Protein AF-A0A523V6J5-F1 (afdb_monomer)

Radius of gyration: 30.36 Å; Cα contacts (8 Å, |Δi|>4): 1422; chains: 1; bounding box: 73×50×89 Å

Structure (mmCIF, N/CA/C/O backbone):
data_AF-A0A523V6J5-F1
#
_entry.id   AF-A0A523V6J5-F1
#
loop_
_atom_site.group_PDB
_atom_site.id
_atom_site.type_symbol
_atom_site.label_atom_id
_atom_site.label_alt_id
_atom_site.label_comp_id
_atom_site.label_asym_id
_atom_site.label_entity_id
_atom_site.label_seq_id
_atom_site.pdbx_PDB_ins_code
_atom_site.Cartn_x
_atom_site.Cartn_y
_atom_site.Cartn_z
_atom_site.occupancy
_atom_site.B_iso_or_equiv
_atom_site.auth_seq_id
_atom_site.auth_comp_id
_atom_site.auth_asym_id
_atom_site.auth_atom_id
_atom_site.pdbx_PDB_model_num
ATOM 1 N N . MET A 1 1 ? 10.239 -24.850 -5.806 1.00 32.34 1 MET A N 1
ATOM 2 C CA . MET A 1 1 ? 9.936 -24.613 -7.231 1.00 32.34 1 MET A CA 1
ATOM 3 C C . MET A 1 1 ? 10.692 -23.354 -7.594 1.00 32.34 1 MET A C 1
ATOM 5 O O . MET A 1 1 ? 10.347 -22.309 -7.062 1.00 32.34 1 MET A O 1
ATOM 9 N N . GLU A 1 2 ? 11.803 -23.464 -8.323 1.00 25.44 2 GLU A N 1
ATOM 10 C CA . GLU A 1 2 ? 12.608 -22.293 -8.695 1.00 25.44 2 GLU A CA 1
ATOM 11 C C . GLU A 1 2 ? 11.714 -21.275 -9.407 1.00 25.44 2 GLU A C 1
ATOM 13 O O . GLU A 1 2 ? 11.040 -21.608 -10.386 1.00 25.44 2 GLU A O 1
ATOM 18 N N . MET A 1 3 ? 11.676 -20.045 -8.889 1.00 27.70 3 MET A N 1
ATOM 19 C CA . MET A 1 3 ? 11.101 -18.907 -9.593 1.00 27.70 3 MET A CA 1
ATOM 20 C C . MET A 1 3 ? 11.830 -18.777 -10.932 1.00 27.70 3 MET A C 1
ATOM 22 O O . MET A 1 3 ? 12.930 -18.228 -11.003 1.00 27.70 3 MET A O 1
ATOM 26 N N . ARG A 1 4 ? 11.216 -19.263 -12.015 1.00 31.00 4 ARG A N 1
ATOM 27 C CA . ARG A 1 4 ? 11.585 -18.839 -13.366 1.00 31.00 4 ARG A CA 1
ATOM 28 C C . ARG A 1 4 ? 11.198 -17.368 -13.482 1.00 31.00 4 ARG A C 1
ATOM 30 O O . ARG A 1 4 ? 10.086 -17.049 -13.892 1.00 31.00 4 ARG A O 1
ATOM 37 N N . VAL A 1 5 ? 12.080 -16.469 -13.047 1.00 37.12 5 VAL A N 1
ATOM 38 C CA . VAL A 1 5 ? 11.944 -15.047 -13.376 1.00 37.12 5 VAL A CA 1
ATOM 39 C C . VAL A 1 5 ? 11.940 -14.960 -14.898 1.00 37.12 5 VAL A C 1
ATOM 41 O O . VAL A 1 5 ? 12.755 -15.601 -15.558 1.00 37.12 5 VAL A O 1
ATOM 44 N N . MET A 1 6 ? 10.972 -14.227 -15.444 1.00 42.75 6 MET A N 1
ATOM 45 C CA . MET A 1 6 ? 10.872 -13.969 -16.877 1.00 42.75 6 MET A CA 1
ATOM 46 C C . MET A 1 6 ? 12.209 -13.462 -17.426 1.00 42.75 6 MET A C 1
ATOM 48 O O . MET A 1 6 ? 12.741 -12.468 -16.935 1.00 42.75 6 MET A O 1
ATOM 52 N N . ASP A 1 7 ? 12.706 -14.115 -18.472 1.00 49.31 7 ASP A N 1
ATOM 53 C CA . ASP A 1 7 ? 13.779 -13.585 -19.304 1.00 49.31 7 ASP A CA 1
ATOM 54 C C . ASP A 1 7 ? 13.228 -12.402 -20.118 1.00 49.31 7 ASP A C 1
ATOM 56 O O . ASP A 1 7 ? 12.460 -12.572 -21.069 1.00 49.31 7 ASP A O 1
ATOM 60 N N . TYR A 1 8 ? 13.570 -11.181 -19.702 1.00 54.78 8 TYR A N 1
ATOM 61 C CA . TYR A 1 8 ? 13.198 -9.955 -20.405 1.00 54.78 8 TYR A CA 1
ATOM 62 C C . TYR A 1 8 ? 14.291 -9.511 -21.395 1.00 54.78 8 TYR A C 1
ATOM 64 O O . TYR A 1 8 ? 14.285 -8.351 -21.820 1.00 54.78 8 TYR A O 1
ATOM 72 N N . THR A 1 9 ? 15.225 -10.389 -21.786 1.00 65.38 9 THR A N 1
ATOM 73 C CA . THR A 1 9 ? 16.325 -10.035 -22.688 1.00 65.38 9 THR A CA 1
ATOM 74 C C . THR A 1 9 ? 15.795 -9.458 -24.000 1.00 65.38 9 THR A C 1
ATOM 76 O O . THR A 1 9 ? 14.923 -9.993 -24.684 1.00 65.38 9 THR A O 1
ATOM 79 N N . LYS A 1 10 ? 16.304 -8.268 -24.309 1.00 70.75 10 LYS A N 1
ATOM 80 C CA . LYS A 1 10 ? 15.785 -7.344 -25.327 1.00 70.75 10 LYS A CA 1
ATOM 81 C C . LYS A 1 10 ? 16.483 -7.454 -26.671 1.00 70.75 10 LYS A C 1
ATOM 83 O O . LYS A 1 10 ? 16.162 -6.734 -27.617 1.00 70.75 10 LYS A O 1
ATOM 88 N N . PHE A 1 11 ? 17.462 -8.334 -26.753 1.00 80.25 11 PHE A N 1
ATOM 89 C CA . PHE A 1 11 ? 18.247 -8.563 -27.943 1.00 80.25 11 PHE A CA 1
ATOM 90 C C . PHE A 1 11 ? 18.556 -10.050 -28.079 1.00 80.25 11 PHE A C 1
ATOM 92 O O . PHE A 1 11 ? 18.440 -10.811 -27.125 1.00 80.25 11 PHE A O 1
ATOM 99 N N . ARG A 1 12 ? 18.937 -10.471 -29.276 1.00 84.88 12 ARG A N 1
ATOM 100 C CA . ARG A 1 12 ? 19.517 -11.791 -29.531 1.00 84.88 12 ARG A CA 1
ATOM 101 C C . ARG A 1 12 ? 20.712 -11.607 -30.435 1.00 84.88 12 ARG A C 1
ATOM 103 O O . ARG A 1 12 ? 20.697 -10.681 -31.236 1.00 84.88 12 ARG A O 1
ATOM 110 N N . LEU A 1 13 ? 21.726 -12.459 -30.312 1.00 89.19 13 LEU A N 1
ATOM 111 C CA . LEU A 1 13 ? 22.839 -12.440 -31.259 1.00 89.19 13 LEU A CA 1
ATOM 112 C C . LEU A 1 13 ? 22.312 -12.493 -32.696 1.00 89.19 13 LEU A C 1
ATOM 114 O O . LEU A 1 13 ? 21.322 -13.177 -32.977 1.00 89.19 13 LEU A O 1
ATOM 118 N N . LYS A 1 14 ? 22.979 -11.740 -33.568 1.00 91.56 14 LYS A N 1
ATOM 119 C CA . LYS A 1 14 ? 22.738 -11.763 -35.008 1.00 91.56 14 LYS A CA 1
ATOM 120 C C . LYS A 1 14 ? 22.936 -13.177 -35.565 1.00 91.56 14 LYS A C 1
ATOM 122 O O . LYS A 1 14 ? 23.616 -13.984 -34.926 1.00 91.56 14 LYS A O 1
ATOM 127 N N . PRO A 1 15 ? 22.383 -13.488 -36.750 1.00 90.50 15 PRO A N 1
ATOM 128 C CA . PRO A 1 15 ? 22.685 -14.739 -37.432 1.00 90.50 15 PRO A CA 1
ATOM 129 C C . PRO A 1 15 ? 24.197 -14.967 -37.539 1.00 90.50 15 PRO A C 1
ATOM 131 O O . PRO A 1 15 ? 24.947 -14.031 -37.819 1.00 90.50 15 PRO A O 1
ATOM 134 N N . ASP A 1 16 ? 24.633 -16.214 -37.361 1.00 91.94 16 ASP A N 1
ATOM 135 C CA . ASP A 1 16 ? 26.050 -16.596 -37.332 1.00 91.94 16 ASP A CA 1
ATOM 136 C C . ASP A 1 16 ? 26.838 -16.055 -38.535 1.00 91.94 16 ASP A C 1
ATOM 138 O O . ASP A 1 16 ? 27.977 -15.614 -38.392 1.00 91.94 16 ASP A O 1
ATOM 142 N N . GLN A 1 17 ? 26.214 -16.041 -39.718 1.00 89.50 17 GLN A N 1
ATOM 143 C CA . GLN A 1 17 ? 26.808 -15.497 -40.936 1.00 89.50 17 GLN A CA 1
ATOM 144 C C . GLN A 1 17 ? 27.082 -13.988 -40.831 1.00 89.50 17 GLN A C 1
ATOM 146 O O . GLN A 1 17 ? 28.191 -13.566 -41.136 1.00 89.50 17 GLN A O 1
ATOM 151 N N . GLU A 1 18 ? 26.126 -13.181 -40.355 1.00 89.75 18 GLU A N 1
ATOM 152 C CA . GLU A 1 18 ? 26.326 -11.729 -40.198 1.00 89.75 18 GLU A CA 1
ATOM 153 C C . GLU A 1 18 ? 27.437 -11.421 -39.189 1.00 89.75 18 GLU A C 1
ATOM 155 O O . GLU A 1 18 ? 28.202 -10.476 -39.370 1.00 89.75 18 GLU A O 1
ATOM 160 N N . ILE A 1 19 ? 27.542 -12.219 -38.122 1.00 93.19 19 ILE A N 1
ATOM 161 C CA . ILE A 1 19 ? 28.624 -12.080 -37.144 1.00 93.19 19 ILE A CA 1
ATOM 162 C C . ILE A 1 19 ? 29.966 -12.392 -37.811 1.00 93.19 19 ILE A C 1
ATOM 164 O O . ILE A 1 19 ? 30.901 -11.606 -37.683 1.00 93.19 19 ILE A O 1
ATOM 168 N N . ARG A 1 20 ? 30.068 -13.492 -38.565 1.00 91.69 20 ARG A N 1
ATOM 169 C CA . ARG A 1 20 ? 31.301 -13.849 -39.285 1.00 91.69 20 ARG A CA 1
ATOM 170 C C . ARG A 1 20 ? 31.709 -12.783 -40.300 1.00 91.69 20 ARG A C 1
ATOM 172 O O . ARG A 1 20 ? 32.871 -12.398 -40.317 1.00 91.69 20 ARG A O 1
ATOM 179 N N . GLU A 1 21 ? 30.760 -12.217 -41.043 1.00 90.50 21 GLU A N 1
ATOM 180 C CA . GLU A 1 21 ? 31.014 -11.111 -41.979 1.00 90.50 21 GLU A CA 1
ATOM 181 C C . GLU A 1 21 ? 31.577 -9.857 -41.284 1.00 90.50 21 GLU A C 1
ATOM 183 O O . GLU A 1 21 ? 32.376 -9.130 -41.875 1.00 90.50 21 GLU A O 1
ATOM 188 N N . VAL A 1 22 ? 31.204 -9.590 -40.024 1.00 91.31 22 VAL A N 1
ATOM 189 C CA . VAL A 1 22 ? 31.847 -8.533 -39.221 1.00 91.31 22 VAL A CA 1
ATOM 190 C C . VAL A 1 22 ? 33.292 -8.916 -38.896 1.00 91.31 22 VAL A C 1
ATOM 192 O O . VAL A 1 22 ? 34.193 -8.103 -39.088 1.00 91.31 22 VAL A O 1
ATOM 195 N N . PHE A 1 23 ? 33.529 -10.153 -38.452 1.00 92.94 23 PHE A N 1
ATOM 196 C CA . PHE A 1 23 ? 34.862 -10.649 -38.083 1.00 92.94 23 PHE A CA 1
ATOM 197 C C . PHE A 1 23 ? 35.829 -10.788 -39.274 1.00 92.94 23 PHE A C 1
ATOM 199 O O . PHE A 1 23 ? 37.047 -10.761 -39.085 1.00 92.94 23 PHE A O 1
ATOM 206 N N . GLU A 1 24 ? 35.320 -10.872 -40.502 1.00 90.62 24 GLU A N 1
ATOM 207 C CA . GLU A 1 24 ? 36.111 -10.798 -41.739 1.00 90.62 24 GLU A CA 1
ATOM 208 C C . GLU A 1 24 ? 36.624 -9.378 -42.038 1.00 90.62 24 GLU A C 1
ATOM 210 O O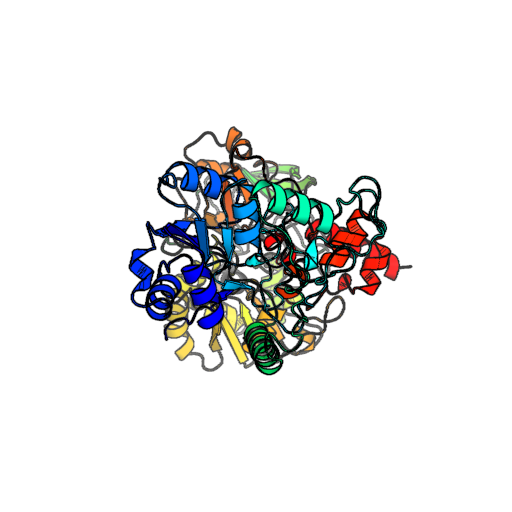 . GLU A 1 24 ? 37.662 -9.223 -42.681 1.00 90.62 24 GLU A O 1
ATOM 215 N N . ARG A 1 25 ? 35.920 -8.338 -41.569 1.00 86.44 25 ARG A N 1
ATOM 216 C CA . ARG A 1 25 ? 36.218 -6.922 -41.867 1.00 86.44 25 ARG A CA 1
ATOM 217 C C . ARG A 1 25 ? 37.117 -6.240 -40.838 1.00 86.44 25 ARG A C 1
ATOM 219 O O . ARG A 1 25 ? 37.572 -5.126 -41.086 1.00 86.44 25 ARG A O 1
ATOM 226 N N . VAL A 1 26 ? 37.339 -6.871 -39.689 1.00 91.12 26 VAL A N 1
ATOM 227 C CA . VAL A 1 26 ? 38.075 -6.301 -38.551 1.00 91.12 26 VAL A CA 1
ATOM 228 C C . VAL A 1 26 ? 39.363 -7.077 -38.294 1.00 91.12 26 VAL A C 1
ATOM 230 O O . VAL A 1 26 ? 39.409 -8.295 -38.475 1.00 91.12 26 VAL A O 1
ATOM 233 N N . ASN A 1 27 ? 40.412 -6.387 -37.844 1.00 91.12 27 ASN A N 1
ATOM 234 C CA . ASN A 1 27 ? 41.674 -7.024 -37.463 1.00 91.12 27 ASN A CA 1
ATOM 235 C C . ASN A 1 27 ? 41.749 -7.257 -35.950 1.00 91.12 27 ASN A C 1
ATOM 237 O O . ASN A 1 27 ? 42.206 -8.319 -35.522 1.00 91.12 27 ASN A O 1
ATOM 241 N N . GLN A 1 28 ? 41.315 -6.275 -35.150 1.00 94.06 28 GLN A N 1
ATOM 242 C CA . GLN A 1 28 ? 41.288 -6.340 -33.684 1.00 94.06 28 GLN A CA 1
ATOM 243 C C . GLN A 1 28 ? 40.053 -5.625 -33.126 1.00 94.06 28 GLN A C 1
ATOM 245 O O . GLN A 1 28 ? 39.943 -4.404 -33.215 1.00 94.06 28 GLN A O 1
ATOM 250 N N . ILE A 1 29 ? 39.150 -6.379 -32.502 1.00 95.12 29 ILE A N 1
ATOM 251 C CA . ILE A 1 29 ? 37.854 -5.891 -32.022 1.00 95.12 29 ILE A CA 1
ATOM 252 C C . ILE A 1 29 ? 37.740 -6.004 -30.498 1.00 95.12 29 ILE A C 1
ATOM 254 O O . ILE A 1 29 ? 38.087 -7.029 -29.912 1.00 95.12 29 ILE A O 1
ATOM 258 N N . PHE A 1 30 ? 37.208 -4.971 -29.841 1.00 95.81 30 PHE A N 1
ATOM 259 C CA . PHE A 1 30 ? 36.824 -5.041 -28.426 1.00 95.81 30 PHE A CA 1
ATOM 260 C C . PHE A 1 30 ? 35.330 -5.331 -28.291 1.00 95.81 30 PHE A C 1
ATOM 262 O O . PHE A 1 30 ? 34.521 -4.684 -28.954 1.00 95.81 30 PHE A O 1
ATOM 269 N N . ILE A 1 31 ? 34.928 -6.258 -27.420 1.00 94.94 31 ILE A N 1
ATOM 270 C CA . ILE A 1 31 ? 33.513 -6.608 -27.241 1.00 94.94 31 ILE A CA 1
ATOM 271 C C . ILE A 1 31 ? 32.927 -5.920 -26.006 1.00 94.94 31 ILE A C 1
ATOM 273 O O . ILE A 1 31 ? 33.322 -6.193 -24.875 1.00 94.94 31 ILE A O 1
ATOM 277 N N . LEU A 1 32 ? 31.924 -5.067 -26.212 1.00 93.00 32 LEU A N 1
ATOM 278 C CA . LEU A 1 32 ? 31.125 -4.460 -25.150 1.00 93.00 32 LEU A CA 1
ATOM 279 C C . LEU A 1 32 ? 29.749 -5.118 -25.071 1.00 93.00 32 LEU A C 1
ATOM 281 O O . LEU A 1 32 ? 28.991 -5.146 -26.041 1.00 93.00 32 LEU A O 1
ATOM 285 N N . SER A 1 33 ? 29.406 -5.638 -23.896 1.00 90.06 33 SER A N 1
ATOM 286 C CA . SER A 1 33 ? 28.105 -6.265 -23.633 1.00 90.06 33 SER A CA 1
ATOM 287 C C . SER A 1 33 ? 27.288 -5.434 -22.652 1.00 90.06 33 SER A C 1
ATOM 289 O O . SER A 1 33 ? 27.829 -4.874 -21.700 1.00 90.06 33 SER A O 1
ATOM 291 N N . CYS A 1 34 ? 25.975 -5.354 -22.862 1.00 84.75 34 CYS A N 1
ATOM 292 C CA . CYS A 1 34 ? 25.083 -4.722 -21.891 1.00 84.75 34 CYS A CA 1
ATOM 293 C C . CYS A 1 34 ? 24.732 -5.717 -20.778 1.00 84.75 34 CYS A C 1
ATOM 295 O O . CYS A 1 34 ? 24.020 -6.684 -21.035 1.00 84.75 34 CYS A O 1
ATOM 297 N N . GLY A 1 35 ? 25.211 -5.468 -19.558 1.00 75.88 35 GLY A N 1
ATOM 298 C CA . GLY A 1 35 ? 25.035 -6.382 -18.421 1.00 75.88 35 GLY A CA 1
ATOM 299 C C . GLY A 1 35 ? 23.680 -6.273 -17.734 1.00 75.88 35 GLY A C 1
ATOM 300 O O . GLY A 1 35 ? 23.120 -7.264 -17.270 1.00 75.88 35 GLY A O 1
ATOM 301 N N . LYS A 1 36 ? 23.104 -5.066 -17.697 1.00 67.38 36 LYS A N 1
ATOM 302 C CA . LYS A 1 36 ? 21.838 -4.801 -17.001 1.00 67.38 36 LYS A CA 1
ATOM 303 C C . LYS A 1 36 ? 20.955 -3.894 -17.832 1.00 67.38 36 LYS A C 1
ATOM 305 O O . LYS A 1 36 ? 21.356 -2.834 -18.298 1.00 67.38 36 LYS A O 1
ATOM 310 N N . CYS A 1 37 ? 19.725 -4.336 -18.025 1.00 60.03 37 CYS A N 1
ATOM 311 C CA . CYS A 1 37 ? 18.613 -3.529 -18.514 1.00 60.03 37 CYS A CA 1
ATOM 312 C C . CYS A 1 37 ? 17.322 -4.315 -18.266 1.00 60.03 37 CYS A C 1
ATOM 314 O O . CYS A 1 37 ? 16.312 -3.730 -17.885 1.00 60.03 37 CYS A O 1
ATOM 316 N N . TYR A 1 38 ? 17.401 -5.644 -18.449 1.00 58.91 38 TYR A N 1
ATOM 317 C CA . TYR A 1 38 ? 16.277 -6.578 -18.379 1.00 58.91 38 TYR A CA 1
ATOM 318 C C . TYR A 1 38 ? 16.688 -8.036 -18.039 1.00 58.91 38 TYR A C 1
ATOM 320 O O . TYR A 1 38 ? 15.925 -8.963 -18.286 1.00 58.91 38 TYR A O 1
ATOM 328 N N . ARG A 1 39 ? 17.883 -8.253 -17.477 1.00 51.97 39 ARG A N 1
ATOM 329 C CA . ARG A 1 39 ? 18.251 -9.525 -16.824 1.00 51.97 39 ARG A CA 1
ATOM 330 C C . ARG A 1 39 ? 17.900 -9.476 -15.343 1.00 51.97 39 ARG A C 1
ATOM 332 O O . ARG A 1 39 ? 17.708 -8.374 -14.814 1.00 51.97 39 ARG A O 1
ATOM 339 N N . LYS A 1 40 ? 17.849 -10.628 -14.659 1.00 48.47 40 LYS A N 1
ATOM 340 C CA . LYS A 1 40 ? 17.823 -10.628 -13.189 1.00 48.47 40 LYS A CA 1
ATOM 341 C C . LYS A 1 40 ? 19.010 -9.802 -12.689 1.00 48.47 40 LYS A C 1
ATOM 343 O O . LYS A 1 40 ? 20.124 -9.929 -13.192 1.00 48.47 40 LYS A O 1
ATOM 348 N N . PHE A 1 41 ? 18.783 -8.952 -11.690 1.00 42.38 41 PHE A N 1
ATOM 349 C CA . PHE A 1 41 ? 19.859 -8.148 -11.101 1.00 42.38 41 PHE A CA 1
ATOM 350 C C . PHE A 1 41 ? 20.993 -9.014 -10.528 1.00 42.38 41 PHE A C 1
ATOM 352 O O . PHE A 1 41 ? 22.114 -8.528 -10.438 1.00 42.38 41 PHE A O 1
ATOM 359 N N . GLU A 1 42 ? 20.729 -10.286 -10.238 1.00 39.94 42 GLU A N 1
ATOM 360 C CA . GLU A 1 42 ? 21.667 -11.246 -9.645 1.00 39.94 42 GLU A CA 1
ATOM 361 C C . GLU A 1 42 ? 22.383 -12.146 -10.670 1.00 39.94 42 GLU A C 1
ATOM 363 O O . GLU A 1 42 ? 23.326 -12.837 -10.305 1.00 39.94 42 GLU A O 1
ATOM 368 N N . GLU A 1 43 ? 21.979 -12.130 -11.947 1.00 50.84 43 GLU A N 1
ATOM 369 C CA . GLU A 1 43 ? 22.632 -12.907 -13.012 1.00 50.84 43 GLU A CA 1
ATOM 370 C C . GLU A 1 43 ? 23.668 -12.032 -13.746 1.00 50.84 43 GLU A C 1
ATOM 372 O O . GLU A 1 43 ? 23.370 -10.920 -14.200 1.00 50.84 43 GLU A O 1
ATOM 377 N N . GLU A 1 44 ? 24.910 -12.520 -13.804 1.00 53.75 44 GLU A N 1
ATOM 378 C CA . GLU A 1 44 ? 26.062 -11.956 -14.535 1.00 53.75 44 GLU A CA 1
ATOM 379 C C . GLU A 1 44 ? 26.634 -12.985 -15.526 1.00 53.75 44 GLU A C 1
ATOM 381 O O . GLU A 1 44 ? 27.830 -13.040 -15.810 1.00 53.75 44 GLU A O 1
ATOM 386 N N . ASP A 1 45 ? 25.785 -13.866 -16.029 1.00 56.97 45 ASP A N 1
ATOM 387 C CA . ASP A 1 45 ? 26.164 -14.933 -16.935 1.00 56.97 45 ASP A CA 1
ATOM 388 C C . ASP A 1 45 ? 26.437 -14.385 -18.344 1.00 56.97 45 ASP A C 1
ATOM 390 O O . ASP A 1 45 ? 25.568 -13.906 -19.068 1.00 56.97 45 ASP A O 1
ATOM 394 N N . GLY A 1 46 ? 27.701 -14.430 -18.761 1.00 63.88 46 GLY A N 1
ATOM 395 C CA . GLY A 1 46 ? 28.148 -14.018 -20.094 1.00 63.88 46 GLY A CA 1
ATOM 396 C C . GLY A 1 46 ? 27.741 -14.980 -21.218 1.00 63.88 46 GLY A C 1
ATOM 397 O O . GLY A 1 46 ? 28.526 -15.150 -22.148 1.00 63.88 46 GLY A O 1
ATOM 398 N N . GLU A 1 47 ? 26.569 -15.623 -21.148 1.00 76.75 47 GLU A N 1
ATOM 399 C CA . GLU A 1 47 ? 26.150 -16.693 -22.071 1.00 76.75 47 GLU A CA 1
ATOM 400 C C . GLU A 1 47 ? 26.242 -16.277 -23.546 1.00 76.75 47 GLU A C 1
ATOM 402 O O . GLU A 1 47 ? 26.710 -17.039 -24.390 1.00 76.75 47 GLU A O 1
ATOM 407 N N . GLU A 1 48 ? 25.851 -15.049 -23.882 1.00 82.81 48 GLU A N 1
ATOM 408 C CA . GLU A 1 48 ? 25.919 -14.523 -25.244 1.00 82.81 48 GLU A CA 1
ATOM 409 C C . GLU A 1 48 ? 27.352 -14.243 -25.679 1.00 82.81 48 GLU A C 1
ATOM 411 O O . GLU A 1 48 ? 27.649 -14.367 -26.863 1.00 82.81 48 GLU A O 1
ATOM 416 N N . TYR A 1 49 ? 28.251 -13.899 -24.756 1.00 85.94 49 TYR A N 1
ATOM 417 C CA . TYR A 1 49 ? 29.669 -13.794 -25.083 1.00 85.94 49 TYR A CA 1
ATOM 418 C C . TYR A 1 49 ? 30.260 -15.182 -25.343 1.00 85.94 49 TYR A C 1
ATOM 420 O O . TYR A 1 49 ? 30.929 -15.372 -26.351 1.00 85.94 49 TYR A O 1
ATOM 428 N N . THR A 1 50 ? 29.940 -16.179 -24.515 1.00 86.75 50 THR A N 1
ATOM 429 C CA . THR A 1 50 ? 30.347 -17.572 -24.758 1.00 86.75 50 THR A CA 1
ATOM 430 C C . THR A 1 50 ? 29.831 -18.074 -26.106 1.00 86.75 50 THR A C 1
ATOM 432 O O . THR A 1 50 ? 30.606 -18.565 -26.920 1.00 86.75 50 THR A O 1
ATOM 435 N N . ARG A 1 51 ? 28.547 -17.855 -26.402 1.00 88.00 51 ARG A N 1
ATOM 436 C CA . ARG A 1 51 ? 27.959 -18.223 -27.693 1.00 88.00 51 ARG A CA 1
ATOM 437 C C . ARG A 1 51 ? 28.580 -17.455 -28.862 1.00 88.00 51 ARG A C 1
ATOM 439 O O . ARG A 1 51 ? 28.727 -18.015 -29.943 1.00 88.00 51 ARG A O 1
ATOM 446 N N . LEU A 1 52 ? 28.947 -16.187 -28.671 1.00 90.75 52 LEU A N 1
ATOM 447 C CA . LEU A 1 52 ? 29.675 -15.416 -29.678 1.00 90.75 52 LEU A CA 1
ATOM 448 C C . LEU A 1 52 ? 31.021 -16.077 -30.002 1.00 90.75 52 LEU A C 1
ATOM 450 O O . LEU A 1 52 ? 31.342 -16.200 -31.182 1.00 90.75 52 LEU A O 1
ATOM 454 N N . LEU A 1 53 ? 31.768 -16.534 -28.988 1.00 90.62 53 LEU A N 1
ATOM 455 C CA . LEU A 1 53 ? 33.032 -17.257 -29.182 1.00 90.62 53 LEU A CA 1
ATOM 456 C C . LEU A 1 53 ? 32.834 -18.534 -30.011 1.00 90.62 53 LEU A C 1
ATOM 458 O O . LEU A 1 53 ? 33.611 -18.783 -30.933 1.00 90.62 53 LEU A O 1
ATOM 462 N N . ASP A 1 54 ? 31.765 -19.290 -29.748 1.00 90.25 54 ASP A N 1
ATOM 463 C CA . ASP A 1 54 ? 31.432 -20.496 -30.518 1.00 90.25 54 ASP A CA 1
ATOM 464 C C . ASP A 1 54 ? 31.136 -20.181 -31.996 1.00 90.25 54 ASP A C 1
ATOM 466 O O . ASP A 1 54 ? 31.560 -20.910 -32.895 1.00 90.25 54 ASP A O 1
ATOM 470 N N . ILE A 1 55 ? 30.434 -19.075 -32.267 1.00 90.62 55 ILE A N 1
ATOM 471 C CA . ILE A 1 55 ? 30.061 -18.655 -33.627 1.00 90.62 55 ILE A CA 1
ATOM 472 C C . ILE A 1 55 ? 31.293 -18.285 -34.462 1.00 90.62 55 ILE A C 1
ATOM 474 O O . ILE A 1 55 ? 31.369 -18.662 -35.641 1.00 90.62 55 ILE A O 1
ATOM 478 N N . VAL A 1 56 ? 32.233 -17.541 -33.867 1.00 91.00 56 VAL A N 1
ATOM 479 C CA . VAL A 1 56 ? 33.424 -17.019 -34.563 1.00 91.00 56 VAL A CA 1
ATOM 480 C C . VAL A 1 56 ? 34.564 -18.034 -34.649 1.00 91.00 56 VAL A C 1
ATOM 482 O O . VAL A 1 56 ? 35.471 -17.859 -35.458 1.00 91.00 56 VAL A O 1
ATOM 485 N N . GLY A 1 57 ? 34.530 -19.120 -33.870 1.00 90.56 57 GLY A N 1
ATOM 486 C CA . GLY A 1 57 ? 35.531 -20.183 -33.961 1.00 90.56 57 GLY A CA 1
ATOM 487 C C . GLY A 1 57 ? 36.946 -19.635 -33.769 1.00 90.56 57 GLY A C 1
ATOM 488 O O . GLY A 1 57 ? 37.204 -18.938 -32.796 1.00 90.56 57 GLY A O 1
ATOM 489 N N . GLU A 1 58 ? 37.879 -19.914 -34.683 1.00 85.88 58 GLU A N 1
ATOM 490 C CA . GLU A 1 58 ? 39.280 -19.462 -34.573 1.00 85.88 58 GLU A CA 1
ATOM 491 C C . GLU A 1 58 ? 39.466 -17.934 -34.629 1.00 85.88 58 GLU A C 1
ATOM 493 O O . GLU A 1 58 ? 40.455 -17.422 -34.095 1.00 85.88 58 GLU A O 1
ATOM 498 N N . ASP A 1 59 ? 38.507 -17.196 -35.200 1.00 87.69 59 ASP A N 1
ATOM 499 C CA . ASP A 1 59 ? 38.552 -15.733 -35.284 1.00 87.69 59 ASP A CA 1
ATOM 500 C C . ASP A 1 59 ? 38.393 -15.045 -33.918 1.00 87.69 59 ASP A C 1
ATOM 502 O O . ASP A 1 59 ? 38.645 -13.844 -33.814 1.00 87.69 59 ASP A O 1
ATOM 506 N N . HIS A 1 60 ? 38.082 -15.777 -32.837 1.00 87.25 60 HIS A N 1
ATOM 507 C CA . HIS A 1 60 ? 38.093 -15.213 -31.479 1.00 87.25 60 HIS A CA 1
ATOM 508 C C . HIS A 1 60 ? 39.452 -14.604 -31.097 1.00 87.25 60 HIS A C 1
ATOM 510 O O . HIS A 1 60 ? 39.509 -13.738 -30.232 1.00 87.25 60 HIS A O 1
ATOM 516 N N . ARG A 1 61 ? 40.551 -15.009 -31.753 1.00 88.25 61 ARG A N 1
ATOM 517 C CA . ARG A 1 61 ? 41.889 -14.413 -31.568 1.00 88.25 61 ARG A CA 1
ATOM 518 C C . ARG A 1 61 ? 41.960 -12.939 -31.981 1.00 88.25 61 ARG A C 1
ATOM 520 O O . ARG A 1 61 ? 42.905 -12.250 -31.608 1.00 88.25 61 ARG A O 1
ATOM 527 N N . LYS A 1 62 ? 40.983 -12.458 -32.756 1.00 92.56 62 LYS A N 1
ATOM 528 C CA . LYS A 1 62 ? 40.815 -11.040 -33.097 1.00 92.56 62 LYS A CA 1
ATOM 529 C C . LYS A 1 62 ? 40.174 -10.237 -31.960 1.00 92.56 62 LYS A C 1
ATOM 531 O O . LYS A 1 62 ? 40.153 -9.015 -32.037 1.00 92.56 62 LYS A O 1
ATOM 536 N N . ILE A 1 63 ? 39.629 -10.891 -30.930 1.00 93.50 63 ILE A N 1
ATOM 537 C CA . ILE A 1 63 ? 39.015 -10.215 -29.785 1.00 93.50 63 ILE A CA 1
ATOM 538 C C . ILE A 1 63 ? 40.119 -9.773 -28.824 1.00 93.50 63 ILE A C 1
ATOM 540 O O . ILE A 1 63 ? 40.705 -10.593 -28.120 1.00 93.50 63 ILE A O 1
ATOM 544 N N . ALA A 1 64 ? 40.379 -8.469 -28.782 1.00 90.81 64 ALA A N 1
ATOM 545 C CA . ALA A 1 64 ? 41.405 -7.878 -27.923 1.00 90.81 64 ALA A CA 1
ATOM 546 C C . ALA A 1 64 ? 40.983 -7.833 -26.444 1.00 90.81 64 ALA A C 1
ATOM 548 O O . ALA A 1 64 ? 41.822 -7.830 -25.544 1.00 90.81 64 ALA A O 1
ATOM 549 N N . GLY A 1 65 ? 39.675 -7.808 -26.183 1.00 91.31 65 GLY A N 1
ATOM 550 C CA . GLY A 1 65 ? 39.121 -7.805 -24.839 1.00 91.31 65 GLY A CA 1
ATOM 551 C C . GLY A 1 65 ? 37.598 -7.798 -24.831 1.00 91.31 65 GLY A C 1
ATOM 552 O O . GLY A 1 65 ? 36.941 -7.594 -25.855 1.00 91.31 65 GLY A O 1
ATOM 553 N N . HIS A 1 66 ? 37.039 -8.033 -23.647 1.00 91.69 66 HIS A N 1
ATOM 554 C CA . HIS A 1 66 ? 35.606 -7.998 -23.392 1.00 91.69 66 HIS A CA 1
ATOM 555 C C . HIS A 1 66 ? 35.332 -7.253 -22.092 1.00 91.69 66 HIS A C 1
ATOM 557 O O . HIS A 1 66 ? 36.034 -7.442 -21.099 1.00 91.69 66 HIS A O 1
ATOM 563 N N . ALA A 1 67 ? 34.304 -6.411 -22.101 1.00 90.12 67 ALA A N 1
ATOM 564 C CA . ALA A 1 67 ? 33.769 -5.816 -20.890 1.00 90.12 67 ALA A CA 1
ATOM 565 C C . ALA A 1 67 ? 32.243 -5.805 -20.921 1.00 90.12 67 ALA A C 1
ATOM 567 O O . ALA A 1 67 ? 31.600 -5.551 -21.945 1.00 90.12 67 ALA A O 1
ATOM 568 N N . MET A 1 68 ? 31.665 -6.047 -19.752 1.00 87.19 68 MET A N 1
ATOM 569 C CA . MET A 1 68 ? 30.237 -5.932 -19.519 1.00 87.19 68 MET A CA 1
ATOM 570 C C . MET A 1 68 ? 29.954 -4.625 -18.777 1.00 87.19 68 MET A C 1
ATOM 572 O O . MET A 1 68 ? 30.584 -4.329 -17.761 1.00 87.19 68 MET A O 1
ATOM 576 N N . ILE A 1 69 ? 29.026 -3.829 -19.306 1.00 85.88 69 ILE A N 1
ATOM 577 C CA . ILE A 1 69 ? 28.635 -2.537 -18.740 1.00 85.88 69 ILE A CA 1
ATOM 578 C C . ILE A 1 69 ? 27.131 -2.537 -18.496 1.00 85.88 69 ILE A C 1
ATOM 580 O O . ILE A 1 69 ? 26.323 -2.813 -19.388 1.00 85.88 69 ILE A O 1
ATOM 584 N N . ASP A 1 70 ? 26.755 -2.192 -17.274 1.00 82.06 70 ASP A N 1
ATOM 585 C CA . ASP A 1 70 ? 25.364 -2.090 -16.861 1.00 82.06 70 ASP A CA 1
ATOM 586 C C . ASP A 1 70 ? 24.712 -0.862 -17.478 1.00 82.06 70 ASP A C 1
ATOM 588 O O . ASP A 1 70 ? 25.243 0.245 -17.399 1.00 82.06 70 ASP A O 1
ATOM 592 N N . PHE A 1 71 ? 23.536 -1.060 -18.076 1.00 77.81 71 PHE A N 1
ATOM 593 C CA . PHE A 1 71 ? 22.799 -0.026 -18.790 1.00 77.81 71 PHE A CA 1
ATOM 594 C C . PHE A 1 71 ? 23.689 0.699 -19.802 1.00 77.81 71 PHE A C 1
ATOM 596 O O . PHE A 1 71 ? 23.861 1.905 -19.717 1.00 77.81 71 PHE A O 1
ATOM 603 N N . LEU A 1 72 ? 24.208 -0.021 -20.799 1.00 85.50 72 LEU A N 1
ATOM 604 C CA . LEU A 1 72 ? 25.124 0.517 -21.820 1.00 85.50 72 LEU A CA 1
ATOM 605 C C . LEU A 1 72 ? 24.620 1.783 -22.548 1.00 85.50 72 LEU A C 1
ATOM 607 O O . LEU A 1 72 ? 25.390 2.502 -23.165 1.00 85.50 72 LEU A O 1
ATOM 611 N N . CYS A 1 73 ? 23.313 2.054 -22.516 1.00 81.19 73 CYS A N 1
ATOM 612 C CA . CYS A 1 73 ? 22.707 3.278 -23.045 1.00 81.19 73 CYS A CA 1
ATOM 613 C C . CYS A 1 73 ? 22.581 4.418 -22.008 1.00 81.19 73 CYS A C 1
ATOM 615 O O . CYS A 1 73 ? 21.800 5.346 -22.224 1.00 81.19 73 CYS A O 1
ATOM 617 N N . ASN A 1 74 ? 23.244 4.303 -20.855 1.00 81.94 74 ASN A N 1
ATOM 618 C CA . ASN A 1 74 ? 23.338 5.310 -19.802 1.00 81.94 74 ASN A CA 1
ATOM 619 C C . ASN A 1 74 ? 24.663 6.057 -19.950 1.00 81.94 74 ASN A C 1
ATOM 621 O O . ASN A 1 74 ? 25.725 5.438 -19.839 1.00 81.94 74 ASN A O 1
ATOM 625 N N . ASP A 1 75 ? 24.580 7.369 -20.160 1.00 79.88 75 ASP A N 1
ATOM 626 C CA . ASP A 1 75 ? 25.743 8.209 -20.428 1.00 79.88 75 ASP A CA 1
ATOM 627 C C . ASP A 1 75 ? 26.776 8.180 -19.300 1.00 79.88 75 ASP A C 1
ATOM 629 O O . ASP A 1 75 ? 27.918 7.770 -19.500 1.00 79.88 75 ASP A O 1
ATOM 633 N N . PHE A 1 76 ? 26.352 8.505 -18.080 1.00 78.00 76 PHE A N 1
ATOM 634 C CA . PHE A 1 76 ? 27.249 8.600 -16.932 1.00 78.00 76 PHE A CA 1
ATOM 635 C C . PHE A 1 76 ? 27.993 7.287 -16.636 1.00 78.00 76 PHE A C 1
ATOM 637 O O . PHE A 1 76 ? 29.208 7.290 -16.421 1.00 78.00 76 PHE A O 1
ATOM 644 N N . LEU A 1 77 ? 27.274 6.159 -16.613 1.00 78.69 77 LEU A N 1
ATOM 645 C CA . LEU A 1 77 ? 27.864 4.853 -16.301 1.00 78.69 77 LEU A CA 1
ATOM 646 C C . LEU A 1 77 ? 28.805 4.379 -17.408 1.00 78.69 77 LEU A C 1
ATOM 648 O O . LEU A 1 77 ? 29.911 3.917 -17.118 1.00 78.69 77 LEU A O 1
ATOM 652 N N . SER A 1 78 ? 28.371 4.500 -18.662 1.00 85.06 78 SER A N 1
ATOM 653 C CA . SER A 1 78 ? 29.107 3.965 -19.805 1.00 85.06 78 SER A CA 1
ATOM 654 C C . SER A 1 78 ? 30.351 4.790 -20.088 1.00 85.06 78 SER A C 1
ATOM 656 O O . SER A 1 78 ? 31.425 4.213 -20.207 1.00 85.06 78 SER A O 1
ATOM 658 N N . THR A 1 79 ? 30.248 6.122 -20.097 1.00 85.88 79 THR A N 1
ATOM 659 C CA . THR A 1 79 ? 31.390 7.020 -20.326 1.00 85.88 79 THR A CA 1
ATOM 660 C C . THR A 1 79 ? 32.503 6.771 -19.310 1.00 85.88 79 THR A C 1
ATOM 662 O O . THR A 1 79 ? 33.656 6.604 -19.699 1.00 85.88 79 THR A O 1
ATOM 665 N N . ARG A 1 80 ? 32.160 6.645 -18.019 1.00 85.75 80 ARG A N 1
ATOM 666 C CA . ARG A 1 80 ? 33.137 6.352 -16.961 1.00 85.75 80 ARG A CA 1
ATOM 667 C C . ARG A 1 80 ? 33.761 4.964 -17.095 1.00 85.75 80 ARG A C 1
ATOM 669 O O . ARG A 1 80 ? 34.965 4.818 -16.942 1.00 85.75 80 ARG A O 1
ATOM 676 N N . ARG A 1 81 ? 32.958 3.928 -17.353 1.00 86.19 81 ARG A N 1
ATOM 677 C CA . ARG A 1 81 ? 33.486 2.563 -17.505 1.00 86.19 81 ARG A CA 1
ATOM 678 C C . ARG A 1 81 ? 34.376 2.436 -18.734 1.00 86.19 81 ARG A C 1
ATOM 680 O O . ARG A 1 81 ? 35.387 1.757 -18.660 1.00 86.19 81 ARG A O 1
ATOM 687 N N . ILE A 1 82 ? 34.007 3.075 -19.840 1.00 88.06 82 ILE A N 1
ATOM 688 C CA . ILE A 1 82 ? 34.739 3.000 -21.107 1.00 88.06 82 ILE A CA 1
ATOM 689 C C . ILE A 1 82 ? 36.045 3.784 -21.037 1.00 88.06 82 ILE A C 1
ATOM 691 O O . ILE A 1 82 ? 37.031 3.323 -21.599 1.00 88.06 82 ILE A O 1
ATOM 695 N N . SER A 1 83 ? 36.093 4.910 -20.316 1.00 85.81 83 SER A N 1
ATOM 696 C CA . SER A 1 83 ? 37.349 5.645 -20.116 1.00 85.81 83 SER A CA 1
ATOM 697 C C . SER A 1 83 ? 38.411 4.843 -19.361 1.00 85.81 83 SER A C 1
ATOM 699 O O . SER A 1 83 ? 39.594 5.128 -19.510 1.00 85.81 83 SER A O 1
ATOM 701 N N . ASP A 1 84 ? 37.995 3.846 -18.573 1.00 87.25 84 ASP A N 1
ATOM 702 C CA . ASP A 1 84 ? 38.897 2.947 -17.846 1.00 87.25 84 ASP A CA 1
ATOM 703 C C . ASP A 1 84 ? 39.380 1.761 -18.711 1.00 87.25 84 ASP A C 1
ATOM 705 O O . ASP A 1 84 ? 40.235 0.989 -18.274 1.00 87.25 84 ASP A O 1
ATOM 709 N N . LEU A 1 85 ? 38.834 1.585 -19.923 1.00 87.81 85 LEU A N 1
ATOM 710 C CA . LEU A 1 85 ? 39.210 0.511 -20.845 1.00 87.81 85 LEU A CA 1
ATOM 711 C C . LEU A 1 85 ? 40.295 0.978 -21.817 1.00 87.81 85 LEU A C 1
ATOM 713 O O . LEU A 1 85 ? 40.212 2.058 -22.401 1.00 87.81 85 LEU A O 1
ATOM 717 N N . ASP A 1 86 ? 41.280 0.117 -22.060 1.00 84.06 86 ASP A N 1
ATOM 718 C CA . ASP A 1 86 ? 42.266 0.342 -23.112 1.00 84.06 86 ASP A CA 1
ATOM 719 C C . ASP A 1 86 ? 41.725 -0.128 -24.468 1.00 84.06 86 ASP A C 1
ATOM 721 O O . ASP A 1 86 ? 41.762 -1.310 -24.810 1.00 84.06 86 ASP A O 1
ATOM 725 N N . LEU A 1 87 ? 41.203 0.823 -25.243 1.00 86.12 87 LEU A N 1
ATOM 726 C CA . LEU A 1 87 ? 40.736 0.599 -26.613 1.00 86.12 87 LEU A CA 1
ATOM 727 C C . LEU A 1 87 ? 41.790 0.971 -27.668 1.00 86.12 87 LEU A C 1
ATOM 729 O O . LEU A 1 87 ? 41.513 0.869 -28.861 1.00 86.12 87 LEU A O 1
ATOM 733 N N . SER A 1 88 ? 42.993 1.399 -27.264 1.00 81.19 88 SER A N 1
ATOM 734 C CA . SER A 1 88 ? 44.006 1.946 -28.182 1.00 81.19 88 SER A CA 1
ATOM 735 C C . SER A 1 88 ? 44.545 0.922 -29.187 1.00 81.19 88 SER A C 1
ATOM 737 O O . SER A 1 88 ? 45.000 1.286 -30.272 1.00 81.19 88 SER A O 1
ATOM 739 N N . HIS A 1 89 ? 44.455 -0.363 -28.841 1.00 81.75 89 HIS A N 1
ATOM 740 C CA . HIS A 1 89 ? 44.903 -1.490 -29.657 1.00 81.75 89 HIS A CA 1
ATOM 741 C C . HIS A 1 89 ? 43.805 -2.099 -30.546 1.00 81.75 89 HIS A C 1
ATOM 743 O O . HIS A 1 89 ? 44.065 -3.075 -31.248 1.00 81.75 89 HIS A O 1
ATOM 749 N N . CYS A 1 90 ? 42.591 -1.541 -30.525 1.00 89.69 90 CYS A N 1
ATOM 750 C CA . CYS A 1 90 ? 41.447 -2.049 -31.279 1.00 89.69 90 CYS A CA 1
ATOM 751 C C . CYS A 1 90 ? 41.137 -1.139 -32.471 1.00 89.69 90 CYS A C 1
ATOM 753 O O . CYS A 1 90 ? 41.096 0.083 -32.333 1.00 89.69 90 CYS A O 1
ATOM 755 N N . ASP A 1 91 ? 40.860 -1.730 -33.633 1.00 91.50 91 ASP A N 1
ATOM 756 C CA . ASP A 1 91 ? 40.381 -0.987 -34.803 1.00 91.50 91 ASP A CA 1
ATOM 757 C C . ASP A 1 91 ? 38.858 -0.800 -34.799 1.00 91.50 91 ASP A C 1
ATOM 759 O O . ASP A 1 91 ? 38.326 0.009 -35.557 1.00 91.50 91 ASP A O 1
ATOM 763 N N . SER A 1 92 ? 38.151 -1.532 -33.936 1.00 93.62 92 SER A N 1
ATOM 764 C CA . SER A 1 92 ? 36.694 -1.569 -33.904 1.00 93.62 92 SER A CA 1
ATOM 765 C C . SER A 1 92 ? 36.144 -2.031 -32.553 1.00 93.62 92 SER A C 1
ATOM 767 O O . SER A 1 92 ? 36.841 -2.624 -31.726 1.00 93.62 92 SER A O 1
ATOM 769 N N . VAL A 1 93 ? 34.853 -1.771 -32.332 1.00 95.19 93 VAL A N 1
ATOM 770 C CA . VAL A 1 93 ? 34.113 -2.230 -31.151 1.00 95.19 93 VAL A CA 1
ATOM 771 C C . VAL A 1 93 ? 32.879 -3.021 -31.576 1.00 95.19 93 VAL A C 1
ATOM 773 O O . VAL A 1 93 ? 32.032 -2.529 -32.320 1.00 95.19 93 VAL A O 1
ATOM 776 N N . GLY A 1 94 ? 32.758 -4.247 -31.079 1.00 95.50 94 GLY A N 1
ATOM 777 C CA . GLY A 1 94 ? 31.587 -5.102 -31.232 1.00 95.50 94 GLY A CA 1
ATOM 778 C C . GLY A 1 94 ? 30.650 -4.950 -30.041 1.00 95.50 94 GLY A C 1
ATOM 779 O O . GLY A 1 94 ? 31.090 -4.922 -28.896 1.00 95.50 94 GLY A O 1
ATOM 780 N N . VAL A 1 95 ? 29.348 -4.849 -30.292 1.00 94.56 95 VAL A N 1
ATOM 781 C CA . VAL A 1 95 ? 28.356 -4.540 -29.260 1.00 94.56 95 VAL A CA 1
ATOM 782 C C . VAL A 1 95 ? 27.292 -5.625 -29.189 1.00 94.56 95 VAL A C 1
ATOM 784 O O . VAL A 1 95 ? 26.487 -5.790 -30.109 1.00 94.56 95 VAL A O 1
ATOM 787 N N . VAL A 1 96 ? 27.246 -6.321 -28.054 1.00 92.44 96 VAL A N 1
ATOM 788 C CA . VAL A 1 96 ? 26.205 -7.297 -27.704 1.00 92.44 96 VAL A CA 1
ATOM 789 C C . VAL A 1 96 ? 25.163 -6.586 -26.835 1.00 92.44 96 VAL A C 1
ATOM 791 O O . VAL A 1 96 ? 25.239 -6.553 -25.606 1.00 92.44 96 VAL A O 1
ATOM 794 N N . SER A 1 97 ? 24.229 -5.897 -27.494 1.00 89.06 97 SER A N 1
ATOM 795 C CA . SER A 1 97 ? 23.166 -5.118 -26.850 1.00 89.06 97 SER A CA 1
ATOM 796 C C . SER A 1 97 ? 22.014 -4.844 -27.820 1.00 89.06 97 SER A C 1
ATOM 798 O O . SER A 1 97 ? 22.101 -5.106 -29.018 1.00 89.06 97 SER A O 1
ATOM 800 N N . CYS A 1 98 ? 20.933 -4.252 -27.311 1.00 86.88 98 CYS A N 1
ATOM 801 C CA . CYS A 1 98 ? 19.887 -3.669 -28.144 1.00 86.88 98 CYS A CA 1
ATOM 802 C C . CYS A 1 98 ? 20.405 -2.459 -28.949 1.00 86.88 98 CYS A C 1
ATOM 804 O O . CYS A 1 98 ? 21.405 -1.828 -28.595 1.00 86.88 98 CYS A O 1
ATOM 806 N N . GLY A 1 99 ? 19.666 -2.060 -29.987 1.00 88.50 99 GLY A N 1
ATOM 807 C CA . GLY A 1 99 ? 20.032 -0.950 -30.867 1.00 88.50 99 GLY A CA 1
ATOM 808 C C . GLY A 1 99 ? 20.174 0.412 -30.176 1.00 88.50 99 GLY A C 1
ATOM 809 O O . GLY A 1 99 ? 20.762 1.314 -30.763 1.00 88.50 99 GLY A O 1
ATOM 810 N N . LEU A 1 100 ? 19.683 0.594 -28.943 1.00 86.88 100 LEU A N 1
ATOM 811 C CA . LEU A 1 100 ? 20.000 1.796 -28.159 1.00 86.88 100 LEU A CA 1
ATOM 812 C C . LEU A 1 100 ? 21.458 1.823 -27.706 1.00 86.88 100 LEU A C 1
ATOM 814 O O . LEU A 1 100 ? 22.124 2.834 -27.888 1.00 86.88 100 LEU A O 1
ATOM 818 N N . GLY A 1 101 ? 21.953 0.720 -27.134 1.00 88.88 101 GLY A N 1
ATOM 819 C CA . GLY A 1 101 ? 23.334 0.639 -26.655 1.00 88.88 101 GLY A CA 1
ATOM 820 C C . GLY A 1 101 ? 24.329 0.810 -27.799 1.00 88.88 101 GLY A C 1
ATOM 821 O O . GLY A 1 101 ? 25.309 1.530 -27.660 1.00 88.88 101 GLY A O 1
ATOM 822 N N . VAL A 1 102 ? 24.024 0.229 -28.963 1.00 91.81 102 VAL A N 1
ATOM 823 C CA . VAL A 1 102 ? 24.842 0.391 -30.174 1.00 91.81 102 VAL A CA 1
ATOM 824 C C . VAL A 1 102 ? 24.882 1.853 -30.634 1.00 91.81 102 VAL A C 1
ATOM 826 O O . VAL A 1 102 ? 25.962 2.374 -30.888 1.00 91.81 102 VAL A O 1
ATOM 829 N N . GLN A 1 103 ? 23.729 2.530 -30.735 1.00 92.06 103 GLN A N 1
ATOM 830 C CA . GLN A 1 103 ? 23.678 3.938 -31.159 1.00 92.06 103 GLN A CA 1
ATOM 831 C C . GLN A 1 103 ? 24.392 4.861 -30.169 1.00 92.06 103 GLN A C 1
ATOM 833 O O . GLN A 1 103 ? 25.128 5.751 -30.591 1.00 92.06 103 GLN A O 1
ATOM 838 N N . PHE A 1 104 ? 24.207 4.623 -28.867 1.00 89.88 104 PHE A N 1
ATOM 839 C CA . PHE A 1 104 ? 24.882 5.375 -27.817 1.00 89.88 104 PHE A CA 1
ATOM 840 C C . PHE A 1 104 ? 26.407 5.213 -27.913 1.00 89.88 104 PHE A C 1
ATOM 842 O O . PHE A 1 104 ? 27.125 6.206 -27.987 1.00 89.88 104 PHE A O 1
ATOM 849 N N . LEU A 1 105 ? 26.913 3.980 -28.022 1.00 90.56 105 LEU A N 1
ATOM 850 C CA . LEU A 1 105 ? 28.350 3.740 -28.188 1.00 90.56 105 LEU A CA 1
ATOM 851 C C . LEU A 1 105 ? 28.904 4.313 -29.490 1.00 90.56 105 LEU A C 1
ATOM 853 O O . LEU A 1 105 ? 29.988 4.882 -29.487 1.00 90.56 105 LEU A O 1
ATOM 857 N N . ALA A 1 106 ? 28.165 4.210 -30.594 1.00 91.50 106 ALA A N 1
ATOM 858 C CA . ALA A 1 106 ? 28.576 4.795 -31.868 1.00 91.50 106 ALA A CA 1
ATOM 859 C C . ALA A 1 106 ? 28.648 6.331 -31.826 1.00 91.50 106 ALA A C 1
ATOM 861 O O . ALA A 1 106 ? 29.373 6.930 -32.620 1.00 91.50 106 ALA A O 1
ATOM 862 N N . LYS A 1 107 ? 27.883 6.971 -30.932 1.00 89.69 107 LYS A N 1
ATOM 863 C CA . LYS A 1 107 ? 27.969 8.407 -30.643 1.00 89.69 107 LYS A CA 1
ATOM 864 C C . LYS A 1 107 ? 29.142 8.723 -29.715 1.00 89.69 107 LYS A C 1
ATOM 866 O O . LYS A 1 107 ? 29.860 9.673 -29.993 1.00 89.69 107 LYS A O 1
ATOM 871 N N . LEU A 1 108 ? 29.330 7.941 -28.651 1.00 88.31 108 LEU A N 1
ATOM 872 C CA . LEU A 1 108 ? 30.396 8.145 -27.667 1.00 88.31 108 LEU A CA 1
ATOM 873 C C . LEU A 1 108 ? 31.794 7.928 -28.272 1.00 88.31 108 LEU A C 1
ATOM 875 O O . LEU A 1 108 ? 32.700 8.720 -28.038 1.00 88.31 108 LEU A O 1
ATOM 879 N N . LEU A 1 109 ? 31.957 6.877 -29.077 1.00 87.75 109 LEU A N 1
ATOM 880 C CA . LEU A 1 109 ? 33.203 6.501 -29.748 1.00 87.75 109 LEU A CA 1
ATOM 881 C C . LEU A 1 109 ? 33.245 7.066 -31.175 1.00 87.75 109 LEU A C 1
ATOM 883 O O . LEU A 1 109 ? 33.434 6.334 -32.152 1.00 87.75 109 LEU A O 1
ATOM 887 N N . GLU A 1 110 ? 32.999 8.371 -31.319 1.00 79.69 110 GLU A N 1
ATOM 888 C CA . GLU A 1 110 ? 32.991 9.012 -32.633 1.00 79.69 110 GLU A CA 1
ATOM 889 C C . GLU A 1 110 ? 34.374 8.882 -33.300 1.00 79.69 110 GLU A C 1
ATOM 891 O O . GLU A 1 110 ? 35.366 9.424 -32.825 1.00 79.69 110 GLU A O 1
ATOM 896 N N . GLY A 1 111 ? 34.432 8.144 -34.412 1.00 79.00 111 GLY A N 1
ATOM 897 C CA . GLY A 1 111 ? 35.668 7.853 -35.153 1.00 79.00 111 GLY A CA 1
ATOM 898 C C . GLY A 1 111 ? 36.038 6.369 -35.172 1.00 79.00 111 GLY A C 1
ATOM 899 O O . GLY A 1 111 ? 36.560 5.902 -36.179 1.00 79.00 111 GLY A O 1
ATOM 900 N N . THR A 1 112 ? 35.668 5.603 -34.144 1.00 88.06 112 THR A N 1
ATOM 901 C CA . THR A 1 112 ? 35.860 4.146 -34.123 1.00 88.06 112 THR A CA 1
ATOM 902 C C . THR A 1 112 ? 34.638 3.442 -34.735 1.00 88.06 112 THR A C 1
ATOM 904 O O . THR A 1 112 ? 33.493 3.777 -34.399 1.00 88.06 112 THR A O 1
ATOM 907 N N . PRO A 1 113 ? 34.822 2.483 -35.659 1.00 90.50 113 PRO A N 1
ATOM 908 C CA . PRO A 1 113 ? 33.755 1.607 -36.127 1.00 90.50 113 PRO A CA 1
ATOM 909 C C . PRO A 1 113 ? 33.106 0.831 -34.977 1.00 90.50 113 PRO A C 1
ATOM 911 O O . PRO A 1 113 ? 33.779 0.165 -34.192 1.00 90.50 113 PRO A O 1
ATOM 914 N N . VAL A 1 114 ? 31.777 0.914 -34.892 1.00 93.12 114 VAL A N 1
ATOM 915 C CA . VAL A 1 114 ? 30.968 0.208 -33.892 1.00 93.12 114 VAL A CA 1
ATOM 916 C C . VAL A 1 114 ? 30.005 -0.723 -34.616 1.00 93.12 114 VAL A C 1
ATOM 918 O O . VAL A 1 114 ? 29.170 -0.254 -35.393 1.00 93.12 114 VAL A O 1
ATOM 921 N N . TYR A 1 115 ? 30.112 -2.021 -34.340 1.00 94.69 115 TYR A N 1
ATOM 922 C CA . TYR A 1 115 ? 29.312 -3.074 -34.954 1.00 94.69 115 TYR A CA 1
ATOM 923 C C . TYR A 1 115 ? 28.313 -3.653 -33.950 1.00 94.69 115 TYR A C 1
ATOM 925 O O . TYR A 1 115 ? 28.680 -4.142 -32.886 1.00 94.69 115 TYR A O 1
ATOM 933 N N . ALA A 1 116 ? 27.031 -3.638 -34.294 1.00 94.62 116 ALA A N 1
ATOM 934 C CA . ALA A 1 116 ? 26.014 -4.443 -33.640 1.00 94.62 116 ALA A CA 1
ATOM 935 C C . ALA A 1 116 ? 26.274 -5.931 -33.910 1.00 94.62 116 ALA A C 1
ATOM 937 O O . ALA A 1 116 ? 26.308 -6.353 -35.066 1.00 94.62 116 ALA A O 1
ATOM 938 N N . LEU A 1 117 ? 26.380 -6.718 -32.841 1.00 94.94 117 LEU A N 1
ATOM 939 C CA . LEU A 1 117 ? 26.463 -8.185 -32.873 1.00 94.94 117 LEU A CA 1
ATOM 940 C C . LEU A 1 117 ? 25.143 -8.848 -32.455 1.00 94.94 117 LEU A C 1
ATOM 942 O O . LEU A 1 117 ? 25.039 -10.071 -32.412 1.00 94.94 117 LEU A O 1
ATOM 946 N N . ALA A 1 118 ? 24.129 -8.039 -32.144 1.00 91.69 118 ALA A N 1
ATOM 947 C CA . ALA A 1 118 ? 22.814 -8.486 -31.722 1.00 91.69 118 ALA A CA 1
ATOM 948 C C . ALA A 1 118 ? 21.691 -7.656 -32.367 1.00 91.69 118 ALA A C 1
ATOM 950 O O . ALA A 1 118 ? 21.846 -6.464 -32.649 1.00 91.69 118 ALA A O 1
ATOM 951 N N . ASP A 1 119 ? 20.545 -8.298 -32.573 1.00 89.62 119 ASP A N 1
ATOM 952 C CA . ASP A 1 119 ? 19.306 -7.699 -33.048 1.00 89.62 119 ASP A CA 1
ATOM 953 C C . ASP A 1 119 ? 18.348 -7.439 -31.888 1.00 89.62 119 ASP A C 1
ATOM 955 O O . ASP A 1 119 ? 18.148 -8.287 -31.019 1.00 89.62 119 ASP A O 1
ATOM 959 N N . SER A 1 120 ? 17.708 -6.269 -31.884 1.00 85.62 120 SER A N 1
ATOM 960 C CA . SER A 1 120 ? 16.678 -5.940 -30.896 1.00 85.62 120 SER A CA 1
ATOM 961 C C . SER A 1 120 ? 15.378 -6.685 -31.167 1.00 85.62 120 SER A C 1
ATOM 963 O O . SER A 1 120 ? 14.767 -6.489 -32.219 1.00 85.62 120 SER A O 1
ATOM 965 N N . VAL A 1 121 ? 14.908 -7.451 -30.182 1.00 76.31 121 VAL A N 1
ATOM 966 C CA . VAL A 1 121 ? 13.651 -8.204 -30.258 1.00 76.31 121 VAL A CA 1
ATOM 967 C C . VAL A 1 121 ? 12.495 -7.436 -29.594 1.00 76.31 121 VAL A C 1
ATOM 969 O O . VAL A 1 121 ? 12.664 -6.860 -28.519 1.00 76.31 121 VAL A O 1
ATOM 972 N N . PRO A 1 122 ? 11.303 -7.381 -30.207 1.00 68.06 122 PRO A N 1
ATOM 973 C CA . PRO A 1 122 ? 10.118 -6.785 -29.606 1.00 68.06 122 PRO A CA 1
ATOM 974 C C . PRO A 1 122 ? 9.527 -7.716 -28.541 1.00 68.06 122 PRO A C 1
ATOM 976 O O . PRO A 1 122 ? 9.619 -8.937 -28.635 1.00 68.06 122 PRO A O 1
ATOM 979 N N . HIS A 1 123 ? 8.870 -7.130 -27.540 1.00 58.91 123 HIS A N 1
ATOM 980 C CA . HIS A 1 123 ? 8.345 -7.874 -26.387 1.00 58.91 123 HIS A CA 1
ATOM 981 C C . HIS A 1 123 ? 6.880 -8.283 -26.516 1.00 58.91 123 HIS A C 1
ATOM 983 O O . HIS A 1 123 ? 6.400 -9.051 -25.694 1.00 58.91 123 HIS A O 1
ATOM 989 N N . SER A 1 124 ? 6.145 -7.780 -27.507 1.00 53.84 124 SER A N 1
ATOM 990 C CA . SER A 1 124 ? 4.753 -8.167 -27.747 1.00 53.84 124 SER A CA 1
ATOM 991 C C . SER A 1 124 ? 4.334 -7.857 -29.185 1.00 53.84 124 SER A C 1
ATOM 993 O O . SER A 1 124 ? 4.948 -7.021 -29.848 1.00 53.84 124 SER A O 1
ATOM 995 N N . VAL A 1 125 ? 3.258 -8.503 -29.656 1.00 48.94 125 VAL A N 1
ATOM 996 C CA . VAL A 1 125 ? 2.620 -8.216 -30.963 1.00 48.94 125 VAL A CA 1
ATOM 997 C C . VAL A 1 125 ? 2.142 -6.761 -31.042 1.00 48.94 125 VAL A C 1
ATOM 999 O O . VAL A 1 125 ? 2.157 -6.166 -32.115 1.00 48.94 125 VAL A O 1
ATOM 1002 N N . ASN A 1 126 ? 1.772 -6.179 -29.897 1.00 41.38 126 ASN A N 1
ATOM 1003 C CA . ASN A 1 126 ? 1.238 -4.821 -29.786 1.00 41.38 126 ASN A CA 1
ATOM 1004 C C . ASN A 1 126 ? 2.318 -3.744 -29.654 1.00 41.38 126 ASN A C 1
ATOM 1006 O O . ASN A 1 126 ? 1.970 -2.586 -29.458 1.00 41.38 126 ASN A O 1
ATOM 1010 N N . CYS A 1 127 ? 3.604 -4.099 -29.716 1.00 46.59 127 CYS A N 1
ATOM 1011 C CA . CYS A 1 127 ? 4.690 -3.139 -29.858 1.00 46.59 127 CYS A CA 1
ATOM 1012 C C . CYS A 1 127 ? 4.882 -2.925 -31.367 1.00 46.59 127 CYS A C 1
ATOM 1014 O O . CYS A 1 127 ? 5.583 -3.723 -31.997 1.00 46.59 127 CYS A O 1
ATOM 1016 N N . PRO A 1 128 ? 4.216 -1.937 -31.999 1.00 42.09 128 PRO A N 1
ATOM 1017 C CA . PRO A 1 128 ? 4.312 -1.783 -33.436 1.00 42.09 128 PRO A CA 1
ATOM 1018 C C . PRO A 1 128 ? 5.764 -1.406 -33.726 1.00 42.09 128 PRO A C 1
ATOM 1020 O O . PRO A 1 128 ? 6.286 -0.496 -33.075 1.00 42.09 128 PRO A O 1
ATOM 1023 N N . PRO A 1 129 ? 6.430 -2.024 -34.708 1.00 43.94 129 PRO A N 1
ATOM 1024 C CA . PRO A 1 129 ? 7.800 -1.660 -35.052 1.00 43.94 129 PRO A CA 1
ATOM 1025 C C . PRO A 1 129 ? 7.905 -0.246 -35.668 1.00 43.94 129 PRO A C 1
ATOM 1027 O O . PRO A 1 129 ? 8.984 0.169 -36.075 1.00 43.94 129 PRO A O 1
ATOM 1030 N N . GLU A 1 130 ? 6.790 0.483 -35.752 1.00 37.72 130 GLU A N 1
ATOM 1031 C CA . GLU A 1 130 ? 6.681 1.888 -36.155 1.00 37.72 130 GLU A CA 1
ATOM 1032 C C . GLU A 1 130 ? 6.557 2.850 -34.955 1.00 37.72 130 GLU A C 1
ATOM 1034 O O . GLU A 1 130 ? 6.822 4.039 -35.102 1.00 37.72 130 GLU A O 1
ATOM 1039 N N . VAL A 1 131 ? 6.167 2.369 -33.762 1.00 37.62 131 VAL A N 1
ATOM 1040 C CA . VAL A 1 131 ? 5.805 3.233 -32.609 1.00 37.62 131 VAL A CA 1
ATOM 1041 C C . VAL A 1 131 ? 6.343 2.717 -31.258 1.00 37.62 131 VAL A C 1
ATOM 1043 O O . VAL A 1 131 ? 6.208 3.377 -30.230 1.00 37.62 131 VAL A O 1
ATOM 1046 N N . GLY A 1 132 ? 6.976 1.543 -31.222 1.00 41.66 132 GLY A N 1
ATOM 1047 C CA . GLY A 1 132 ? 7.529 0.956 -30.003 1.00 41.66 132 GLY A CA 1
ATOM 1048 C C . GLY A 1 132 ? 8.845 1.605 -29.575 1.00 41.66 132 GLY A C 1
ATOM 1049 O O . GLY A 1 132 ? 9.865 1.421 -30.232 1.00 41.66 132 GLY A O 1
ATOM 1050 N N . TYR A 1 133 ? 8.853 2.314 -28.444 1.00 47.53 133 TYR A N 1
ATOM 1051 C CA . TYR A 1 133 ? 10.093 2.736 -27.788 1.00 47.53 133 TYR A CA 1
ATOM 1052 C C . TYR A 1 133 ? 10.712 1.551 -27.043 1.00 47.53 133 TYR A C 1
ATOM 1054 O O . TYR A 1 133 ? 10.193 1.089 -26.025 1.00 47.53 133 TYR A O 1
ATOM 1062 N N . HIS A 1 134 ? 11.835 1.045 -27.544 1.00 51.66 134 HIS A N 1
ATOM 1063 C CA . HIS A 1 134 ? 12.553 -0.059 -26.925 1.00 51.66 134 HIS A CA 1
ATOM 1064 C C . HIS A 1 134 ? 13.724 0.440 -26.070 1.00 51.66 134 HIS A C 1
ATOM 1066 O O . HIS A 1 134 ? 14.751 0.805 -26.623 1.00 51.66 134 HIS A O 1
ATOM 1072 N N . GLY A 1 135 ? 13.587 0.406 -24.735 1.00 52.38 135 GLY A N 1
ATOM 1073 C CA . GLY A 1 135 ? 14.677 0.609 -23.763 1.00 52.38 135 GLY A CA 1
ATOM 1074 C C . GLY A 1 135 ? 14.409 1.685 -22.699 1.00 52.38 135 GLY A C 1
ATOM 1075 O O . GLY A 1 135 ? 13.263 2.077 -22.505 1.00 52.38 135 GLY A O 1
ATOM 1076 N N . ILE A 1 136 ? 15.444 2.082 -21.946 1.00 53.09 136 ILE A N 1
ATOM 1077 C CA . ILE A 1 136 ? 15.397 3.099 -20.864 1.00 53.09 136 ILE A CA 1
ATOM 1078 C C . ILE A 1 136 ? 16.468 4.180 -21.100 1.00 53.09 136 ILE A C 1
ATOM 1080 O O . ILE A 1 136 ? 16.954 4.782 -20.147 1.00 53.09 136 ILE A O 1
ATOM 1084 N N . SER A 1 137 ? 16.910 4.386 -22.348 1.00 59.91 137 SER A N 1
ATOM 1085 C CA . SER A 1 137 ? 17.859 5.474 -22.596 1.00 59.91 137 SER A CA 1
ATOM 1086 C C . SER A 1 137 ? 17.205 6.792 -22.187 1.00 59.91 137 SER A C 1
ATOM 1088 O O . SER A 1 137 ? 16.040 7.042 -22.501 1.00 59.91 137 SER A O 1
ATOM 1090 N N . LEU A 1 138 ? 17.941 7.570 -21.397 1.00 60.81 138 LEU A N 1
ATOM 1091 C CA . LEU A 1 1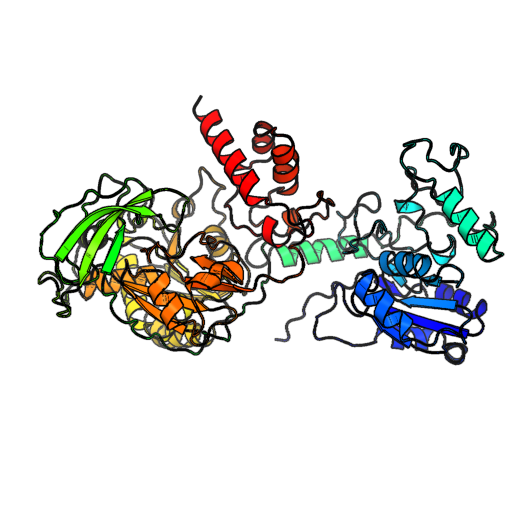38 ? 17.548 8.915 -20.985 1.00 60.81 138 LEU A CA 1
ATOM 1092 C C . LEU A 1 138 ? 17.932 9.957 -22.046 1.00 60.81 138 LEU A C 1
ATOM 1094 O O . LEU A 1 138 ? 17.625 11.131 -21.865 1.00 60.81 138 LEU A O 1
ATOM 1098 N N . GLU A 1 139 ? 18.580 9.502 -23.119 1.00 68.38 139 GLU A N 1
ATOM 1099 C CA . GLU A 1 139 ? 19.071 10.286 -24.242 1.00 68.38 139 GLU A CA 1
ATOM 1100 C C . GLU A 1 139 ? 18.078 10.253 -25.422 1.00 68.38 139 GLU A C 1
ATOM 1102 O O . GLU A 1 139 ? 16.994 9.666 -25.354 1.00 68.38 139 GLU A O 1
ATOM 1107 N N . GLU A 1 140 ? 18.442 10.904 -26.527 1.00 71.56 140 GLU A N 1
ATOM 1108 C CA . GLU A 1 140 ? 17.591 11.048 -27.714 1.00 71.56 140 GLU A CA 1
ATOM 1109 C C . GLU A 1 140 ? 17.508 9.781 -28.581 1.00 71.56 140 GLU A C 1
ATOM 1111 O O . GLU A 1 140 ? 16.635 9.681 -29.452 1.00 71.56 140 GLU A O 1
ATOM 1116 N N . GLU A 1 141 ? 18.407 8.812 -28.384 1.00 79.06 141 GLU A N 1
ATOM 1117 C CA . GLU A 1 141 ? 18.467 7.601 -29.192 1.00 79.06 141 GLU A CA 1
ATOM 1118 C C . GLU A 1 141 ? 17.214 6.733 -28.998 1.00 79.06 141 GLU A C 1
ATOM 1120 O O . GLU A 1 141 ? 16.728 6.481 -27.895 1.00 79.06 141 GLU A O 1
ATOM 1125 N N . LYS A 1 142 ? 16.687 6.225 -30.115 1.00 77.31 142 LYS A N 1
ATOM 1126 C CA . LYS A 1 142 ? 15.457 5.423 -30.165 1.00 77.31 142 LYS A CA 1
ATOM 1127 C C . LYS A 1 142 ? 15.724 4.098 -30.859 1.00 77.31 142 LYS A C 1
ATOM 1129 O O . LYS A 1 142 ? 16.529 4.023 -31.783 1.00 77.31 142 LYS A O 1
ATOM 1134 N N . CYS A 1 143 ? 15.027 3.046 -30.447 1.00 81.56 143 CYS A N 1
ATOM 1135 C CA . CYS A 1 143 ? 15.081 1.745 -31.103 1.00 81.56 143 CYS A CA 1
ATOM 1136 C C . CYS A 1 143 ? 13.662 1.214 -31.304 1.00 81.56 143 CYS A C 1
ATOM 1138 O O . CYS A 1 143 ? 12.879 1.189 -30.360 1.00 81.56 143 CYS A O 1
ATOM 1140 N N . ALA A 1 144 ? 13.362 0.780 -32.529 1.00 76.62 144 ALA A N 1
ATOM 1141 C CA . ALA A 1 144 ? 12.063 0.233 -32.920 1.00 76.62 144 ALA A CA 1
ATOM 1142 C C . ALA A 1 144 ? 11.895 -1.265 -32.605 1.00 76.62 144 ALA A C 1
ATOM 1144 O O . ALA A 1 144 ? 10.818 -1.815 -32.814 1.00 76.62 144 ALA A O 1
ATOM 1145 N N . ALA A 1 145 ? 12.965 -1.945 -32.170 1.00 78.94 145 ALA A N 1
ATOM 1146 C CA . ALA A 1 145 ? 12.989 -3.394 -31.943 1.00 78.94 145 ALA A CA 1
ATOM 1147 C C . ALA A 1 145 ? 12.424 -4.219 -33.106 1.00 78.94 145 ALA A C 1
ATOM 1149 O O . ALA A 1 145 ? 11.606 -5.117 -32.927 1.00 78.94 145 ALA A O 1
ATOM 1150 N N . CYS A 1 146 ? 12.851 -3.884 -34.321 1.00 78.00 146 CYS A N 1
ATOM 1151 C CA . CYS A 1 146 ? 12.322 -4.491 -35.535 1.00 78.00 146 CYS A CA 1
ATOM 1152 C C . CYS A 1 146 ? 12.807 -5.927 -35.797 1.00 78.00 146 CYS A C 1
ATOM 1154 O O . CYS A 1 146 ? 12.421 -6.489 -36.809 1.00 78.00 146 CYS A O 1
ATOM 1156 N N . GLY A 1 147 ? 13.626 -6.521 -34.922 1.00 81.06 147 GLY A N 1
ATOM 1157 C CA . GLY A 1 147 ? 14.162 -7.874 -35.098 1.00 81.06 147 GLY A CA 1
ATOM 1158 C C . GLY A 1 147 ? 15.333 -7.988 -36.075 1.00 81.06 147 GLY A C 1
ATOM 1159 O O . GLY A 1 147 ? 15.905 -9.065 -36.157 1.00 81.06 147 GLY A O 1
ATOM 1160 N N . GLN A 1 148 ? 15.705 -6.903 -36.762 1.00 85.94 148 GLN A N 1
ATOM 1161 C CA . GLN A 1 148 ? 16.823 -6.858 -37.705 1.00 85.94 148 GLN A CA 1
ATOM 1162 C C . GLN A 1 148 ? 17.568 -5.521 -37.570 1.00 85.94 148 GLN A C 1
ATOM 1164 O O . GLN A 1 148 ? 17.060 -4.455 -37.911 1.00 85.94 148 GLN A O 1
ATOM 1169 N N . CYS A 1 149 ? 18.769 -5.540 -37.003 1.00 88.31 149 CYS A N 1
ATOM 1170 C CA . CYS A 1 149 ? 19.539 -4.335 -36.720 1.00 88.31 149 CYS A CA 1
ATOM 1171 C C . CYS A 1 149 ? 20.386 -3.917 -37.930 1.00 88.31 149 CYS A C 1
ATOM 1173 O O . CYS A 1 149 ? 21.355 -4.591 -38.275 1.00 88.31 149 CYS A O 1
ATOM 1175 N N . TYR A 1 150 ? 20.066 -2.762 -38.520 1.00 88.56 150 TYR A N 1
ATOM 1176 C CA . TYR A 1 150 ? 20.767 -2.198 -39.688 1.00 88.56 150 TYR A CA 1
ATOM 1177 C C . TYR A 1 150 ? 21.943 -1.275 -39.333 1.00 88.56 150 TYR A C 1
ATOM 1179 O O . TYR A 1 150 ? 22.530 -0.649 -40.212 1.00 88.56 150 TYR A O 1
ATOM 1187 N N . LEU A 1 151 ? 22.295 -1.158 -38.049 1.00 91.25 151 LEU A N 1
ATOM 1188 C CA . LEU A 1 151 ? 23.271 -0.170 -37.573 1.00 91.25 151 LEU A CA 1
ATOM 1189 C C . LEU A 1 151 ? 24.689 -0.384 -38.121 1.00 91.25 151 LEU A C 1
ATOM 1191 O O . LEU A 1 151 ? 25.432 0.590 -38.234 1.00 91.25 151 LEU A O 1
ATOM 1195 N N . ASN A 1 152 ? 25.022 -1.615 -38.524 1.00 89.75 152 ASN A N 1
ATOM 1196 C CA . ASN A 1 152 ? 26.288 -1.944 -39.188 1.00 89.75 152 ASN A CA 1
ATOM 1197 C C . ASN A 1 152 ? 26.409 -1.276 -40.566 1.00 89.75 152 ASN A C 1
ATOM 1199 O O . ASN A 1 152 ? 27.516 -1.011 -41.012 1.00 89.75 152 ASN A O 1
ATOM 1203 N N . LEU A 1 153 ? 25.283 -0.975 -41.223 1.00 86.94 153 LEU A N 1
ATOM 1204 C CA . LEU A 1 153 ? 25.241 -0.343 -42.547 1.00 86.94 153 LEU A CA 1
ATOM 1205 C C . LEU A 1 153 ? 25.160 1.186 -42.469 1.00 86.94 153 LEU A C 1
ATOM 1207 O O . LEU A 1 153 ? 25.491 1.886 -43.422 1.00 86.94 153 LEU A O 1
ATOM 1211 N N . THR A 1 154 ? 24.683 1.722 -41.345 1.00 89.00 154 THR A N 1
ATOM 1212 C CA . THR A 1 154 ? 24.335 3.143 -41.202 1.00 89.00 154 THR A CA 1
ATOM 1213 C C . THR A 1 154 ? 25.229 3.888 -40.215 1.00 89.00 154 THR A C 1
ATOM 1215 O O . THR A 1 154 ? 24.841 4.922 -39.665 1.00 89.00 154 THR A O 1
ATOM 1218 N N . GLY A 1 155 ? 26.424 3.358 -39.947 1.00 87.69 155 GLY A N 1
ATOM 1219 C CA . GLY A 1 155 ? 27.393 3.982 -39.047 1.00 87.69 155 GLY A CA 1
ATOM 1220 C C . GLY A 1 155 ? 26.862 4.171 -37.621 1.00 87.69 155 GLY A C 1
ATOM 1221 O O . GLY A 1 155 ? 27.233 5.129 -36.944 1.00 87.69 155 GLY A O 1
ATOM 1222 N N . GLY A 1 156 ? 25.954 3.304 -37.166 1.00 89.75 156 GLY A N 1
ATOM 1223 C CA . GLY A 1 156 ? 25.373 3.400 -35.829 1.00 89.75 156 GLY A CA 1
ATOM 1224 C C . GLY A 1 156 ? 24.302 4.482 -35.658 1.00 89.75 156 GLY A C 1
ATOM 1225 O O . GLY A 1 156 ? 24.072 4.911 -34.534 1.00 89.75 156 GLY A O 1
ATOM 1226 N N . ILE A 1 157 ? 23.633 4.934 -36.726 1.00 90.50 157 ILE A N 1
ATOM 1227 C CA . ILE A 1 157 ? 22.424 5.780 -36.640 1.00 90.50 157 ILE A CA 1
ATOM 1228 C C . ILE A 1 157 ? 21.234 4.991 -37.175 1.00 90.50 157 ILE A C 1
ATOM 1230 O O . ILE A 1 157 ? 21.252 4.573 -38.329 1.00 90.50 157 ILE A O 1
ATOM 1234 N N . CYS A 1 158 ? 20.184 4.783 -36.375 1.00 89.69 158 CYS A N 1
ATOM 1235 C CA . CYS A 1 158 ? 19.037 3.981 -36.805 1.00 89.69 158 CYS A CA 1
ATOM 1236 C C . CYS A 1 158 ? 18.167 4.751 -37.817 1.00 89.69 158 CYS A C 1
ATOM 1238 O O . CYS A 1 158 ? 17.505 5.716 -37.419 1.00 89.69 158 CYS A O 1
ATOM 1240 N N . PRO A 1 159 ? 18.084 4.327 -39.090 1.00 87.25 159 PRO A N 1
ATOM 1241 C CA . PRO A 1 159 ? 17.261 5.013 -40.085 1.00 87.25 159 PRO A CA 1
ATOM 1242 C C . PRO A 1 159 ? 15.757 4.834 -39.830 1.00 87.25 159 PRO A C 1
ATOM 1244 O O . PRO A 1 159 ? 14.982 5.732 -40.133 1.00 87.25 159 PRO A O 1
ATOM 1247 N N . ILE A 1 160 ? 15.335 3.725 -39.210 1.00 85.44 160 ILE A N 1
ATOM 1248 C CA . ILE A 1 160 ? 13.915 3.432 -38.940 1.00 85.44 160 ILE A CA 1
ATOM 1249 C C . ILE A 1 160 ? 13.309 4.450 -37.973 1.00 85.44 160 ILE A C 1
ATOM 1251 O O . ILE A 1 160 ? 12.180 4.883 -38.163 1.00 85.44 160 ILE A O 1
ATOM 1255 N N . THR A 1 161 ? 14.052 4.828 -36.931 1.00 83.19 161 THR A N 1
ATOM 1256 C CA . THR A 1 161 ? 13.543 5.703 -35.865 1.00 83.19 161 THR A CA 1
ATOM 1257 C C . THR A 1 161 ? 13.949 7.162 -36.021 1.00 83.19 161 THR A C 1
ATOM 1259 O O . THR A 1 161 ? 13.285 8.023 -35.454 1.00 83.19 161 THR A O 1
ATOM 1262 N N . ASN A 1 162 ? 15.040 7.450 -36.740 1.00 86.25 162 ASN A N 1
ATOM 1263 C CA . ASN A 1 162 ? 15.526 8.821 -36.933 1.00 86.25 162 ASN A CA 1
ATOM 1264 C C . ASN A 1 162 ? 15.078 9.429 -38.275 1.00 86.25 162 ASN A C 1
ATOM 1266 O O . ASN A 1 162 ? 15.159 10.641 -38.447 1.00 86.25 162 ASN A O 1
ATOM 1270 N N . CYS A 1 163 ? 14.610 8.628 -39.240 1.00 85.69 163 CYS A N 1
ATOM 1271 C CA . CYS A 1 163 ? 13.980 9.148 -40.452 1.00 85.69 163 CYS A CA 1
ATOM 1272 C C . CYS A 1 163 ? 12.465 9.228 -40.243 1.00 85.69 163 CYS A C 1
ATOM 1274 O O . CYS A 1 163 ? 11.834 8.205 -39.998 1.00 85.69 163 CYS A O 1
ATOM 1276 N N . ALA A 1 164 ? 11.861 10.403 -40.444 1.00 81.94 164 ALA A N 1
ATOM 1277 C CA . ALA A 1 164 ? 10.403 10.572 -40.368 1.00 81.94 164 ALA A CA 1
ATOM 1278 C C . ALA A 1 164 ? 9.624 9.647 -41.329 1.00 81.94 164 ALA A C 1
ATOM 1280 O O . ALA A 1 164 ? 8.466 9.327 -41.084 1.00 81.94 164 ALA A O 1
ATOM 1281 N N . LYS A 1 165 ? 10.270 9.208 -42.418 1.00 81.75 165 LYS A N 1
ATOM 1282 C CA . LYS A 1 165 ? 9.725 8.274 -43.414 1.00 81.75 165 LYS A CA 1
ATOM 1283 C C . LYS A 1 165 ? 10.203 6.823 -43.219 1.00 81.75 165 LYS A C 1
ATOM 1285 O O . LYS A 1 165 ? 9.820 5.959 -43.998 1.00 81.75 165 LYS A O 1
ATOM 1290 N N . GLY A 1 166 ? 11.073 6.554 -42.239 1.00 81.19 166 GLY A N 1
ATOM 1291 C CA . GLY A 1 166 ? 11.592 5.211 -41.939 1.00 81.19 166 GLY A CA 1
ATOM 1292 C C . GLY A 1 166 ? 12.362 4.528 -43.081 1.00 81.19 166 GLY A C 1
ATOM 1293 O O . GLY A 1 166 ? 12.364 3.301 -43.165 1.00 81.19 166 GLY A O 1
ATOM 1294 N N . LEU A 1 167 ? 12.978 5.296 -43.986 1.00 82.62 167 LEU A N 1
ATOM 1295 C CA . LEU A 1 167 ? 13.601 4.777 -45.213 1.00 82.62 167 LEU A CA 1
ATOM 1296 C C . LEU A 1 167 ? 14.891 4.006 -44.924 1.00 82.62 167 LEU A C 1
ATOM 1298 O O . LEU A 1 167 ? 15.748 4.529 -44.220 1.00 82.62 167 LEU A O 1
ATOM 1302 N N . LEU A 1 168 ? 15.056 2.823 -45.528 1.00 79.19 168 LEU A N 1
ATOM 1303 C CA . LEU A 1 168 ? 16.279 1.999 -45.453 1.00 79.19 168 LEU A CA 1
ATOM 1304 C C . LEU A 1 168 ? 17.161 2.091 -46.706 1.00 79.19 168 LEU A C 1
ATOM 1306 O O . LEU A 1 168 ? 18.351 1.807 -46.650 1.00 79.19 168 LEU A O 1
ATOM 1310 N N . ASN A 1 169 ? 16.588 2.506 -47.831 1.00 78.75 169 ASN A N 1
ATOM 1311 C CA . ASN A 1 169 ? 17.219 2.511 -49.149 1.00 78.75 169 ASN A CA 1
ATOM 1312 C C . ASN A 1 169 ? 17.859 3.863 -49.517 1.00 78.75 169 ASN A C 1
ATOM 1314 O O . ASN A 1 169 ? 17.955 4.196 -50.696 1.00 78.75 169 ASN A O 1
ATOM 1318 N N . GLY A 1 170 ? 18.281 4.644 -48.522 1.00 81.62 170 GLY A N 1
ATOM 1319 C CA . GLY A 1 170 ? 18.918 5.942 -48.729 1.00 81.62 170 GLY A CA 1
ATOM 1320 C C . GLY A 1 170 ? 17.988 7.156 -48.577 1.00 81.62 170 GLY A C 1
ATOM 1321 O O . GLY A 1 170 ? 16.823 7.029 -48.182 1.00 81.62 170 GLY A O 1
ATOM 1322 N N . PRO A 1 171 ? 18.516 8.366 -48.847 1.00 86.62 171 PRO A N 1
ATOM 1323 C CA . PRO A 1 171 ? 17.775 9.614 -48.707 1.00 86.62 171 PRO A CA 1
ATOM 1324 C C . PRO A 1 171 ? 16.632 9.723 -49.726 1.00 86.62 171 PRO A C 1
ATOM 1326 O O . PRO A 1 171 ? 16.763 9.339 -50.882 1.00 86.62 171 PRO A O 1
ATOM 1329 N N . CYS A 1 172 ? 15.529 10.351 -49.320 1.00 87.06 172 CYS A N 1
ATOM 1330 C CA . CYS A 1 172 ? 14.380 10.667 -50.182 1.00 87.06 172 CYS A CA 1
ATOM 1331 C C . CYS A 1 172 ? 14.602 11.842 -51.148 1.00 87.06 172 CYS A C 1
ATOM 1333 O O . CYS A 1 172 ? 13.729 12.122 -51.962 1.00 87.06 172 CYS A O 1
ATOM 1335 N N . GLY A 1 173 ? 15.713 12.571 -51.012 1.00 85.50 173 GLY A N 1
ATOM 1336 C CA . GLY A 1 173 ? 15.997 13.789 -51.778 1.00 85.50 173 GLY A CA 1
ATOM 1337 C C . GLY A 1 173 ? 15.285 15.057 -51.286 1.00 85.50 173 GLY A C 1
ATOM 1338 O O . GLY A 1 173 ? 15.586 16.130 -51.790 1.00 85.50 173 GLY A O 1
ATOM 1339 N N . GLY A 1 174 ? 14.394 14.971 -50.292 1.00 87.94 174 GLY A N 1
ATOM 1340 C CA . GLY A 1 174 ? 13.653 16.130 -49.774 1.00 87.94 174 GLY A CA 1
ATOM 1341 C C . GLY A 1 174 ? 14.381 16.959 -48.707 1.00 87.94 174 GLY A C 1
ATOM 1342 O O . GLY A 1 174 ? 13.851 17.967 -48.255 1.00 87.94 174 GLY A O 1
ATOM 1343 N N . ALA A 1 175 ? 15.568 16.543 -48.259 1.00 89.31 175 ALA A N 1
ATOM 1344 C CA . ALA A 1 175 ? 16.285 17.245 -47.195 1.00 89.31 175 ALA A CA 1
ATOM 1345 C C . ALA A 1 175 ? 16.848 18.594 -47.677 1.00 89.31 175 ALA A C 1
ATOM 1347 O O . ALA A 1 175 ? 17.561 18.639 -48.679 1.00 89.31 175 ALA A O 1
ATOM 1348 N N . THR A 1 176 ? 16.604 19.657 -46.909 1.00 89.56 176 THR A N 1
ATOM 1349 C CA . THR A 1 176 ? 17.098 21.019 -47.177 1.00 89.56 176 THR A CA 1
ATOM 1350 C C . THR A 1 176 ? 17.965 21.467 -46.007 1.00 89.56 176 THR A C 1
ATOM 1352 O O . THR A 1 176 ? 17.559 21.312 -44.858 1.00 89.56 176 THR A O 1
ATOM 1355 N N . ASP A 1 177 ? 19.174 21.966 -46.278 1.00 89.12 177 ASP A N 1
ATOM 1356 C CA . ASP A 1 177 ? 20.140 22.434 -45.265 1.00 89.12 177 ASP A CA 1
ATOM 1357 C C . ASP A 1 177 ? 20.387 21.438 -44.113 1.00 89.12 177 ASP A C 1
ATOM 1359 O O . ASP A 1 177 ? 20.558 21.800 -42.950 1.00 89.12 177 ASP A O 1
ATOM 1363 N N . GLY A 1 178 ? 20.378 20.139 -44.431 1.00 89.31 178 GLY A N 1
ATOM 1364 C CA . GLY A 1 178 ? 20.567 19.062 -43.454 1.00 89.31 178 GLY A CA 1
ATOM 1365 C C . GLY A 1 178 ? 19.338 18.736 -42.595 1.00 89.31 178 GLY A C 1
ATOM 1366 O O . GLY A 1 178 ? 19.406 17.813 -41.783 1.00 89.31 178 GLY A O 1
ATOM 1367 N N . LYS A 1 179 ? 18.206 19.421 -42.789 1.00 92.50 179 LYS A N 1
ATOM 1368 C CA . LYS A 1 179 ? 16.946 19.212 -42.058 1.00 92.50 179 LYS A CA 1
ATOM 1369 C C . LYS A 1 179 ? 15.959 18.325 -42.819 1.00 92.50 179 LYS A C 1
ATOM 1371 O O . LYS A 1 179 ? 16.054 18.153 -44.035 1.00 92.50 179 LYS A O 1
ATOM 1376 N N . CYS A 1 180 ? 15.030 17.710 -42.087 1.00 90.50 180 CYS A N 1
ATOM 1377 C CA . CYS A 1 180 ? 13.979 16.866 -42.652 1.00 90.50 180 CYS A CA 1
ATOM 1378 C C . CYS A 1 180 ? 12.887 17.707 -43.339 1.00 90.50 180 CYS A C 1
ATOM 1380 O O . CYS A 1 180 ? 12.486 18.747 -42.831 1.00 90.50 180 CYS A O 1
ATOM 1382 N N . GLU A 1 181 ? 12.353 17.230 -44.469 1.00 90.56 181 GLU A N 1
ATOM 1383 C CA . GLU A 1 181 ? 11.261 17.909 -45.194 1.00 90.56 181 GLU A CA 1
ATOM 1384 C C . GLU A 1 181 ? 9.911 17.848 -44.462 1.00 90.56 181 GLU A C 1
ATOM 1386 O O . GLU A 1 181 ? 9.040 18.681 -44.687 1.00 90.56 181 GLU A O 1
ATOM 1391 N N . VAL A 1 182 ? 9.723 16.824 -43.622 1.00 87.81 182 VAL A N 1
ATOM 1392 C CA . VAL A 1 182 ? 8.478 16.597 -42.874 1.00 87.81 182 VAL A CA 1
ATOM 1393 C C . VAL A 1 182 ? 8.419 17.509 -41.649 1.00 87.81 182 VAL A C 1
ATOM 1395 O O . VAL A 1 182 ? 7.341 17.943 -41.258 1.00 87.81 182 VAL A O 1
ATOM 1398 N N . ASP A 1 183 ? 9.579 17.800 -41.058 1.00 84.00 183 ASP A N 1
ATOM 1399 C CA . ASP A 1 183 ? 9.728 18.661 -39.890 1.00 84.00 183 ASP A CA 1
ATOM 1400 C C . ASP A 1 183 ? 11.118 19.311 -39.907 1.00 84.00 183 ASP A C 1
ATOM 1402 O O . ASP A 1 183 ? 12.137 18.649 -39.697 1.00 84.00 183 ASP A O 1
ATOM 1406 N N . SER A 1 184 ? 11.159 20.623 -40.141 1.00 87.62 184 SER A N 1
ATOM 1407 C CA . SER A 1 184 ? 12.402 21.395 -40.224 1.00 87.62 184 SER A CA 1
ATOM 1408 C C . SER A 1 184 ? 13.145 21.511 -38.889 1.00 87.62 184 SER A C 1
ATOM 1410 O O . SER A 1 184 ? 14.307 21.917 -38.875 1.00 87.62 184 SER A O 1
ATOM 1412 N N . SER A 1 185 ? 12.503 21.176 -37.763 1.00 84.94 185 SER A N 1
ATOM 1413 C CA . SER A 1 185 ? 13.173 21.105 -36.460 1.00 84.94 185 SER A CA 1
ATOM 1414 C C . SER A 1 185 ? 14.036 19.846 -36.309 1.00 84.94 185 SER A C 1
ATOM 1416 O O . SER A 1 185 ? 14.962 19.834 -35.498 1.00 84.94 185 SER A O 1
ATOM 1418 N N . VAL A 1 186 ? 13.799 18.817 -37.131 1.00 83.44 186 VAL A N 1
ATOM 1419 C CA . VAL A 1 186 ? 14.462 17.510 -37.052 1.00 83.44 186 VAL A CA 1
ATOM 1420 C C . VAL A 1 186 ? 15.613 17.416 -38.054 1.00 83.44 186 VAL A C 1
ATOM 1422 O O . VAL A 1 186 ? 15.465 17.721 -39.240 1.00 83.44 186 VAL A O 1
ATOM 1425 N N . ASP A 1 187 ? 16.769 16.934 -37.598 1.00 90.62 187 ASP A N 1
ATOM 1426 C CA . ASP A 1 187 ? 17.907 16.655 -38.478 1.00 90.62 187 ASP A CA 1
ATOM 1427 C C . ASP A 1 187 ? 17.638 15.457 -39.395 1.00 90.62 187 ASP A C 1
ATOM 1429 O O . ASP A 1 187 ? 17.139 14.411 -38.973 1.00 90.62 187 ASP A O 1
ATOM 1433 N N . CYS A 1 188 ? 18.035 15.566 -40.663 1.00 91.88 188 CYS A N 1
ATOM 1434 C CA . CYS A 1 188 ? 17.905 14.467 -41.607 1.00 91.88 188 CYS A CA 1
ATOM 1435 C C . CYS A 1 188 ? 18.844 13.311 -41.229 1.00 91.88 188 CYS A C 1
ATOM 1437 O O . CYS A 1 188 ? 20.070 13.421 -41.323 1.00 91.88 188 CYS A O 1
ATOM 1439 N N . ALA A 1 189 ? 18.266 12.160 -40.874 1.00 91.12 189 ALA A N 1
ATOM 1440 C CA . ALA A 1 189 ? 19.024 10.959 -40.525 1.00 91.12 189 ALA A CA 1
ATOM 1441 C C . ALA A 1 189 ? 20.032 10.547 -41.606 1.00 91.12 189 ALA A C 1
ATOM 1443 O O . ALA A 1 189 ? 21.168 10.223 -41.280 1.00 91.12 189 ALA A O 1
ATOM 1444 N N . TRP A 1 190 ? 19.654 10.601 -42.886 1.00 91.12 190 TRP A N 1
ATOM 1445 C CA . TRP A 1 190 ? 20.527 10.184 -43.988 1.00 91.12 190 TRP A CA 1
ATOM 1446 C C . TRP A 1 190 ? 21.706 11.129 -44.225 1.00 91.12 190 TRP A C 1
ATOM 1448 O O . TRP A 1 190 ? 22.788 10.664 -44.577 1.00 91.12 190 TRP A O 1
ATOM 1458 N N . VAL A 1 191 ? 21.541 12.429 -43.957 1.00 91.50 191 VAL A N 1
ATOM 1459 C CA . VAL A 1 191 ? 22.662 13.383 -43.969 1.00 91.50 191 VAL A CA 1
ATOM 1460 C C . VAL A 1 191 ? 23.630 13.062 -42.831 1.00 91.50 191 VAL A C 1
ATOM 1462 O O . VAL A 1 191 ? 24.834 12.968 -43.064 1.00 91.50 191 VAL A O 1
ATOM 1465 N N . ARG A 1 192 ? 23.115 12.800 -41.621 1.00 91.19 192 ARG A N 1
ATOM 1466 C CA . ARG A 1 192 ? 23.940 12.410 -40.464 1.00 91.19 192 ARG A CA 1
ATOM 1467 C C . ARG A 1 192 ? 24.677 11.086 -40.692 1.00 91.19 192 ARG A C 1
ATOM 1469 O O . ARG A 1 192 ? 25.858 10.986 -40.368 1.00 91.19 192 ARG A O 1
ATOM 1476 N N . ILE A 1 193 ? 24.001 10.087 -41.268 1.00 91.00 193 ILE A N 1
ATOM 1477 C CA . ILE A 1 193 ? 24.594 8.793 -41.645 1.00 91.00 193 ILE A CA 1
ATOM 1478 C C . ILE A 1 193 ? 25.745 9.024 -42.623 1.00 91.00 193 ILE A C 1
ATOM 1480 O O . ILE A 1 193 ? 26.856 8.562 -42.379 1.00 91.00 193 ILE A O 1
ATOM 1484 N N . HIS A 1 194 ? 25.503 9.784 -43.692 1.00 89.56 194 HIS A N 1
ATOM 1485 C CA . HIS A 1 194 ? 26.515 10.066 -44.704 1.00 89.56 194 HIS A CA 1
ATOM 1486 C C . HIS A 1 194 ? 27.745 10.768 -44.118 1.00 89.56 194 HIS A C 1
ATOM 1488 O O . HIS A 1 194 ? 28.867 10.323 -44.344 1.00 89.56 194 HIS A O 1
ATOM 1494 N N . GLN A 1 195 ? 27.542 11.813 -43.311 1.00 89.44 195 GLN A N 1
ATOM 1495 C CA . GLN A 1 195 ? 28.632 12.533 -42.646 1.00 89.44 195 GLN A CA 1
ATOM 1496 C C . GLN A 1 195 ? 29.456 11.614 -41.738 1.00 89.44 195 GLN A C 1
ATOM 1498 O O . GLN A 1 195 ? 30.682 11.702 -41.715 1.00 89.44 195 GLN A O 1
ATOM 1503 N N . ARG A 1 196 ? 28.801 10.711 -40.999 1.00 89.25 196 ARG A N 1
ATOM 1504 C CA . ARG A 1 196 ? 29.491 9.776 -40.106 1.00 89.25 196 ARG A CA 1
ATOM 1505 C C . ARG A 1 196 ? 30.291 8.722 -40.866 1.00 89.25 196 ARG A C 1
ATOM 1507 O O . ARG A 1 196 ? 31.427 8.459 -40.487 1.00 89.25 196 ARG A O 1
ATOM 1514 N N . LEU A 1 197 ? 29.728 8.157 -41.933 1.00 87.62 197 LEU A N 1
ATOM 1515 C CA . LEU A 1 197 ? 30.442 7.213 -42.797 1.00 87.62 197 LEU A CA 1
ATOM 1516 C C . LEU A 1 197 ? 31.642 7.891 -43.476 1.00 87.62 197 LEU A C 1
ATOM 1518 O O . LEU A 1 197 ? 32.744 7.352 -43.434 1.00 87.62 197 LEU A O 1
ATOM 1522 N N . GLN A 1 198 ? 31.481 9.124 -43.973 1.00 86.94 198 GLN A N 1
ATOM 1523 C CA . GLN A 1 198 ? 32.589 9.894 -44.549 1.00 86.94 198 GLN A CA 1
ATOM 1524 C C . GLN A 1 198 ? 33.738 10.116 -43.560 1.00 86.94 198 GLN A C 1
ATOM 1526 O O . GLN A 1 198 ? 34.895 9.947 -43.937 1.00 86.94 198 GLN A O 1
ATOM 1531 N N . LYS A 1 199 ? 33.445 10.446 -42.293 1.00 85.31 199 LYS A N 1
ATOM 1532 C CA . LYS A 1 199 ? 34.479 10.583 -41.249 1.00 85.31 199 LYS A CA 1
ATOM 1533 C C . LYS A 1 199 ? 35.271 9.287 -41.019 1.00 85.31 199 LYS A C 1
ATOM 1535 O O . LYS A 1 199 ? 36.410 9.361 -40.575 1.00 85.31 199 LYS A O 1
ATOM 1540 N N . ARG A 1 200 ? 34.687 8.124 -41.327 1.00 81.62 200 ARG A N 1
ATOM 1541 C CA . ARG A 1 200 ? 35.330 6.800 -41.248 1.00 81.62 200 ARG A CA 1
ATOM 1542 C C . ARG A 1 200 ? 36.027 6.379 -42.547 1.00 81.62 200 ARG A C 1
ATOM 1544 O O . ARG A 1 200 ? 36.618 5.309 -42.597 1.00 81.62 200 ARG A O 1
ATOM 1551 N N . GLY A 1 201 ? 35.958 7.194 -43.602 1.00 81.06 201 GLY A N 1
ATOM 1552 C CA . GLY A 1 201 ? 36.432 6.815 -44.937 1.00 81.06 201 GLY A CA 1
ATOM 1553 C C . GLY A 1 201 ? 35.536 5.787 -45.641 1.00 81.06 201 GLY A C 1
ATOM 1554 O O . GLY A 1 201 ? 35.941 5.207 -46.645 1.00 81.06 201 GLY A O 1
ATOM 1555 N N . GLU A 1 202 ? 34.320 5.571 -45.140 1.00 80.06 202 GLU A N 1
ATOM 1556 C CA . GLU A 1 202 ? 33.340 4.637 -45.688 1.00 80.06 202 GLU A CA 1
ATOM 1557 C C . GLU A 1 202 ? 32.343 5.367 -46.603 1.00 80.06 202 GLU A C 1
ATOM 1559 O O . GLU A 1 202 ? 32.005 6.538 -46.401 1.00 80.06 202 GLU A O 1
ATOM 1564 N N . GLN A 1 203 ? 31.821 4.663 -47.609 1.00 73.06 203 GLN A N 1
ATOM 1565 C CA . GLN A 1 203 ? 30.721 5.145 -48.442 1.00 73.06 203 GLN A CA 1
ATOM 1566 C C . GLN A 1 203 ? 29.509 4.233 -48.292 1.00 73.06 203 GLN A C 1
ATOM 1568 O O . GLN A 1 203 ? 29.630 3.008 -48.271 1.00 73.06 203 GLN A O 1
ATOM 1573 N N . PHE A 1 204 ? 28.322 4.835 -48.237 1.00 72.06 204 PHE A N 1
ATOM 1574 C CA . PHE A 1 204 ? 27.080 4.080 -48.332 1.00 72.06 204 PHE A CA 1
ATOM 1575 C C . PHE A 1 204 ? 26.941 3.542 -49.763 1.00 72.06 204 PHE A C 1
ATOM 1577 O O . PHE A 1 204 ? 26.608 4.296 -50.677 1.00 72.06 204 PHE A O 1
ATOM 1584 N N . ALA A 1 205 ? 27.244 2.260 -49.980 1.00 64.25 205 ALA A N 1
ATOM 1585 C CA . ALA A 1 205 ? 27.089 1.634 -51.290 1.00 64.25 205 ALA A CA 1
ATOM 1586 C C . ALA A 1 205 ? 25.608 1.347 -51.588 1.00 64.25 205 ALA A C 1
ATOM 1588 O O . ALA A 1 205 ? 24.876 0.820 -50.751 1.00 64.25 205 ALA A O 1
ATOM 1589 N N . SER A 1 206 ? 25.172 1.635 -52.815 1.00 53.97 206 SER A N 1
ATOM 1590 C CA . SER A 1 206 ? 23.830 1.301 -53.317 1.00 53.97 206 SER A CA 1
ATOM 1591 C C . SER A 1 206 ? 23.527 -0.203 -53.303 1.00 53.97 206 SER A C 1
ATOM 1593 O O . SER A 1 206 ? 22.368 -0.592 -53.392 1.00 53.97 206 SER A O 1
ATOM 1595 N N . GLU A 1 207 ? 24.547 -1.052 -53.173 1.00 54.78 207 GLU A N 1
ATOM 1596 C CA . GLU A 1 207 ? 24.422 -2.510 -53.051 1.00 54.78 207 GLU A CA 1
ATOM 1597 C C . GLU A 1 207 ? 23.918 -2.950 -51.660 1.00 54.78 207 GLU A C 1
ATOM 1599 O O . GLU A 1 207 ? 23.453 -4.075 -51.500 1.00 54.78 207 GLU A O 1
ATOM 1604 N N . TYR A 1 208 ? 23.915 -2.053 -50.663 1.00 59.03 208 TYR A N 1
ATOM 1605 C CA . TYR A 1 208 ? 23.440 -2.321 -49.298 1.00 59.03 208 TYR A CA 1
ATOM 1606 C C . TYR A 1 208 ? 21.922 -2.172 -49.109 1.00 59.03 208 TYR A C 1
ATOM 1608 O O . TYR A 1 208 ? 21.455 -2.090 -47.969 1.00 59.03 208 TYR A O 1
ATOM 1616 N N . VAL A 1 209 ? 21.122 -2.127 -50.184 1.00 59.41 209 VAL A N 1
ATOM 1617 C CA . VAL A 1 209 ? 19.654 -2.066 -50.070 1.00 59.41 209 VAL A CA 1
ATOM 1618 C C . VAL A 1 209 ? 19.127 -3.426 -49.611 1.00 59.41 209 VAL A C 1
ATOM 1620 O O . VAL A 1 209 ? 18.658 -4.247 -50.396 1.00 59.41 209 VAL A O 1
ATOM 1623 N N . GLN A 1 210 ? 19.197 -3.667 -48.304 1.00 65.38 210 GLN A N 1
ATOM 1624 C CA . GLN A 1 210 ? 18.479 -4.762 -47.678 1.00 65.38 210 GLN A CA 1
ATOM 1625 C C . GLN A 1 210 ? 16.996 -4.397 -47.638 1.00 65.38 210 GLN A C 1
ATOM 1627 O O . GLN A 1 210 ? 16.587 -3.427 -46.992 1.00 65.38 210 GLN A O 1
ATOM 1632 N N . LEU A 1 211 ? 16.178 -5.172 -48.352 1.00 70.00 211 LEU A N 1
ATOM 1633 C CA . LEU A 1 211 ? 14.733 -5.114 -48.176 1.00 70.00 211 LEU A CA 1
ATOM 1634 C C . LEU A 1 211 ? 14.420 -5.475 -46.727 1.00 70.00 211 LEU A C 1
ATOM 1636 O O . LEU A 1 211 ? 14.909 -6.478 -46.206 1.00 70.00 211 LEU A O 1
ATOM 1640 N N . ARG A 1 212 ? 13.599 -4.647 -46.081 1.00 73.12 212 ARG A N 1
ATOM 1641 C CA . ARG A 1 212 ? 13.149 -4.927 -44.723 1.00 73.12 212 ARG A CA 1
ATOM 1642 C C . ARG A 1 212 ? 12.378 -6.237 -44.707 1.00 73.12 212 ARG A C 1
ATOM 1644 O O . ARG A 1 212 ? 11.337 -6.339 -45.359 1.00 73.12 212 ARG A O 1
ATOM 1651 N N . ASP A 1 213 ? 12.845 -7.196 -43.920 1.00 74.88 213 ASP A N 1
ATOM 1652 C CA . ASP A 1 213 ? 12.102 -8.425 -43.708 1.00 74.88 213 ASP A CA 1
ATOM 1653 C C . ASP A 1 213 ? 11.030 -8.208 -42.635 1.00 74.88 213 ASP A C 1
ATOM 1655 O O . ASP A 1 213 ? 11.264 -8.321 -41.435 1.00 74.88 213 ASP A O 1
ATOM 1659 N N . TYR A 1 214 ? 9.809 -7.900 -43.066 1.00 73.88 214 TYR A N 1
ATOM 1660 C CA . TYR A 1 214 ? 8.676 -7.739 -42.151 1.00 73.88 214 TYR A CA 1
ATOM 1661 C C . TYR A 1 214 ? 8.262 -9.046 -41.454 1.00 73.88 214 TYR A C 1
ATOM 1663 O O . TYR A 1 214 ? 7.499 -8.994 -40.481 1.00 73.88 214 TYR A O 1
ATOM 1671 N N . SER A 1 215 ? 8.767 -10.200 -41.913 1.00 69.00 215 SER A N 1
ATOM 1672 C CA . SER A 1 215 ? 8.558 -11.494 -41.267 1.00 69.00 215 SER A CA 1
ATOM 1673 C C . SER A 1 215 ? 9.435 -11.691 -40.029 1.00 69.00 215 SER A C 1
ATOM 1675 O O . SER A 1 215 ? 9.146 -12.594 -39.248 1.00 69.00 215 SER A O 1
ATOM 1677 N N . THR A 1 216 ? 10.437 -10.837 -39.781 1.00 68.56 216 THR A N 1
ATOM 1678 C CA . THR A 1 216 ? 11.266 -10.886 -38.570 1.00 68.56 216 THR A CA 1
ATOM 1679 C C . THR A 1 216 ? 10.875 -9.786 -37.564 1.00 68.56 216 THR A C 1
ATOM 1681 O O . THR A 1 216 ? 10.556 -8.661 -37.943 1.00 68.56 216 THR A O 1
ATOM 1684 N N . PRO A 1 217 ? 10.755 -10.108 -36.259 1.00 66.75 217 PRO A N 1
ATOM 1685 C CA . PRO A 1 217 ? 10.699 -11.476 -35.738 1.00 66.75 217 PRO A CA 1
ATOM 1686 C C . PRO A 1 217 ? 9.440 -12.208 -36.222 1.00 66.75 217 PRO A C 1
ATOM 1688 O O . PRO A 1 217 ? 8.422 -11.563 -36.488 1.00 66.75 217 PRO A O 1
ATOM 1691 N N . SER A 1 218 ? 9.511 -13.542 -36.276 1.00 72.06 218 SER A N 1
ATOM 1692 C CA . SER A 1 218 ? 8.432 -14.388 -36.799 1.00 72.06 218 SER A CA 1
ATOM 1693 C C . SER A 1 218 ? 7.094 -14.106 -36.121 1.00 72.06 218 SER A C 1
ATOM 1695 O O . SER A 1 218 ? 7.028 -13.861 -34.914 1.00 72.06 218 SER A O 1
ATOM 1697 N N . TRP A 1 219 ? 6.005 -14.177 -36.893 1.00 71.06 219 TRP A N 1
ATOM 1698 C CA . TRP A 1 219 ? 4.651 -14.045 -36.349 1.00 71.06 219 TRP A CA 1
ATOM 1699 C C . TRP A 1 219 ? 4.420 -15.014 -35.184 1.00 71.06 219 TRP A C 1
ATOM 1701 O O . TRP A 1 219 ? 3.874 -14.612 -34.162 1.00 71.06 219 TRP A O 1
ATOM 1711 N N . LYS A 1 220 ? 4.930 -16.250 -35.296 1.00 74.44 220 LYS A N 1
ATOM 1712 C CA . LYS A 1 220 ? 4.898 -17.249 -34.223 1.00 74.44 220 LYS A CA 1
ATOM 1713 C C . LYS A 1 220 ? 5.590 -16.746 -32.954 1.00 74.44 220 LYS A C 1
ATOM 1715 O O . LYS A 1 220 ? 4.969 -16.762 -31.904 1.00 74.44 220 LYS A O 1
ATOM 1720 N N . LEU A 1 221 ? 6.820 -16.231 -33.047 1.00 68.88 221 LEU A N 1
ATOM 1721 C CA . LEU A 1 221 ? 7.533 -15.695 -31.882 1.00 68.88 221 LEU A CA 1
ATOM 1722 C C . LEU A 1 221 ? 6.767 -14.529 -31.243 1.00 68.88 221 LEU A C 1
ATOM 1724 O O . LEU A 1 221 ? 6.615 -14.495 -30.026 1.00 68.88 221 LEU A O 1
ATOM 1728 N N . ARG A 1 222 ? 6.248 -13.593 -32.050 1.00 65.44 222 ARG A N 1
ATOM 1729 C CA . ARG A 1 222 ? 5.434 -12.483 -31.530 1.00 65.44 222 ARG A CA 1
ATOM 1730 C C . ARG A 1 222 ? 4.179 -13.019 -30.831 1.00 65.44 222 ARG A C 1
ATOM 1732 O O . ARG A 1 222 ? 3.885 -12.590 -29.718 1.00 65.44 222 ARG A O 1
ATOM 1739 N N . SER A 1 223 ? 3.467 -13.954 -31.462 1.00 67.00 223 SER A N 1
ATOM 1740 C CA . SER A 1 223 ? 2.241 -14.573 -30.945 1.00 67.00 223 SER A CA 1
ATOM 1741 C C . SER A 1 223 ? 2.486 -15.320 -29.636 1.00 67.00 223 SER A C 1
ATOM 1743 O O . SER A 1 223 ? 1.776 -15.076 -28.664 1.00 67.00 223 SER A O 1
ATOM 1745 N N . ASP A 1 224 ? 3.519 -16.162 -29.581 1.00 70.75 224 ASP A N 1
ATOM 1746 C CA . ASP A 1 224 ? 3.891 -16.936 -28.395 1.00 70.75 224 ASP A CA 1
ATOM 1747 C C . ASP A 1 224 ? 4.264 -15.997 -27.235 1.00 70.75 224 ASP A C 1
ATOM 1749 O O . ASP A 1 224 ? 3.745 -16.150 -26.130 1.00 70.75 224 ASP A O 1
ATOM 1753 N N . LEU A 1 225 ? 5.070 -14.955 -27.494 1.00 63.78 225 LEU A N 1
ATOM 1754 C CA . LEU A 1 225 ? 5.403 -13.927 -26.498 1.00 63.78 225 LEU A CA 1
ATOM 1755 C C . LEU A 1 225 ? 4.166 -13.150 -26.034 1.00 63.78 225 LEU A C 1
ATOM 1757 O O . LEU A 1 225 ? 4.031 -12.836 -24.854 1.00 63.78 225 LEU A O 1
ATOM 1761 N N . SER A 1 226 ? 3.246 -12.826 -26.944 1.00 66.06 226 SER A N 1
ATOM 1762 C CA . SER A 1 226 ? 1.998 -12.147 -26.594 1.00 66.06 226 SER A CA 1
ATOM 1763 C C . SER A 1 226 ? 1.113 -13.019 -25.714 1.00 66.06 226 SER A C 1
ATOM 1765 O O . SER A 1 226 ? 0.604 -12.524 -24.713 1.00 66.06 226 SER A O 1
ATOM 1767 N N . LEU A 1 227 ? 0.953 -14.300 -26.054 1.00 69.88 227 LEU A N 1
ATOM 1768 C CA . LEU A 1 227 ? 0.176 -15.252 -25.267 1.00 69.88 227 LEU A CA 1
ATOM 1769 C C . LEU A 1 227 ? 0.803 -15.453 -23.886 1.00 69.88 227 LEU A C 1
ATOM 1771 O O . LEU A 1 227 ? 0.110 -15.341 -22.883 1.00 69.88 227 LEU A O 1
ATOM 1775 N N . GLN A 1 228 ? 2.118 -15.664 -23.820 1.00 68.75 228 GLN A N 1
ATOM 1776 C CA . GLN A 1 228 ? 2.845 -15.771 -22.558 1.00 68.75 228 GLN A CA 1
ATOM 1777 C C . GLN A 1 228 ? 2.640 -14.523 -21.689 1.00 68.75 228 GLN A C 1
ATOM 1779 O O . GLN A 1 228 ? 2.289 -14.640 -20.517 1.00 68.75 228 GLN A O 1
ATOM 1784 N N . ASN A 1 229 ? 2.799 -13.326 -22.262 1.00 64.69 229 ASN A N 1
ATOM 1785 C CA . ASN A 1 229 ? 2.582 -12.075 -21.541 1.00 64.69 229 ASN A CA 1
ATOM 1786 C C . ASN A 1 229 ? 1.131 -11.910 -21.078 1.00 64.69 229 ASN A C 1
ATOM 1788 O O . ASN A 1 229 ? 0.908 -11.429 -19.974 1.00 64.69 229 ASN A O 1
ATOM 1792 N N . GLN A 1 230 ? 0.145 -12.284 -21.896 1.00 68.12 230 GLN A N 1
ATOM 1793 C CA . GLN A 1 230 ? -1.271 -12.229 -21.520 1.00 68.12 230 GLN A CA 1
ATOM 1794 C C . GLN A 1 230 ? -1.579 -13.185 -20.367 1.00 68.12 230 GLN A C 1
ATOM 1796 O O . GLN A 1 230 ? -2.203 -12.771 -19.391 1.00 68.12 230 GLN A O 1
ATOM 1801 N N . THR A 1 231 ? -1.088 -14.423 -20.444 1.00 71.19 231 THR A N 1
ATOM 1802 C CA . THR A 1 231 ? -1.259 -15.430 -19.394 1.00 71.19 231 THR A CA 1
ATOM 1803 C C . THR A 1 231 ? -0.638 -14.959 -18.084 1.00 71.19 231 THR A C 1
ATOM 1805 O O . THR A 1 231 ? -1.334 -14.887 -17.077 1.00 71.19 231 THR A O 1
ATOM 1808 N N . LEU A 1 232 ? 0.632 -14.539 -18.102 1.00 66.81 232 LEU A N 1
ATOM 1809 C CA . LEU A 1 232 ? 1.339 -14.070 -16.904 1.00 66.81 232 LEU A CA 1
ATOM 1810 C C . LEU A 1 232 ? 0.708 -12.806 -16.311 1.00 66.81 232 LEU A C 1
ATOM 1812 O O . LEU A 1 232 ? 0.654 -12.654 -15.093 1.00 66.81 232 LEU A O 1
ATOM 1816 N N . ARG A 1 233 ? 0.181 -11.908 -17.157 1.00 67.06 233 ARG A N 1
ATOM 1817 C CA . ARG A 1 233 ? -0.581 -10.744 -16.686 1.00 67.06 233 ARG A CA 1
ATOM 1818 C C . ARG A 1 233 ? -1.829 -11.166 -15.924 1.00 67.06 233 ARG A C 1
ATOM 1820 O O . ARG A 1 233 ? -2.152 -10.499 -14.952 1.00 67.06 233 ARG A O 1
ATOM 1827 N N . GLY A 1 234 ? -2.519 -12.215 -16.368 1.00 69.25 234 GLY A N 1
ATOM 1828 C CA . GLY A 1 234 ? -3.786 -12.675 -15.799 1.00 69.25 234 GLY A CA 1
ATOM 1829 C C . GLY A 1 234 ? -3.671 -13.554 -14.552 1.00 69.25 234 GLY A C 1
ATOM 1830 O O . GLY A 1 234 ? -4.684 -13.757 -13.887 1.00 69.25 234 GLY A O 1
ATOM 1831 N N . GLU A 1 235 ? -2.484 -14.065 -14.211 1.00 72.88 235 GLU A N 1
ATOM 1832 C CA . GLU A 1 235 ? -2.300 -14.905 -13.021 1.00 72.88 235 GLU A CA 1
ATOM 1833 C C . GLU A 1 235 ? -2.676 -14.147 -11.733 1.00 72.88 235 GLU A C 1
ATOM 1835 O O . GLU A 1 235 ? -2.090 -13.114 -11.392 1.00 72.88 235 GLU A O 1
ATOM 1840 N N . GLY A 1 236 ? -3.677 -14.668 -11.016 1.00 82.56 236 GLY A N 1
ATOM 1841 C CA . GLY A 1 236 ? -4.331 -13.989 -9.897 1.00 82.56 236 GLY A CA 1
ATOM 1842 C C . GLY A 1 236 ? -5.250 -12.867 -10.386 1.00 82.56 236 GLY A C 1
ATOM 1843 O O . GLY A 1 236 ? -6.466 -13.025 -10.432 1.00 82.56 236 GLY A O 1
ATOM 1844 N N . PHE A 1 237 ? -4.669 -11.729 -10.765 1.00 86.56 237 PHE A N 1
ATOM 1845 C CA . PHE A 1 237 ? -5.393 -10.585 -11.324 1.00 86.56 237 PHE A CA 1
ATOM 1846 C C . PHE A 1 237 ? -4.521 -9.807 -12.321 1.00 86.56 237 PHE A C 1
ATOM 1848 O O . PHE A 1 237 ? -3.293 -9.788 -12.196 1.00 86.56 237 PHE A O 1
ATOM 1855 N N . TYR A 1 238 ? -5.163 -9.131 -13.283 1.00 85.94 238 TYR A N 1
ATOM 1856 C CA . TYR A 1 238 ? -4.479 -8.345 -14.316 1.00 85.94 238 TYR A CA 1
ATOM 1857 C C . TYR A 1 238 ? -3.642 -7.195 -13.733 1.00 85.94 238 TYR A C 1
ATOM 1859 O O . TYR A 1 238 ? -4.053 -6.538 -12.782 1.00 85.94 238 TYR A O 1
ATOM 1867 N N . GLY A 1 239 ? -2.502 -6.883 -14.351 1.00 87.12 239 GLY A N 1
ATOM 1868 C CA . GLY A 1 239 ? -1.718 -5.683 -14.043 1.00 87.12 239 GLY A CA 1
ATOM 1869 C C . GLY A 1 239 ? -0.935 -5.792 -12.739 1.00 87.12 239 GLY A C 1
ATOM 1870 O O . GLY A 1 239 ? -0.465 -6.874 -12.412 1.00 87.12 239 GLY A O 1
ATOM 1871 N N . GLY A 1 240 ? -0.758 -4.685 -12.014 1.00 88.38 240 GLY A N 1
ATOM 1872 C CA . GLY A 1 240 ? 0.077 -4.628 -10.812 1.00 88.38 240 GLY A CA 1
ATOM 1873 C C . GLY A 1 240 ? 1.585 -4.651 -11.094 1.00 88.38 240 GLY A C 1
ATOM 1874 O O . GLY A 1 240 ? 2.019 -4.620 -12.245 1.00 88.38 240 GLY A O 1
ATOM 1875 N N . PHE A 1 241 ? 2.394 -4.669 -10.038 1.00 84.50 241 PHE A N 1
ATOM 1876 C CA . PHE A 1 241 ? 3.852 -4.810 -10.124 1.00 84.50 241 PHE A CA 1
ATOM 1877 C C . PHE A 1 241 ? 4.412 -5.525 -8.887 1.00 84.50 241 PHE A C 1
ATOM 1879 O O . PHE A 1 241 ? 3.735 -5.625 -7.865 1.00 84.50 241 PHE A O 1
ATOM 1886 N N . HIS A 1 242 ? 5.648 -6.014 -8.980 1.00 82.50 242 HIS A N 1
ATOM 1887 C CA . HIS A 1 242 ? 6.366 -6.642 -7.869 1.00 82.50 242 HIS A CA 1
ATOM 1888 C C . HIS A 1 242 ? 7.345 -5.620 -7.270 1.00 82.50 242 HIS A C 1
ATOM 1890 O O . HIS A 1 242 ? 8.382 -5.358 -7.888 1.00 82.50 242 HIS A O 1
ATOM 1896 N N . PRO A 1 243 ? 7.004 -4.955 -6.149 1.00 73.06 243 PRO A N 1
ATOM 1897 C CA . PRO A 1 243 ? 7.944 -4.064 -5.480 1.00 73.06 243 PRO A CA 1
ATOM 1898 C C . PRO A 1 243 ? 9.104 -4.847 -4.853 1.00 73.06 243 PRO A C 1
ATOM 1900 O O . PRO A 1 243 ? 9.003 -6.042 -4.600 1.00 73.06 243 PRO A O 1
ATOM 1903 N N . LEU A 1 244 ? 10.196 -4.144 -4.543 1.00 80.88 244 LEU A N 1
ATOM 1904 C CA . LEU A 1 244 ? 11.120 -4.621 -3.516 1.00 80.88 244 LEU A CA 1
ATOM 1905 C C . LEU A 1 244 ? 10.412 -4.494 -2.164 1.00 80.88 244 LEU A C 1
ATOM 1907 O O . LEU A 1 244 ? 10.059 -3.379 -1.778 1.00 80.88 244 LEU A O 1
ATOM 1911 N N . ASP A 1 245 ? 10.220 -5.608 -1.462 1.00 83.19 245 ASP A N 1
ATOM 1912 C CA . ASP A 1 245 ? 9.396 -5.655 -0.250 1.00 83.19 245 ASP A CA 1
ATOM 1913 C C . ASP A 1 245 ? 9.935 -4.772 0.881 1.00 83.19 245 ASP A C 1
ATOM 1915 O O . ASP A 1 245 ? 9.156 -4.097 1.557 1.00 83.19 245 ASP A O 1
ATOM 1919 N N . LYS A 1 246 ? 11.262 -4.731 1.079 1.00 89.69 246 LYS A N 1
ATOM 1920 C CA . LYS A 1 246 ? 11.923 -3.906 2.111 1.00 89.69 246 LYS A CA 1
ATOM 1921 C C . LYS A 1 246 ? 11.369 -4.144 3.526 1.00 89.69 246 LYS A C 1
ATOM 1923 O O . LYS A 1 246 ? 11.316 -3.231 4.352 1.00 89.69 246 LYS A O 1
ATOM 1928 N N . LYS A 1 247 ? 10.911 -5.368 3.799 1.00 91.50 247 LYS A N 1
ATOM 1929 C CA . LYS A 1 247 ? 10.248 -5.771 5.051 1.00 91.50 247 LYS A CA 1
ATOM 1930 C C . LYS A 1 247 ? 11.229 -6.321 6.092 1.00 91.50 247 LYS A C 1
ATOM 1932 O O . LYS A 1 247 ? 10.858 -6.479 7.251 1.00 91.50 247 LYS A O 1
ATOM 1937 N N . GLU A 1 248 ? 12.482 -6.568 5.722 1.00 92.38 248 GLU A N 1
ATOM 1938 C CA . GLU A 1 248 ? 13.472 -7.300 6.524 1.00 92.38 248 GLU A CA 1
ATOM 1939 C C . GLU A 1 248 ? 13.810 -6.575 7.837 1.00 92.38 248 GLU A C 1
ATOM 1941 O O . GLU A 1 248 ? 14.076 -7.202 8.856 1.00 92.38 248 GLU A O 1
ATOM 1946 N N . ALA A 1 249 ? 13.745 -5.239 7.847 1.00 93.00 249 ALA A N 1
ATOM 1947 C CA . ALA A 1 249 ? 14.067 -4.429 9.023 1.00 93.00 249 ALA A CA 1
ATOM 1948 C C . ALA A 1 249 ? 13.058 -4.567 10.182 1.00 93.00 249 ALA A C 1
ATOM 1950 O O . ALA A 1 249 ? 13.375 -4.177 11.316 1.00 93.00 249 ALA A O 1
ATOM 1951 N N . THR A 1 250 ? 11.846 -5.060 9.899 1.00 96.12 250 THR A N 1
ATOM 1952 C CA . THR A 1 250 ? 10.729 -5.122 10.855 1.00 96.12 250 THR A CA 1
ATOM 1953 C C . THR A 1 250 ? 9.975 -6.453 10.865 1.00 96.12 250 THR A C 1
ATOM 1955 O O . THR A 1 250 ? 9.186 -6.657 11.780 1.00 96.12 250 THR A O 1
ATOM 1958 N N . ALA A 1 251 ? 10.206 -7.370 9.920 1.00 94.00 251 ALA A N 1
ATOM 1959 C CA . ALA A 1 251 ? 9.471 -8.638 9.834 1.00 94.00 251 ALA A CA 1
ATOM 1960 C C . ALA A 1 251 ? 9.631 -9.517 11.088 1.00 94.00 251 ALA A C 1
ATOM 1962 O O . ALA A 1 251 ? 8.637 -10.022 11.604 1.00 94.00 251 ALA A O 1
ATOM 1963 N N . ASP A 1 252 ? 10.848 -9.618 11.628 1.00 94.31 252 ASP A N 1
ATOM 1964 C CA . ASP A 1 252 ? 11.158 -10.469 12.790 1.00 94.31 252 ASP A CA 1
ATOM 1965 C C . ASP A 1 252 ? 11.014 -9.745 14.141 1.00 94.31 252 ASP A C 1
ATOM 1967 O O . ASP A 1 252 ? 11.242 -10.332 15.200 1.00 94.31 252 ASP A O 1
ATOM 1971 N N . LYS A 1 253 ? 10.642 -8.458 14.132 1.00 96.88 253 LYS A N 1
ATOM 1972 C CA . LYS A 1 253 ? 10.495 -7.655 15.352 1.00 96.88 253 LYS A CA 1
ATOM 1973 C C . LYS A 1 253 ? 9.085 -7.776 15.907 1.00 96.88 253 LYS A C 1
ATOM 1975 O O . LYS A 1 253 ? 8.126 -7.417 15.220 1.00 96.88 253 LYS A O 1
ATOM 1980 N N . GLN A 1 254 ? 8.996 -8.251 17.147 1.00 97.75 254 GLN A N 1
ATOM 1981 C CA . GLN A 1 254 ? 7.745 -8.367 17.894 1.00 97.75 254 GLN A CA 1
ATOM 1982 C C . GLN A 1 254 ? 7.035 -7.022 18.041 1.00 97.75 254 GLN A C 1
ATOM 1984 O O . GLN A 1 254 ? 7.649 -5.962 17.892 1.00 97.75 254 GLN A O 1
ATOM 1989 N N . ILE A 1 255 ? 5.730 -7.079 18.300 1.00 98.50 255 ILE A N 1
ATOM 1990 C CA . ILE A 1 255 ? 4.947 -5.888 18.613 1.00 98.50 255 ILE A CA 1
ATOM 1991 C C . ILE A 1 255 ? 5.361 -5.397 20.003 1.00 98.50 255 ILE A C 1
ATOM 1993 O O . ILE A 1 255 ? 5.235 -6.115 20.991 1.00 98.50 255 ILE A O 1
ATOM 1997 N N . GLU A 1 256 ? 5.840 -4.158 20.081 1.00 98.06 256 GLU A N 1
ATOM 1998 C CA . GLU A 1 256 ? 6.219 -3.506 21.338 1.00 98.06 256 GLU A CA 1
ATOM 1999 C C . GLU A 1 256 ? 5.212 -2.412 21.712 1.00 98.06 256 GLU A C 1
ATOM 2001 O O . GLU A 1 256 ? 4.731 -1.670 20.851 1.00 98.06 256 GLU A O 1
ATOM 2006 N N . ASP A 1 257 ? 4.906 -2.264 23.000 1.00 97.56 257 ASP A N 1
ATOM 2007 C CA . ASP A 1 257 ? 4.104 -1.136 23.471 1.00 97.56 257 ASP A CA 1
ATOM 2008 C C . ASP A 1 257 ? 4.894 0.171 23.347 1.00 97.56 257 ASP A C 1
ATOM 2010 O O . ASP A 1 257 ? 5.990 0.323 23.895 1.00 97.56 257 ASP A O 1
ATOM 2014 N N . PHE A 1 258 ? 4.326 1.144 22.635 1.00 96.88 258 PHE A N 1
ATOM 2015 C CA . PHE A 1 258 ? 4.898 2.481 22.564 1.00 96.88 258 PHE A CA 1
ATOM 2016 C C . PHE A 1 258 ? 4.531 3.281 23.816 1.00 96.88 258 PHE A C 1
ATOM 2018 O O . PHE A 1 258 ? 3.405 3.197 24.311 1.00 96.88 258 PHE A O 1
ATOM 2025 N N . ALA A 1 259 ? 5.468 4.094 24.307 1.00 94.62 259 ALA A N 1
ATOM 2026 C CA . ALA A 1 259 ? 5.249 4.922 25.489 1.00 94.62 259 ALA A CA 1
ATOM 2027 C C . ALA A 1 259 ? 4.020 5.832 25.323 1.00 94.62 259 ALA A C 1
ATOM 2029 O O . ALA A 1 259 ? 3.795 6.414 24.258 1.00 94.62 259 ALA A O 1
ATOM 2030 N N . GLU A 1 260 ? 3.225 5.976 26.385 1.00 94.75 260 GLU A N 1
ATOM 2031 C CA . GLU A 1 260 ? 2.070 6.867 26.337 1.00 94.75 260 GLU A CA 1
ATOM 2032 C C . GLU A 1 260 ? 2.507 8.326 26.118 1.00 94.75 260 GLU A C 1
ATOM 2034 O O . GLU A 1 260 ? 3.456 8.793 26.760 1.00 94.75 260 GLU A O 1
ATOM 2039 N N . PRO A 1 261 ? 1.816 9.072 25.237 1.00 96.44 261 PRO A N 1
ATOM 2040 C CA . PRO A 1 261 ? 2.145 10.466 25.005 1.00 96.44 261 PRO A CA 1
ATOM 2041 C C . PRO A 1 261 ? 1.773 11.313 26.226 1.00 96.44 261 PRO A C 1
ATOM 2043 O O . PRO A 1 261 ? 0.772 11.055 26.899 1.00 96.44 261 PRO A O 1
ATOM 2046 N N . GLN A 1 262 ? 2.548 12.370 26.475 1.00 97.31 262 GLN A N 1
ATOM 2047 C CA . GLN A 1 262 ? 2.200 13.379 27.485 1.00 97.31 262 GLN A CA 1
ATOM 2048 C C . GLN A 1 262 ? 0.977 14.197 27.057 1.00 97.31 262 GLN A C 1
ATOM 2050 O O . GLN A 1 262 ? 0.148 14.557 27.886 1.00 97.31 262 GLN A O 1
ATOM 2055 N N . ILE A 1 263 ? 0.848 14.458 25.753 1.00 98.00 263 ILE A N 1
ATOM 2056 C CA . ILE A 1 263 ? -0.307 15.117 25.144 1.00 98.00 263 ILE A CA 1
ATOM 2057 C C . ILE A 1 263 ? -0.816 14.243 23.998 1.00 98.00 263 ILE A C 1
ATOM 2059 O O . ILE A 1 263 ? -0.088 14.012 23.034 1.00 98.00 263 ILE A O 1
ATOM 2063 N N . ALA A 1 264 ? -2.073 13.808 24.061 1.00 98.19 264 ALA A N 1
ATOM 2064 C CA . ALA A 1 264 ? -2.740 13.152 22.940 1.00 98.19 264 ALA A CA 1
ATOM 2065 C C . ALA A 1 264 ? -3.606 14.155 22.166 1.00 98.19 264 ALA A C 1
ATOM 2067 O O . ALA A 1 264 ? -4.415 14.872 22.755 1.00 98.19 264 ALA A O 1
ATOM 2068 N N . VAL A 1 265 ? -3.474 14.187 20.837 1.00 98.25 265 VAL A N 1
ATOM 2069 C CA . VAL A 1 265 ? -4.305 15.004 19.937 1.00 98.25 265 VAL A CA 1
ATOM 2070 C C . VAL A 1 265 ? -5.229 14.087 19.141 1.00 98.25 265 VAL A C 1
ATOM 2072 O O . VAL A 1 265 ? -4.850 13.497 18.130 1.00 98.25 265 VAL A O 1
ATOM 2075 N N . ILE A 1 266 ? -6.470 13.955 19.599 1.00 98.44 266 ILE A N 1
ATOM 2076 C CA . ILE A 1 266 ? -7.423 12.975 19.078 1.00 98.44 266 ILE A CA 1
ATOM 2077 C C . ILE A 1 266 ? -8.400 13.669 18.128 1.00 98.44 266 ILE A C 1
ATOM 2079 O O . ILE A 1 266 ? -9.299 14.399 18.544 1.00 98.44 266 ILE A O 1
ATOM 2083 N N . PHE A 1 267 ? -8.234 13.444 16.824 1.00 97.75 267 PHE A N 1
ATOM 2084 C CA . PHE A 1 267 ? -9.122 14.014 15.807 1.00 97.75 267 PHE A CA 1
ATOM 2085 C C . PHE A 1 267 ? -10.538 13.432 15.885 1.00 97.75 267 PHE A C 1
ATOM 2087 O O . PHE A 1 267 ? -10.714 12.232 16.086 1.00 97.75 267 PHE A O 1
ATOM 2094 N N . LEU A 1 268 ? -11.554 14.256 15.627 1.00 97.12 268 LEU A N 1
ATOM 2095 C CA . LEU A 1 268 ? -12.946 13.792 15.538 1.00 97.12 268 LEU A CA 1
ATOM 2096 C C . LEU A 1 268 ? -13.302 13.207 14.162 1.00 97.12 268 LEU A C 1
ATOM 2098 O O . LEU A 1 268 ? -14.326 12.548 13.999 1.00 97.12 268 LEU A O 1
ATOM 2102 N N . SER A 1 269 ? -12.460 13.452 13.155 1.00 94.81 269 SER A N 1
ATOM 2103 C CA . SER A 1 269 ? -12.578 12.871 11.816 1.00 94.81 269 SER A CA 1
ATOM 2104 C C . SER A 1 269 ? -11.561 11.742 11.664 1.00 94.81 269 SER A C 1
ATOM 2106 O O . SER A 1 269 ? -10.436 11.976 11.233 1.00 94.81 269 SER A O 1
ATOM 2108 N N . GLN A 1 270 ? -11.932 10.514 12.018 1.00 92.50 270 GLN A N 1
ATOM 2109 C CA . GLN A 1 270 ? -11.068 9.328 11.867 1.00 92.50 270 GLN A CA 1
ATOM 2110 C C . GLN A 1 270 ? -11.803 8.180 11.165 1.00 92.50 270 GLN A C 1
ATOM 2112 O O . GLN A 1 270 ? -11.568 7.001 11.430 1.00 92.50 270 GLN A O 1
ATOM 2117 N N . HIS A 1 271 ? -12.728 8.553 10.285 1.00 92.62 271 HIS A N 1
ATOM 2118 C CA . HIS A 1 271 ? -13.609 7.671 9.538 1.00 92.62 271 HIS A CA 1
ATOM 2119 C C . HIS A 1 271 ? -14.088 8.350 8.261 1.00 92.62 271 HIS A C 1
ATOM 2121 O O . HIS A 1 271 ? -14.089 9.578 8.153 1.00 92.62 271 HIS A O 1
ATOM 2127 N N . ALA A 1 272 ? -14.511 7.543 7.291 1.00 88.00 272 ALA A N 1
ATOM 2128 C CA . ALA A 1 272 ? -15.253 8.043 6.144 1.00 88.00 272 ALA A CA 1
ATOM 2129 C C . ALA A 1 272 ? -16.622 8.583 6.593 1.00 88.00 272 ALA A C 1
ATOM 2131 O O . ALA A 1 272 ? -17.242 8.024 7.496 1.00 88.00 272 ALA A O 1
ATOM 2132 N N . GLY A 1 273 ? -17.114 9.631 5.928 1.00 90.56 273 GLY A N 1
ATOM 2133 C CA . GLY A 1 273 ? -18.430 10.218 6.189 1.00 90.56 273 GLY A CA 1
ATOM 2134 C C . GLY A 1 273 ? -18.378 11.502 7.018 1.00 90.56 273 GLY A C 1
ATOM 2135 O O . GLY A 1 273 ? -17.479 12.322 6.833 1.00 90.56 273 GLY A O 1
ATOM 2136 N N . ARG A 1 274 ? -19.389 11.729 7.864 1.00 92.56 274 ARG A N 1
ATOM 2137 C CA . ARG A 1 274 ? -19.502 12.966 8.657 1.00 92.56 274 ARG A CA 1
ATOM 2138 C C . ARG A 1 274 ? -18.661 12.870 9.926 1.00 92.56 274 ARG A C 1
ATOM 2140 O O . ARG A 1 274 ? -18.703 11.859 10.627 1.00 92.56 274 ARG A O 1
ATOM 2147 N N . ARG A 1 275 ? -17.924 13.942 10.227 1.00 95.62 275 ARG A N 1
ATOM 2148 C CA . ARG A 1 275 ? -17.117 14.089 11.448 1.00 95.62 275 ARG A CA 1
ATOM 2149 C C . ARG A 1 275 ? -17.981 13.905 12.699 1.00 95.62 275 ARG A C 1
ATOM 2151 O O . ARG A 1 275 ? -19.092 14.419 12.739 1.00 95.62 275 ARG A O 1
ATOM 2158 N N . SER A 1 276 ? -17.441 13.233 13.711 1.00 96.25 276 SER A N 1
ATOM 2159 C CA . SER A 1 276 ? -18.110 13.053 15.004 1.00 96.25 276 SER A CA 1
ATOM 2160 C C . SER A 1 276 ? -18.222 14.366 15.777 1.00 96.25 276 SER A C 1
ATOM 2162 O O . SER A 1 276 ? -17.395 15.269 15.613 1.00 96.25 276 SER A O 1
ATOM 2164 N N . GLN A 1 277 ? -19.242 14.475 16.622 1.00 96.81 277 GLN A N 1
ATOM 2165 C CA . GLN A 1 277 ? -19.439 15.636 17.489 1.00 96.81 277 GLN A CA 1
ATOM 2166 C C . GLN A 1 277 ? -18.737 15.402 18.829 1.00 96.81 277 GLN A C 1
ATOM 2168 O O . GLN A 1 277 ? -18.825 14.293 19.352 1.00 96.81 277 GLN A O 1
ATOM 2173 N N . PRO A 1 278 ? -18.029 16.393 19.396 1.00 97.56 278 PRO A N 1
ATOM 2174 C CA . PRO A 1 278 ? -17.412 16.236 20.710 1.00 97.56 278 PRO A CA 1
ATOM 2175 C C . PRO A 1 278 ? -18.482 15.949 21.773 1.00 97.56 278 PRO A C 1
ATOM 2177 O O . PRO A 1 278 ? -19.541 16.573 21.766 1.00 97.56 278 PRO A O 1
ATOM 2180 N N . SER A 1 279 ? -18.196 15.020 22.685 1.00 97.12 279 SER A N 1
ATOM 2181 C CA . SER A 1 279 ? -19.069 14.667 23.818 1.00 97.12 279 SER A CA 1
ATOM 2182 C C . SER A 1 279 ? -18.472 15.055 25.177 1.00 97.12 279 SER A C 1
ATOM 2184 O O . SER A 1 279 ? -18.931 14.576 26.210 1.00 97.12 279 SER A O 1
ATOM 2186 N N . VAL A 1 280 ? -17.427 15.885 25.162 1.00 98.06 280 VAL A N 1
ATOM 2187 C CA . VAL A 1 280 ? -16.700 16.412 26.325 1.00 98.06 280 VAL A CA 1
ATOM 2188 C C . VAL A 1 280 ? -16.375 17.887 26.103 1.00 98.06 280 VAL A C 1
ATOM 2190 O O . VAL A 1 280 ? -16.340 18.353 24.960 1.00 98.06 280 VAL A O 1
ATOM 2193 N N . GLU A 1 281 ? -16.095 18.605 27.185 1.00 98.19 281 GLU A N 1
ATOM 2194 C CA . GLU A 1 281 ? -15.730 20.020 27.195 1.00 98.19 281 GLU A CA 1
ATOM 2195 C C . GLU A 1 281 ? -14.301 20.243 27.721 1.00 98.19 281 GLU A C 1
ATOM 2197 O O . GLU A 1 281 ? -13.680 19.383 28.350 1.00 98.19 281 GLU A O 1
ATOM 2202 N N . VAL A 1 282 ? -13.740 21.426 27.451 1.00 98.50 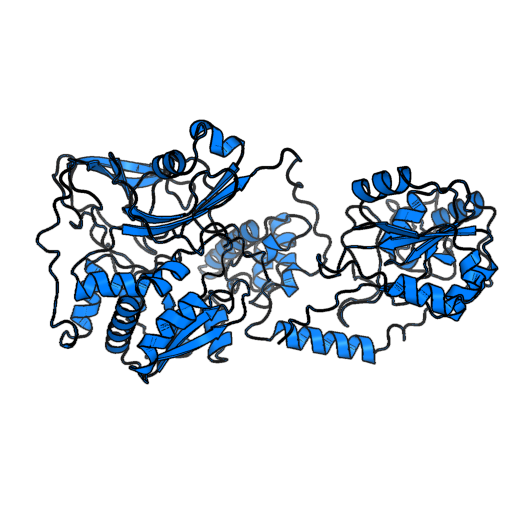282 VAL A N 1
ATOM 2203 C CA . VAL A 1 282 ? -12.429 21.807 27.996 1.00 98.50 282 VAL A CA 1
ATOM 2204 C C . VAL A 1 282 ? -12.516 21.884 29.519 1.00 98.50 282 VAL A C 1
ATOM 2206 O O . VAL A 1 282 ? -13.327 22.623 30.067 1.00 98.50 282 VAL A O 1
ATOM 2209 N N . GLY A 1 283 ? -11.631 21.165 30.204 1.00 97.88 283 GLY A N 1
ATOM 2210 C CA . GLY A 1 283 ? -11.619 21.047 31.659 1.00 97.88 283 GLY A CA 1
ATOM 2211 C C . GLY A 1 283 ? -12.040 19.672 32.171 1.00 97.88 283 GLY A C 1
ATOM 2212 O O . GLY A 1 283 ? -11.648 19.327 33.290 1.00 97.88 283 GLY A O 1
ATOM 2213 N N . ASP A 1 284 ? -12.752 18.888 31.358 1.00 98.50 284 ASP A N 1
ATOM 2214 C CA . ASP A 1 284 ? -13.229 17.560 31.735 1.00 98.50 284 ASP A CA 1
ATOM 2215 C C . ASP A 1 284 ? -12.079 16.590 31.999 1.00 98.50 284 ASP A C 1
ATOM 2217 O O . ASP A 1 284 ? -11.025 16.631 31.354 1.00 98.50 284 ASP A O 1
ATOM 2221 N N . LYS A 1 285 ? -12.301 15.684 32.954 1.00 98.19 285 LYS A N 1
ATOM 2222 C CA . LYS A 1 285 ? -11.433 14.526 33.165 1.00 98.19 285 LYS A CA 1
ATOM 2223 C C . LYS A 1 285 ? -11.931 13.366 32.320 1.00 98.19 285 LYS A C 1
ATOM 2225 O O . LYS A 1 285 ? -13.125 13.076 32.324 1.00 98.19 285 LYS A O 1
ATOM 2230 N N . VAL A 1 286 ? -11.006 12.694 31.652 1.00 98.06 286 VAL A N 1
ATOM 2231 C CA . VAL A 1 286 ? -11.291 11.544 30.796 1.00 98.06 286 VAL A CA 1
ATOM 2232 C C . VAL A 1 286 ? -10.477 10.329 31.219 1.00 98.06 286 VAL A C 1
ATOM 2234 O O . VAL A 1 286 ? -9.369 10.460 31.741 1.00 98.06 286 VAL A O 1
ATOM 2237 N N . ARG A 1 287 ? -11.037 9.143 30.992 1.00 98.12 287 ARG A N 1
ATOM 2238 C CA . ARG A 1 287 ? -10.397 7.839 31.216 1.00 98.12 287 ARG A CA 1
ATOM 2239 C C . ARG A 1 287 ? -9.998 7.185 29.896 1.00 98.12 287 ARG A C 1
ATOM 2241 O O . ARG A 1 287 ? -10.554 7.503 28.845 1.00 98.12 287 ARG A O 1
ATOM 2248 N N . VAL A 1 288 ? -9.061 6.243 29.946 1.00 98.25 288 VAL A N 1
ATOM 2249 C CA . VAL A 1 288 ? -8.668 5.441 28.781 1.00 98.25 288 VAL A CA 1
ATOM 2250 C C . VAL A 1 288 ? -9.879 4.651 28.278 1.00 98.25 288 VAL A C 1
ATOM 2252 O O . VAL A 1 288 ? -10.511 3.914 29.031 1.00 98.25 288 VAL A O 1
ATOM 2255 N N . GLY A 1 289 ? -10.195 4.810 26.996 1.00 97.75 289 GLY A N 1
ATOM 2256 C CA . GLY A 1 289 ? -11.332 4.193 26.318 1.00 97.75 289 GLY A CA 1
ATOM 2257 C C . GLY A 1 289 ? -12.682 4.871 26.557 1.00 97.75 289 GLY A C 1
ATOM 2258 O O . GLY A 1 289 ? -13.673 4.420 25.993 1.00 97.75 289 GLY A O 1
ATOM 2259 N N . GLN A 1 290 ? -12.743 5.975 27.307 1.00 98.31 290 GLN A N 1
ATOM 2260 C CA . GLN A 1 290 ? -13.972 6.757 27.443 1.00 98.31 290 GLN A CA 1
ATOM 2261 C C . GLN A 1 290 ? -14.369 7.373 26.098 1.00 98.31 290 GLN A C 1
ATOM 2263 O O . GLN A 1 290 ? -13.527 7.938 25.395 1.00 98.31 290 GLN A O 1
ATOM 2268 N N . LYS A 1 291 ? -15.656 7.313 25.739 1.00 98.19 291 LYS A N 1
ATOM 2269 C CA . LYS A 1 291 ? -16.182 7.977 24.537 1.00 98.19 291 LYS A CA 1
ATOM 2270 C C . LYS A 1 291 ? -16.116 9.502 24.700 1.00 98.19 291 LYS A C 1
ATOM 2272 O O . LYS A 1 291 ? -16.663 10.058 25.648 1.00 98.19 291 LYS A O 1
ATOM 2277 N N . ILE A 1 292 ? -15.434 10.160 23.764 1.00 98.31 292 ILE A N 1
ATOM 2278 C CA . ILE A 1 292 ? -15.223 11.620 23.715 1.00 98.31 292 ILE A CA 1
ATOM 2279 C C . ILE A 1 292 ? -15.762 12.259 22.427 1.00 98.31 292 ILE A C 1
ATOM 2281 O O . ILE A 1 292 ? -15.752 13.483 22.288 1.00 98.31 292 ILE A O 1
ATOM 2285 N N . GLY A 1 293 ? -16.223 11.446 21.474 1.00 97.44 293 GLY A N 1
ATOM 2286 C CA . GLY A 1 293 ? -16.902 11.917 20.276 1.00 97.44 293 GLY A CA 1
ATOM 2287 C C . GLY A 1 293 ? -18.026 10.981 19.844 1.00 97.44 293 GLY A C 1
ATOM 2288 O O . GLY A 1 293 ? -17.807 9.781 19.672 1.00 97.44 293 GLY A O 1
ATOM 2289 N N . GLU A 1 294 ? -19.207 11.548 19.626 1.00 96.94 294 GLU A N 1
ATOM 2290 C CA . GLU A 1 294 ? -20.423 10.855 19.208 1.00 96.94 294 GLU A CA 1
ATOM 2291 C C . GLU A 1 294 ? -20.532 10.805 17.679 1.00 96.94 294 GLU A C 1
ATOM 2293 O O . GLU A 1 294 ? -20.272 11.798 16.991 1.00 96.94 294 GLU A O 1
ATOM 2298 N N . ALA A 1 295 ? -20.926 9.653 17.136 1.00 93.44 295 ALA A N 1
ATOM 2299 C CA . ALA A 1 295 ? -21.126 9.480 15.701 1.00 93.44 295 ALA A CA 1
ATOM 2300 C C . ALA A 1 295 ? -22.278 10.371 15.185 1.00 93.44 295 ALA A C 1
ATOM 2302 O O . ALA A 1 295 ? -23.374 10.372 15.740 1.00 93.44 295 ALA A O 1
ATOM 2303 N N . ASP A 1 296 ? -22.052 11.096 14.086 1.00 90.62 296 ASP A N 1
ATOM 2304 C CA . ASP A 1 296 ? -23.038 11.998 13.471 1.00 90.62 296 ASP A CA 1
ATOM 2305 C C . ASP A 1 296 ? -23.575 11.429 12.146 1.00 90.62 296 ASP A C 1
ATOM 2307 O O . ASP A 1 296 ? -22.973 11.570 11.078 1.00 90.62 296 ASP A O 1
ATOM 2311 N N . GLY A 1 297 ? -24.735 10.775 12.209 1.00 88.50 297 GLY A N 1
ATOM 2312 C CA . GLY A 1 297 ? -25.418 10.194 11.051 1.00 88.50 297 GLY A CA 1
ATOM 2313 C C . GLY A 1 297 ? -24.974 8.769 10.699 1.00 88.50 297 GLY A C 1
ATOM 2314 O O . GLY A 1 297 ? -24.212 8.131 11.417 1.00 88.50 297 GLY A O 1
ATOM 2315 N N . PHE A 1 298 ? -25.489 8.250 9.576 1.00 87.75 298 PHE A N 1
ATOM 2316 C CA . PHE A 1 298 ? -25.356 6.830 9.214 1.00 87.75 298 PHE A CA 1
ATOM 2317 C C . PHE A 1 298 ? -23.912 6.397 8.924 1.00 87.75 298 PHE A C 1
ATOM 2319 O O . PHE A 1 298 ? -23.488 5.333 9.359 1.00 87.75 298 PHE A O 1
ATOM 2326 N N . VAL A 1 299 ? -23.149 7.223 8.201 1.00 92.38 299 VAL A N 1
ATOM 2327 C CA . VAL A 1 299 ? -21.729 6.971 7.909 1.00 92.38 299 VAL A CA 1
ATOM 2328 C C . VAL A 1 299 ? -20.896 7.857 8.833 1.00 92.38 299 VAL A C 1
ATOM 2330 O O . VAL A 1 299 ? -20.507 8.968 8.468 1.00 92.38 299 VAL A O 1
ATOM 2333 N N . SER A 1 300 ? -20.716 7.384 10.065 1.00 93.75 300 SER A N 1
ATOM 2334 C CA . SER A 1 300 ? -19.923 8.021 11.118 1.00 93.75 300 SER A CA 1
ATOM 2335 C C . SER A 1 300 ? -19.480 6.979 12.163 1.00 93.75 300 SER A C 1
ATOM 2337 O O . SER A 1 300 ? -19.953 5.843 12.123 1.00 93.75 300 SER A O 1
ATOM 2339 N N . SER A 1 301 ? -18.549 7.311 13.063 1.00 94.69 301 SER A N 1
ATOM 2340 C CA . SER A 1 301 ? -18.018 6.372 14.067 1.00 94.69 301 SER A CA 1
ATOM 2341 C C . SER A 1 301 ? -17.636 7.077 15.373 1.00 94.69 301 SER A C 1
ATOM 2343 O O . SER A 1 301 ? -17.098 8.183 15.345 1.00 94.69 301 SER A O 1
ATOM 2345 N N . ALA A 1 302 ? -17.879 6.439 16.521 1.00 97.25 302 ALA A N 1
ATOM 2346 C CA . ALA A 1 302 ? -17.518 6.987 17.828 1.00 97.25 302 ALA A CA 1
ATOM 2347 C C . ALA A 1 302 ? -15.995 7.169 17.991 1.00 97.25 302 ALA A C 1
ATOM 2349 O O . ALA A 1 302 ? -15.184 6.433 17.414 1.00 97.25 302 ALA A O 1
ATOM 2350 N N . VAL A 1 303 ? -15.588 8.154 18.789 1.00 98.06 303 VAL A N 1
ATOM 2351 C CA . VAL A 1 303 ? -14.181 8.469 19.083 1.00 98.06 303 VAL A CA 1
ATOM 2352 C C . VAL A 1 303 ? -13.945 8.365 20.586 1.00 98.06 303 VAL A C 1
ATOM 2354 O O . VAL A 1 303 ? -14.762 8.834 21.373 1.00 98.06 303 VAL A O 1
ATOM 2357 N N . HIS A 1 304 ? -12.822 7.761 20.976 1.00 98.50 304 HIS A N 1
ATOM 2358 C CA . HIS A 1 304 ? -12.499 7.440 22.367 1.00 98.50 304 HIS A CA 1
ATOM 2359 C C . HIS A 1 304 ? -11.191 8.098 22.792 1.00 98.50 304 HIS A C 1
ATOM 2361 O O . HIS A 1 304 ? -10.293 8.278 21.965 1.00 98.50 304 HIS A O 1
ATOM 2367 N N . SER A 1 305 ? -11.077 8.429 24.078 1.00 98.44 305 SER A N 1
ATOM 2368 C CA . SER A 1 305 ? -9.809 8.857 24.659 1.00 98.44 305 SER A CA 1
ATOM 2369 C C . SER A 1 305 ? -8.841 7.681 24.698 1.00 98.44 305 SER A C 1
ATOM 2371 O O . SER A 1 305 ? -9.207 6.578 25.097 1.00 98.44 305 SER A O 1
ATOM 2373 N N . SER A 1 306 ? -7.599 7.899 24.284 1.00 98.06 306 SER A N 1
ATOM 2374 C CA . SER A 1 306 ? -6.550 6.875 24.290 1.00 98.06 306 SER A CA 1
ATOM 2375 C C . SER A 1 306 ? -5.671 6.897 25.534 1.00 98.06 306 SER A C 1
ATOM 2377 O O . SER A 1 306 ? -4.956 5.929 25.788 1.00 98.06 306 SER A O 1
ATOM 2379 N N . ILE A 1 307 ? -5.774 7.970 26.316 1.00 98.06 307 ILE A N 1
ATOM 2380 C CA . ILE A 1 307 ? -5.071 8.198 27.579 1.00 98.06 307 ILE A CA 1
ATOM 2381 C C . ILE A 1 307 ? -6.067 8.667 28.650 1.00 98.06 307 ILE A C 1
ATOM 2383 O O . ILE A 1 307 ? -7.161 9.145 28.320 1.00 98.06 307 ILE A O 1
ATOM 2387 N N . SER A 1 308 ? -5.702 8.537 29.925 1.00 98.19 308 SER A N 1
ATOM 2388 C CA . SER A 1 308 ? -6.412 9.205 31.018 1.00 98.19 308 SER A CA 1
ATOM 2389 C C . SER A 1 308 ? -5.823 10.587 31.267 1.00 98.19 308 SER A C 1
ATOM 2391 O O . SER A 1 308 ? -4.629 10.811 31.076 1.00 98.19 308 SER A O 1
ATOM 2393 N N . GLY A 1 309 ? -6.661 11.522 31.705 1.00 97.88 309 GLY A N 1
ATOM 2394 C CA . GLY A 1 309 ? -6.198 12.836 32.121 1.00 97.88 309 GLY A CA 1
ATOM 2395 C C . GLY A 1 309 ? -7.226 13.927 31.899 1.00 97.88 309 GLY A C 1
ATOM 2396 O O . GLY A 1 309 ? -8.401 13.736 32.212 1.00 97.88 309 GLY A O 1
ATOM 2397 N N . LYS A 1 310 ? -6.793 15.095 31.423 1.00 98.50 310 LYS A N 1
ATOM 2398 C CA . LYS A 1 310 ? -7.636 16.295 31.335 1.00 98.50 310 LYS A CA 1
ATOM 2399 C C . LYS A 1 310 ? -7.742 16.809 29.906 1.00 98.50 310 LYS A C 1
ATOM 2401 O O . LYS A 1 310 ? -6.732 16.977 29.230 1.00 98.50 310 LYS A O 1
ATOM 2406 N N . VAL A 1 311 ? -8.954 17.137 29.464 1.00 98.75 311 VAL A N 1
ATOM 2407 C CA . VAL A 1 311 ? -9.172 17.850 28.200 1.00 98.75 311 VAL A CA 1
ATOM 2408 C C . VAL A 1 311 ? -8.680 19.287 28.360 1.00 98.75 311 VAL A C 1
ATOM 2410 O O . VAL A 1 311 ? -9.256 20.068 29.119 1.00 98.75 311 VAL A O 1
ATOM 2413 N N . ILE A 1 312 ? -7.608 19.645 27.655 1.00 98.62 312 ILE A N 1
ATOM 2414 C CA . ILE A 1 312 ? -6.993 20.979 27.737 1.00 98.62 312 ILE A CA 1
ATOM 2415 C C . ILE A 1 312 ? -7.396 21.896 26.581 1.00 98.62 312 ILE A C 1
ATOM 2417 O O . ILE A 1 312 ? -7.352 23.115 26.736 1.00 98.62 312 ILE A O 1
ATOM 2421 N N . ALA A 1 313 ? -7.816 21.337 25.442 1.00 98.44 313 ALA A N 1
ATOM 2422 C CA . ALA A 1 313 ? -8.308 22.110 24.305 1.00 98.44 313 ALA A CA 1
ATOM 2423 C C . ALA A 1 313 ? -9.221 21.277 23.393 1.00 98.44 313 ALA A C 1
ATOM 2425 O O . ALA A 1 313 ? -9.065 20.062 23.276 1.00 98.44 313 ALA A O 1
ATOM 2426 N N . ILE A 1 314 ? -10.135 21.955 22.697 1.00 98.38 314 ILE A N 1
ATOM 2427 C CA . ILE A 1 314 ? -10.894 21.417 21.561 1.00 98.38 314 ILE A CA 1
ATOM 2428 C C . ILE A 1 314 ? -10.715 22.413 20.417 1.00 98.38 314 ILE A C 1
ATOM 2430 O O . ILE A 1 314 ? -11.318 23.485 20.414 1.00 98.38 314 ILE A O 1
ATOM 2434 N N . GLU A 1 315 ? -9.820 22.108 19.481 1.00 97.69 315 GLU A N 1
ATOM 2435 C CA . GLU A 1 315 ? -9.352 23.084 18.494 1.00 97.69 315 GLU A CA 1
ATOM 2436 C C . GLU A 1 315 ? -8.939 22.450 17.163 1.00 97.69 315 GLU A C 1
ATOM 2438 O O . GLU A 1 315 ? -8.798 21.234 17.029 1.00 97.69 315 GLU A O 1
ATOM 2443 N N . ALA A 1 316 ? -8.765 23.289 16.143 1.00 96.88 316 ALA A N 1
ATOM 2444 C CA . ALA A 1 316 ? -8.391 22.841 14.812 1.00 96.88 316 ALA A CA 1
ATOM 2445 C C . ALA A 1 316 ? -6.871 22.597 14.712 1.00 96.88 316 ALA A C 1
ATOM 2447 O O . ALA A 1 316 ? -6.074 23.534 14.823 1.00 96.88 316 ALA A O 1
ATOM 2448 N N . ARG A 1 317 ? -6.471 21.353 14.430 1.00 95.44 317 ARG A N 1
ATOM 2449 C CA . ARG A 1 317 ? -5.071 20.912 14.269 1.00 95.44 317 ARG A CA 1
ATOM 2450 C C . ARG A 1 317 ? -4.797 20.420 12.850 1.00 95.44 317 ARG A C 1
ATOM 2452 O O . ARG A 1 317 ? -5.727 20.115 12.108 1.00 95.44 317 ARG A O 1
ATOM 2459 N N . THR A 1 318 ? -3.526 20.374 12.453 1.00 93.31 318 THR A N 1
ATOM 2460 C CA . THR A 1 318 ? -3.108 19.892 11.126 1.00 93.31 318 THR A CA 1
ATOM 2461 C C . THR A 1 318 ? -3.479 18.421 10.958 1.00 93.31 318 THR A C 1
ATOM 2463 O O . THR A 1 318 ? -3.003 17.575 11.711 1.00 93.31 318 THR A O 1
ATOM 2466 N N . TYR A 1 319 ? -4.332 18.113 9.983 1.00 93.94 319 TYR A N 1
ATOM 2467 C CA . TYR A 1 319 ? -4.829 16.759 9.752 1.00 93.94 319 TYR A CA 1
ATOM 2468 C C . TYR A 1 319 ? -3.785 15.904 9.006 1.00 93.94 319 TYR A C 1
ATOM 2470 O O . TYR A 1 319 ? -3.192 16.397 8.048 1.00 93.94 319 TYR A O 1
ATOM 2478 N N . PRO A 1 320 ? -3.554 14.629 9.378 1.00 90.69 320 PRO A N 1
ATOM 2479 C CA . PRO A 1 320 ? -2.412 13.874 8.851 1.00 90.69 320 PRO A CA 1
ATOM 2480 C C . PRO A 1 320 ? -2.611 13.370 7.414 1.00 90.69 320 PRO A C 1
ATOM 2482 O O . PRO A 1 320 ? -1.640 13.036 6.737 1.00 90.69 320 PRO A O 1
ATOM 2485 N N . THR A 1 321 ? -3.855 13.303 6.920 1.00 88.12 321 THR A N 1
ATOM 2486 C CA . THR A 1 321 ? -4.153 12.740 5.588 1.00 88.12 321 THR A CA 1
ATOM 2487 C C . THR A 1 321 ? -4.499 13.784 4.528 1.00 88.12 321 THR A C 1
ATOM 2489 O O . THR A 1 321 ? -4.782 13.428 3.385 1.00 88.12 321 THR A O 1
ATOM 2492 N N . ALA A 1 322 ? -4.559 15.065 4.889 1.00 83.06 322 ALA A N 1
ATOM 2493 C CA . ALA A 1 322 ? -4.881 16.136 3.955 1.00 83.06 322 ALA A CA 1
ATOM 2494 C C . ALA A 1 322 ? -4.300 17.465 4.452 1.00 83.06 322 ALA A C 1
ATOM 2496 O O . ALA A 1 322 ? -4.312 17.699 5.659 1.00 83.06 322 ALA A O 1
ATOM 2497 N N . PRO A 1 323 ? -3.880 18.375 3.554 1.00 81.69 323 PRO A N 1
ATOM 2498 C CA . PRO A 1 323 ? -3.327 19.682 3.913 1.00 81.69 323 PRO A CA 1
ATOM 2499 C C . PRO A 1 323 ? -4.433 20.655 4.366 1.00 81.69 323 PRO A C 1
ATOM 2501 O O . PRO A 1 323 ? -4.676 21.692 3.754 1.00 81.69 323 PRO A O 1
ATOM 2504 N N . ARG A 1 324 ? -5.159 20.296 5.426 1.00 89.25 324 ARG A N 1
ATOM 2505 C CA . ARG A 1 324 ? -6.232 21.084 6.037 1.00 89.25 324 ARG A CA 1
ATOM 2506 C C . ARG A 1 324 ? -6.174 20.961 7.554 1.00 89.25 324 ARG A C 1
ATOM 2508 O O . ARG A 1 324 ? -5.618 20.001 8.087 1.00 89.25 324 ARG A O 1
ATOM 2515 N N . LYS A 1 325 ? -6.785 21.917 8.251 1.00 93.38 325 LYS A N 1
ATOM 2516 C CA . LYS A 1 325 ? -7.030 21.784 9.689 1.00 93.38 325 LYS A CA 1
ATOM 2517 C C . LYS A 1 325 ? -8.338 21.038 9.935 1.00 93.38 325 LYS A C 1
ATOM 2519 O O . LYS A 1 325 ? -9.294 21.204 9.181 1.00 93.38 325 LYS A O 1
ATOM 2524 N N . GLU A 1 326 ? -8.375 20.236 10.988 1.00 95.06 326 GLU A N 1
ATOM 2525 C CA . GLU A 1 326 ? -9.559 19.493 11.415 1.00 95.06 326 GLU A CA 1
ATOM 2526 C C . GLU A 1 326 ? -9.688 19.533 12.938 1.00 95.06 326 GLU A C 1
ATOM 2528 O O . GLU A 1 326 ? -8.690 19.675 13.646 1.00 95.06 326 GLU A O 1
ATOM 2533 N N . LEU A 1 327 ? -10.924 19.452 13.435 1.00 97.25 327 LEU A N 1
ATOM 2534 C CA . LEU A 1 327 ? -11.211 19.556 14.863 1.00 97.25 327 LEU A CA 1
ATOM 2535 C C . LEU A 1 327 ? -10.669 18.334 15.624 1.00 97.25 327 LEU A C 1
ATOM 2537 O O . LEU A 1 327 ? -10.938 17.186 15.249 1.00 97.25 327 LEU A O 1
ATOM 2541 N N . ALA A 1 328 ? -9.927 18.595 16.697 1.00 97.94 328 ALA A N 1
ATOM 2542 C CA . ALA A 1 328 ? -9.339 17.593 17.574 1.00 97.94 328 ALA A CA 1
ATOM 2543 C C . ALA A 1 328 ? -9.565 17.938 19.049 1.00 97.94 328 ALA A C 1
ATOM 2545 O O . ALA A 1 328 ? -9.644 19.110 19.420 1.00 97.94 328 ALA A O 1
ATOM 2546 N N . ILE A 1 329 ? -9.633 16.900 19.876 1.00 98.56 329 ILE A N 1
ATOM 2547 C CA . ILE A 1 329 ? -9.657 16.986 21.335 1.00 98.56 329 ILE A CA 1
ATOM 2548 C C . ILE A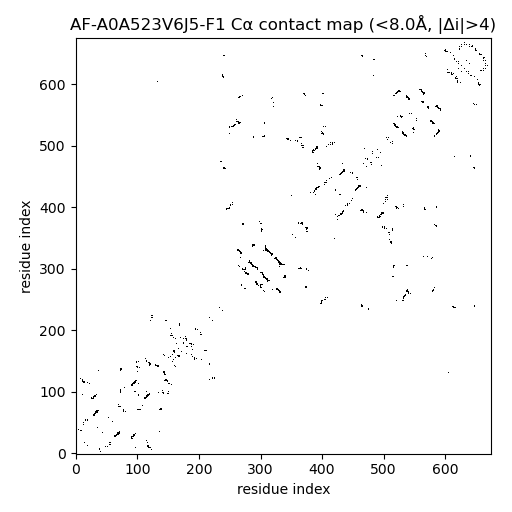 1 329 ? -8.231 16.741 21.826 1.00 98.56 329 ILE A C 1
ATOM 2550 O O . ILE A 1 329 ? -7.626 15.720 21.496 1.00 98.56 329 ILE A O 1
ATOM 2554 N N . VAL A 1 330 ? -7.687 17.689 22.583 1.00 98.56 330 VAL A N 1
ATOM 2555 C CA . VAL A 1 330 ? -6.336 17.621 23.142 1.00 98.56 330 VAL A CA 1
ATOM 2556 C C . VAL A 1 330 ? -6.434 17.226 24.609 1.00 98.56 330 VAL A C 1
ATOM 2558 O O . VAL A 1 330 ? -7.046 17.943 25.405 1.00 98.56 330 VAL A O 1
ATOM 2561 N N . VAL A 1 331 ? -5.831 16.093 24.955 1.00 98.69 331 VAL A N 1
ATOM 2562 C CA . VAL A 1 331 ? -5.840 15.525 26.305 1.00 98.69 331 VAL A CA 1
ATOM 2563 C C . VAL A 1 331 ? -4.425 15.563 26.872 1.00 98.69 331 VAL A C 1
ATOM 2565 O O . VAL A 1 331 ? -3.490 15.088 26.231 1.00 98.69 331 VAL A O 1
ATOM 2568 N N . GLU A 1 332 ? -4.273 16.137 28.061 1.00 98.56 332 GLU A N 1
ATOM 2569 C CA . GLU A 1 332 ? -3.045 16.084 28.857 1.00 98.56 332 GLU A CA 1
ATOM 2570 C C . GLU A 1 332 ? -3.072 14.848 29.750 1.00 98.56 332 GLU A C 1
ATOM 2572 O O . GLU A 1 332 ? -4.042 14.648 30.485 1.00 98.56 332 GLU A O 1
ATOM 2577 N N . ASN A 1 333 ? -2.028 14.024 29.661 1.00 98.00 333 ASN A N 1
ATOM 2578 C CA . ASN A 1 333 ? -1.918 12.760 30.378 1.00 98.00 333 ASN A CA 1
ATOM 2579 C C . ASN A 1 333 ? -1.684 13.000 31.876 1.00 98.00 333 ASN A C 1
ATOM 2581 O O . ASN A 1 333 ? -0.813 13.780 32.257 1.00 98.00 333 ASN A O 1
ATOM 2585 N N . ASP A 1 334 ? -2.439 12.312 32.733 1.00 97.06 334 ASP A N 1
ATOM 2586 C CA . ASP A 1 334 ? -2.260 12.380 34.188 1.00 97.06 334 ASP A CA 1
ATOM 2587 C C . ASP A 1 334 ? -1.352 11.281 34.767 1.00 97.06 334 ASP A C 1
ATOM 2589 O O . ASP A 1 334 ? -1.129 11.243 35.980 1.00 97.06 334 ASP A O 1
ATOM 2593 N N . GLY A 1 335 ? -0.832 10.397 33.911 1.00 95.00 335 GLY A N 1
ATOM 2594 C CA . GLY A 1 335 ? 0.092 9.318 34.253 1.00 95.00 335 GLY A CA 1
ATOM 2595 C C . GLY A 1 335 ? -0.540 8.157 35.021 1.00 95.00 335 GLY A C 1
ATOM 2596 O O . GLY A 1 335 ? 0.190 7.346 35.588 1.00 95.00 335 GLY A O 1
ATOM 2597 N N . LYS A 1 336 ? -1.877 8.083 35.094 1.00 94.50 336 LYS A N 1
ATOM 2598 C CA . LYS A 1 336 ? -2.584 7.033 35.851 1.00 94.50 336 LYS A CA 1
ATOM 2599 C C . LYS A 1 336 ? -3.070 5.870 34.998 1.00 94.50 336 LYS A C 1
ATOM 2601 O O . LYS A 1 336 ? -3.349 4.813 35.559 1.00 94.50 336 LYS A O 1
ATOM 2606 N N . SER A 1 337 ? -3.226 6.082 33.692 1.00 93.06 337 SER A N 1
ATOM 2607 C CA . SER A 1 337 ? -3.801 5.127 32.736 1.00 93.06 337 SER A CA 1
ATOM 2608 C C . SER A 1 337 ? -5.108 4.485 33.240 1.00 93.06 337 SER A C 1
ATOM 2610 O O . SER A 1 337 ? -5.337 3.288 33.072 1.00 93.06 337 SER A O 1
ATOM 2612 N N . GLU A 1 338 ? -5.972 5.272 33.896 1.00 95.81 338 GLU A N 1
ATOM 2613 C CA . GLU A 1 338 ? -7.228 4.776 34.475 1.00 95.81 338 GLU A CA 1
ATOM 2614 C C . GLU A 1 338 ? -8.203 4.386 33.354 1.00 95.81 338 GLU A C 1
ATOM 2616 O O . GLU A 1 338 ? -8.575 5.226 32.532 1.00 95.81 338 GLU A O 1
ATOM 2621 N N . LEU A 1 339 ? -8.613 3.114 33.319 1.00 96.62 339 LEU A N 1
ATOM 2622 C CA . LEU A 1 339 ? -9.549 2.574 32.329 1.00 96.62 339 LEU A CA 1
ATOM 2623 C C . LEU A 1 339 ? -10.988 3.025 32.602 1.00 96.62 339 LEU A C 1
ATOM 2625 O O . LEU A 1 339 ? -11.412 3.157 33.753 1.00 96.62 339 LEU A O 1
ATOM 2629 N N . ASP A 1 340 ? -11.763 3.224 31.536 1.00 95.94 340 ASP A N 1
ATOM 2630 C CA . ASP A 1 340 ? -13.203 3.427 31.648 1.00 95.94 340 ASP A CA 1
ATOM 2631 C C . ASP A 1 340 ? -13.872 2.171 32.259 1.00 95.94 340 ASP A C 1
ATOM 2633 O O . ASP A 1 340 ? -13.631 1.062 31.777 1.00 95.94 340 ASP A O 1
ATOM 2637 N N . PRO A 1 341 ? -14.718 2.302 33.302 1.00 93.81 341 PRO A N 1
ATOM 2638 C CA . PRO A 1 341 ? -15.398 1.168 33.935 1.00 93.81 341 PRO A CA 1
ATOM 2639 C C . PRO A 1 341 ? -16.284 0.332 33.003 1.00 93.81 341 PRO A C 1
ATOM 2641 O O . PRO A 1 341 ? -16.647 -0.788 33.368 1.00 93.81 341 PRO A O 1
ATOM 2644 N N . LEU A 1 342 ? -16.663 0.870 31.838 1.00 92.56 342 LEU A N 1
ATOM 2645 C CA . LEU A 1 342 ? -17.417 0.157 30.806 1.00 92.56 342 LEU A CA 1
ATOM 2646 C C . LEU A 1 342 ? -16.564 -0.862 30.034 1.00 92.56 342 LEU A C 1
ATOM 2648 O O . LEU A 1 342 ? -17.124 -1.720 29.351 1.00 92.56 342 LEU A O 1
ATOM 2652 N N . ILE A 1 343 ? -15.233 -0.802 30.150 1.00 93.75 343 ILE A N 1
ATOM 2653 C CA . ILE A 1 343 ? -14.324 -1.799 29.576 1.00 93.75 343 ILE A CA 1
ATOM 2654 C C . ILE A 1 343 ? -14.374 -3.051 30.447 1.00 93.75 343 ILE A C 1
ATOM 2656 O O . ILE A 1 343 ? -13.675 -3.164 31.455 1.00 93.75 343 ILE A O 1
ATOM 2660 N N . GLN A 1 344 ? -15.224 -3.995 30.056 1.00 91.38 344 GLN A N 1
ATOM 2661 C CA . GLN A 1 344 ? -15.384 -5.272 30.742 1.00 91.38 344 GLN A CA 1
ATOM 2662 C C . GLN A 1 344 ? -15.383 -6.426 29.734 1.00 91.38 344 GLN A C 1
ATOM 2664 O O . GLN A 1 344 ? -16.036 -6.318 28.688 1.00 91.38 344 GLN A O 1
ATOM 2669 N N . PRO A 1 345 ? -14.678 -7.535 30.029 1.00 92.44 345 PRO A N 1
ATOM 2670 C CA . PRO A 1 345 ? -14.758 -8.738 29.218 1.00 92.44 345 PRO A CA 1
ATOM 2671 C C . PRO A 1 345 ? -16.182 -9.300 29.161 1.00 92.44 345 PRO A C 1
ATOM 2673 O O . PRO A 1 345 ? -16.921 -9.230 30.142 1.00 92.44 345 PRO A O 1
ATOM 2676 N N . ARG A 1 346 ? -16.540 -9.896 28.022 1.00 90.69 346 ARG A N 1
ATOM 2677 C CA . ARG A 1 346 ? -17.806 -10.605 27.808 1.00 90.69 346 ARG A CA 1
ATOM 2678 C C . ARG A 1 346 ? -17.514 -12.050 27.428 1.00 90.69 346 ARG A C 1
ATOM 2680 O O . ARG A 1 346 ? -16.865 -12.302 26.413 1.00 90.69 346 ARG A O 1
ATOM 2687 N N . GLU A 1 347 ? -17.977 -12.984 28.248 1.00 83.75 347 GLU A N 1
ATOM 2688 C CA . GLU A 1 347 ? -17.796 -14.424 28.013 1.00 83.75 347 GLU A CA 1
ATOM 2689 C C . GLU A 1 347 ? -18.909 -15.010 27.131 1.00 83.75 347 GLU A C 1
ATOM 2691 O O . GLU A 1 347 ? -18.682 -15.964 26.397 1.00 83.75 347 GLU A O 1
ATOM 2696 N N . ASP A 1 348 ? -20.085 -14.386 27.133 1.00 87.06 348 ASP A N 1
ATOM 2697 C CA . ASP A 1 348 ? -21.321 -14.798 26.458 1.00 87.06 348 ASP A CA 1
ATOM 2698 C C . ASP A 1 348 ? -21.486 -14.194 25.052 1.00 87.06 348 ASP A C 1
ATOM 2700 O O . ASP A 1 348 ? -22.578 -14.182 24.486 1.00 87.06 348 ASP A O 1
ATOM 2704 N N . PHE A 1 349 ? -20.405 -13.687 24.449 1.00 87.94 349 PHE A N 1
ATOM 2705 C CA . PHE A 1 349 ? -20.489 -12.973 23.170 1.00 87.94 349 PHE A CA 1
ATOM 2706 C C . PHE A 1 349 ? -21.049 -13.829 22.020 1.00 87.94 349 PHE A C 1
ATOM 2708 O O . PHE A 1 349 ? -21.572 -13.281 21.049 1.00 87.94 349 PHE A O 1
ATOM 2715 N N . GLU A 1 350 ? -20.928 -15.156 22.115 1.00 86.88 350 GLU A N 1
ATOM 2716 C CA . GLU A 1 350 ? -21.447 -16.111 21.130 1.00 86.88 350 GLU A CA 1
ATOM 2717 C C . GLU A 1 350 ? -22.984 -16.176 21.123 1.00 86.88 350 GLU A C 1
ATOM 2719 O O . GLU A 1 350 ? -23.572 -16.520 20.099 1.00 86.88 350 GLU A O 1
ATOM 2724 N N . GLU A 1 351 ? -23.634 -15.800 22.228 1.00 90.12 351 GLU A N 1
ATOM 2725 C CA . GLU A 1 351 ? -25.095 -15.796 22.378 1.00 90.12 351 GLU A CA 1
ATOM 2726 C C . GLU A 1 351 ? -25.729 -14.452 21.983 1.00 90.12 351 GLU A C 1
ATOM 2728 O O . GLU A 1 351 ? -26.954 -14.339 21.869 1.00 90.12 351 GLU A O 1
ATOM 2733 N N . LEU A 1 352 ? -24.912 -13.418 21.751 1.00 92.81 352 LEU A N 1
ATOM 2734 C CA . LEU A 1 352 ? -25.406 -12.085 21.425 1.00 92.81 352 LEU A CA 1
ATOM 2735 C C . LEU A 1 352 ? -26.045 -12.048 20.027 1.00 92.81 352 LEU A C 1
ATOM 2737 O O . LEU A 1 352 ? -25.467 -12.549 19.057 1.00 92.81 352 LEU A O 1
ATOM 2741 N N . PRO A 1 353 ? -27.207 -11.385 19.876 1.00 95.19 353 PRO A N 1
ATOM 2742 C CA . PRO A 1 353 ? -27.823 -11.213 18.570 1.00 95.19 353 PRO A CA 1
ATOM 2743 C C . PRO A 1 353 ? -26.977 -10.279 17.696 1.00 95.19 353 PRO A C 1
ATOM 2745 O O . PRO A 1 353 ? -26.271 -9.388 18.187 1.00 95.19 353 PRO A O 1
ATOM 2748 N N . LYS A 1 354 ? -27.084 -10.448 16.372 1.00 94.81 354 LYS A N 1
ATOM 2749 C CA . LYS A 1 354 ? -26.296 -9.682 15.392 1.00 94.81 354 LYS A CA 1
ATOM 2750 C C . LYS A 1 354 ? -26.441 -8.165 15.565 1.00 94.81 354 LYS A C 1
ATOM 2752 O O . LYS A 1 354 ? -25.466 -7.440 15.389 1.00 94.81 354 LYS A O 1
ATOM 2757 N N . GLU A 1 355 ? -27.625 -7.678 15.937 1.00 95.81 355 GLU A N 1
ATOM 2758 C CA . GLU A 1 355 ? -27.896 -6.256 16.155 1.00 95.81 355 GLU A CA 1
ATOM 2759 C C . GLU A 1 355 ? -27.077 -5.708 17.328 1.00 95.81 355 GLU A C 1
ATOM 2761 O O . GLU A 1 355 ? -26.499 -4.628 17.227 1.00 95.81 355 GLU A O 1
ATOM 2766 N N . THR A 1 356 ? -26.961 -6.475 18.416 1.00 95.75 356 THR A N 1
ATOM 2767 C CA . THR A 1 356 ? -26.147 -6.102 19.578 1.00 95.75 356 THR A CA 1
ATOM 2768 C C . THR A 1 356 ? -24.662 -6.110 19.237 1.00 95.75 356 THR A C 1
ATOM 2770 O O . THR A 1 356 ? -23.948 -5.187 19.622 1.00 95.75 356 THR A O 1
ATOM 2773 N N . LEU A 1 357 ? -24.190 -7.096 18.466 1.00 96.94 357 LEU A N 1
ATOM 2774 C CA . LEU A 1 357 ? -22.800 -7.134 17.997 1.00 96.94 357 LEU A CA 1
ATOM 2775 C C . LEU A 1 357 ? -22.462 -5.912 17.129 1.00 96.94 357 LEU A C 1
ATOM 2777 O O . LEU A 1 357 ? -21.425 -5.277 17.325 1.00 96.94 357 LEU A O 1
ATOM 2781 N N . LEU A 1 358 ? -23.347 -5.546 16.198 1.00 96.69 358 LEU A N 1
ATOM 2782 C CA . LEU A 1 358 ? -23.186 -4.359 15.356 1.00 96.69 358 LEU A CA 1
ATOM 2783 C C . LEU A 1 358 ? -23.189 -3.060 16.172 1.00 96.69 358 LEU A C 1
ATOM 2785 O O . LEU A 1 358 ? 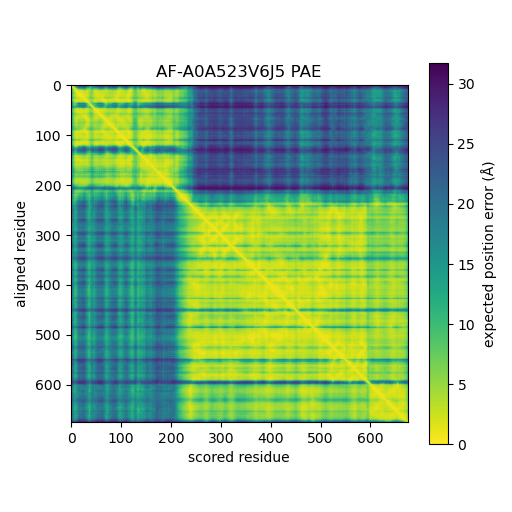-22.393 -2.165 15.876 1.00 96.69 358 LEU A O 1
ATOM 2789 N N . GLU A 1 359 ? -24.031 -2.965 17.204 1.00 95.88 359 GLU A N 1
ATOM 2790 C CA . GLU A 1 359 ? -24.057 -1.799 18.090 1.00 95.88 359 GLU A CA 1
ATOM 2791 C C . GLU A 1 359 ? -22.777 -1.701 18.928 1.00 95.88 359 GLU A C 1
ATOM 2793 O O . GLU A 1 359 ? -22.187 -0.627 19.006 1.00 95.88 359 GLU A O 1
ATOM 2798 N N . ILE A 1 360 ? -22.259 -2.816 19.456 1.00 96.62 360 ILE A N 1
ATOM 2799 C CA . ILE A 1 360 ? -20.959 -2.838 20.146 1.00 96.62 360 ILE A CA 1
ATOM 2800 C C . ILE A 1 360 ? -19.846 -2.342 19.214 1.00 96.62 360 ILE A C 1
ATOM 2802 O O . ILE A 1 360 ? -19.036 -1.510 19.620 1.00 96.62 360 ILE A O 1
ATOM 2806 N N . ILE A 1 361 ? -19.805 -2.815 17.964 1.00 97.19 361 ILE A N 1
ATOM 2807 C CA . ILE A 1 361 ? -18.811 -2.394 16.960 1.00 97.19 361 ILE A CA 1
ATOM 2808 C C . ILE A 1 361 ? -18.928 -0.888 16.667 1.00 97.19 361 ILE A C 1
ATOM 2810 O O . ILE A 1 361 ? -17.906 -0.202 16.557 1.00 97.19 361 ILE A O 1
ATOM 2814 N N . LYS A 1 362 ? -20.157 -0.368 16.550 1.00 96.00 362 LYS A N 1
ATOM 2815 C CA . LYS A 1 362 ? -20.439 1.058 16.329 1.00 96.00 362 LYS A CA 1
ATOM 2816 C C . LYS A 1 362 ? -19.969 1.910 17.507 1.00 96.00 362 LYS A C 1
ATOM 2818 O O . LYS A 1 362 ? -19.179 2.835 17.303 1.00 96.00 362 LYS A O 1
ATOM 2823 N N . GLU A 1 363 ? -20.407 1.570 18.716 1.00 96.31 363 GLU A N 1
ATOM 2824 C CA . GLU A 1 363 ? -20.097 2.315 19.938 1.00 96.31 363 GLU A CA 1
ATOM 2825 C C . GLU A 1 363 ? -18.621 2.220 20.308 1.00 96.31 363 GLU A C 1
ATOM 2827 O O . GLU A 1 363 ? -18.061 3.198 20.774 1.00 96.31 363 GLU A O 1
ATOM 2832 N N . SER A 1 364 ? -17.950 1.111 19.988 1.00 97.69 364 SER A N 1
ATOM 2833 C CA . SER A 1 364 ? -16.498 0.951 20.172 1.00 97.69 364 SER A CA 1
ATOM 2834 C C . SER A 1 364 ? -15.663 1.720 19.143 1.00 97.69 364 SER A C 1
ATOM 2836 O O . SER A 1 364 ? -14.431 1.741 19.210 1.00 97.69 364 SER A O 1
ATOM 2838 N N . GLY A 1 365 ? -16.314 2.372 18.174 1.00 97.12 365 GLY A N 1
ATOM 2839 C CA . GLY A 1 365 ? -15.656 3.214 17.187 1.00 97.12 365 GLY A CA 1
ATOM 2840 C C . GLY A 1 365 ? -14.840 2.433 16.155 1.00 97.12 365 GLY A C 1
ATOM 2841 O O . GLY A 1 365 ? -13.847 2.961 15.648 1.00 97.12 365 GLY A O 1
ATOM 2842 N N . ILE A 1 366 ? -15.199 1.181 15.853 1.00 98.19 366 ILE A N 1
ATOM 2843 C CA . ILE A 1 366 ? -14.415 0.354 14.930 1.00 98.19 366 ILE A CA 1
ATOM 2844 C C . ILE A 1 366 ? -14.640 0.808 13.483 1.00 98.19 366 ILE A C 1
ATOM 2846 O O . ILE A 1 366 ? -15.768 0.973 13.009 1.00 98.19 366 ILE A O 1
ATOM 2850 N N . VAL A 1 367 ? -13.538 0.964 12.756 1.00 97.75 367 VAL A N 1
ATOM 2851 C CA . VAL A 1 367 ? -13.509 1.302 11.328 1.00 97.75 367 VAL A CA 1
ATOM 2852 C C . VAL A 1 367 ? -12.611 0.320 10.584 1.00 97.75 367 VAL A C 1
ATOM 2854 O O . VAL A 1 367 ? -11.793 -0.361 11.199 1.00 97.75 367 VAL A O 1
ATOM 2857 N N . GLY A 1 368 ? -12.717 0.264 9.257 1.00 96.56 368 GLY A N 1
ATOM 2858 C CA . GLY A 1 368 ? -11.812 -0.530 8.430 1.00 96.56 368 GLY A CA 1
ATOM 2859 C C . GLY A 1 368 ? -10.360 -0.058 8.564 1.00 96.56 368 GLY A C 1
ATOM 2860 O O . GLY A 1 368 ? -10.006 1.018 8.076 1.00 96.56 368 GLY A O 1
ATOM 2861 N N . LEU A 1 369 ? -9.513 -0.885 9.184 1.00 95.25 369 LEU A N 1
ATOM 2862 C CA . LEU A 1 369 ? -8.129 -0.545 9.546 1.00 95.25 369 LEU A CA 1
ATOM 2863 C C . LEU A 1 369 ? -7.105 -0.711 8.417 1.00 95.25 369 LEU A C 1
ATOM 2865 O O . LEU A 1 369 ? -5.956 -0.305 8.589 1.00 95.25 369 LEU A O 1
ATOM 2869 N N . GLY A 1 370 ? -7.540 -1.196 7.248 1.00 84.62 370 GLY A N 1
ATOM 2870 C CA . GLY A 1 370 ? -6.731 -1.272 6.023 1.00 84.62 370 GLY A CA 1
ATOM 2871 C C . GLY A 1 370 ? -6.502 0.073 5.310 1.00 84.62 370 GLY A C 1
ATOM 2872 O O . GLY A 1 370 ? -5.965 0.086 4.210 1.00 84.62 370 GLY A O 1
ATOM 2873 N N . GLY A 1 371 ? -6.943 1.197 5.892 1.00 77.06 371 GLY A N 1
ATOM 2874 C CA . GLY A 1 371 ? -6.608 2.558 5.443 1.00 77.06 371 GLY A CA 1
ATOM 2875 C C . GLY A 1 371 ? -7.808 3.448 5.100 1.00 77.06 371 GLY A C 1
ATOM 2876 O O . GLY A 1 371 ? -7.791 4.637 5.400 1.00 77.06 371 GLY A O 1
ATOM 2877 N N . ALA A 1 372 ? -8.890 2.892 4.542 1.00 82.12 372 ALA A N 1
ATOM 2878 C CA . ALA A 1 372 ? -10.061 3.682 4.128 1.00 82.12 372 ALA A CA 1
ATOM 2879 C C . ALA A 1 372 ? -10.915 4.213 5.299 1.00 82.12 372 ALA A C 1
ATOM 2881 O O . ALA A 1 372 ? -11.731 5.112 5.101 1.00 82.12 372 ALA A O 1
ATOM 2882 N N . MET A 1 373 ? -10.760 3.643 6.502 1.00 93.56 373 MET A N 1
ATOM 2883 C CA . MET A 1 373 ? -11.496 4.019 7.715 1.00 93.56 373 MET A CA 1
ATOM 2884 C C . MET A 1 373 ? -13.028 4.044 7.533 1.00 93.56 373 MET A C 1
ATOM 2886 O O . MET A 1 373 ? -13.728 4.867 8.120 1.00 93.56 373 MET A O 1
ATOM 2890 N N . PHE A 1 374 ? -13.584 3.156 6.708 1.00 95.19 374 PHE A N 1
ATOM 2891 C CA . PHE A 1 374 ? -15.036 3.056 6.560 1.00 95.19 374 PHE A CA 1
ATOM 2892 C C . PHE A 1 374 ? -15.654 2.427 7.826 1.00 95.19 374 PHE A C 1
ATOM 2894 O O . PHE A 1 374 ? -15.122 1.408 8.273 1.00 95.19 374 PHE A O 1
ATOM 2901 N N . PRO A 1 375 ? -16.732 2.987 8.415 1.00 96.75 375 PRO A N 1
ATOM 2902 C CA . PRO A 1 375 ? -17.357 2.435 9.622 1.00 96.75 375 PRO A CA 1
ATOM 2903 C C . PRO A 1 375 ? -17.730 0.953 9.478 1.00 96.75 375 PRO A C 1
ATOM 2905 O O . PRO A 1 375 ? -18.448 0.558 8.554 1.00 96.75 375 PRO A O 1
ATOM 2908 N N . THR A 1 376 ? -17.225 0.116 10.385 1.00 97.06 376 THR A N 1
ATOM 2909 C CA . THR A 1 376 ? -17.296 -1.346 10.242 1.00 97.06 376 THR A CA 1
ATOM 2910 C C . THR A 1 376 ? -18.712 -1.885 10.445 1.00 97.06 376 THR A C 1
ATOM 2912 O O . THR A 1 376 ? -19.131 -2.788 9.725 1.00 97.06 376 THR A O 1
ATOM 2915 N N . ASN A 1 377 ? -19.491 -1.286 11.349 1.00 96.00 377 ASN A N 1
ATOM 2916 C CA . ASN A 1 377 ? -20.904 -1.623 11.557 1.00 96.00 377 ASN A CA 1
ATOM 2917 C C . ASN A 1 377 ? -21.743 -1.409 10.281 1.00 96.00 377 ASN A C 1
ATOM 2919 O O . ASN A 1 377 ? -22.594 -2.230 9.943 1.00 96.00 377 ASN A O 1
ATOM 2923 N N . VAL A 1 378 ? -21.461 -0.332 9.536 1.00 95.25 378 VAL A N 1
ATOM 2924 C CA . VAL A 1 378 ? -22.110 -0.051 8.248 1.00 95.25 378 VAL A CA 1
ATOM 2925 C C . VAL A 1 378 ? -21.657 -1.066 7.203 1.00 95.25 378 VAL A C 1
ATOM 2927 O O . VAL A 1 378 ? -22.482 -1.594 6.461 1.00 95.25 378 VAL A O 1
ATOM 2930 N N . LYS A 1 379 ? -20.354 -1.384 7.161 1.00 95.19 379 LYS A N 1
ATOM 2931 C CA . LYS A 1 379 ? -19.795 -2.367 6.219 1.00 95.19 379 LYS A CA 1
ATOM 2932 C C . LYS A 1 379 ? -20.434 -3.747 6.378 1.00 95.19 379 LYS A C 1
ATOM 2934 O O . LYS A 1 379 ? -20.734 -4.386 5.376 1.00 95.19 379 LYS A O 1
ATOM 2939 N N . PHE A 1 380 ? -20.666 -4.188 7.613 1.00 95.88 380 PHE A N 1
ATOM 2940 C CA . PHE A 1 380 ? -21.265 -5.493 7.916 1.00 95.88 380 PHE A CA 1
ATOM 2941 C C . PHE A 1 380 ? -22.793 -5.499 7.967 1.00 95.88 380 PHE A C 1
ATOM 2943 O O . PHE A 1 380 ? -23.389 -6.501 8.346 1.00 95.88 380 PHE A O 1
ATOM 2950 N N . SER A 1 381 ? -23.422 -4.422 7.496 1.00 94.00 381 SER A N 1
ATOM 2951 C CA . SER A 1 381 ? -24.855 -4.368 7.204 1.00 94.00 381 SER A CA 1
ATOM 2952 C C . SER A 1 381 ? -25.079 -4.168 5.696 1.00 94.00 381 SER A C 1
ATOM 2954 O O . SER A 1 381 ? -25.640 -3.144 5.293 1.00 94.00 381 SER A O 1
ATOM 2956 N N . PRO A 1 382 ? -24.582 -5.075 4.825 1.00 92.44 382 PRO A N 1
ATOM 2957 C CA . PRO A 1 382 ? -24.674 -4.880 3.385 1.00 92.44 382 PRO A CA 1
ATOM 2958 C C . PRO A 1 382 ? -26.141 -4.884 2.918 1.00 92.44 382 PRO A C 1
ATOM 2960 O O . PRO A 1 382 ? -26.969 -5.613 3.465 1.00 92.44 382 PRO A O 1
ATOM 2963 N N . PRO A 1 383 ? -26.483 -4.122 1.862 1.00 91.50 383 PRO A N 1
ATOM 2964 C CA . PRO A 1 383 ? -27.850 -4.066 1.337 1.00 91.50 383 PRO A CA 1
ATOM 2965 C C . PRO A 1 383 ? -28.284 -5.366 0.639 1.00 91.50 383 PRO A C 1
ATOM 2967 O O . PRO A 1 383 ? -29.460 -5.542 0.331 1.00 91.50 383 PRO A O 1
ATOM 2970 N N . LYS A 1 384 ? -27.333 -6.258 0.348 1.00 92.50 384 LYS A N 1
ATOM 2971 C CA . LYS A 1 384 ? -27.541 -7.576 -0.252 1.00 92.50 384 LYS A CA 1
ATOM 2972 C C . LYS A 1 384 ? -26.863 -8.622 0.621 1.00 92.50 384 LYS A C 1
ATOM 2974 O O . LYS A 1 384 ? -25.811 -8.347 1.198 1.00 92.50 384 LYS A O 1
ATOM 2979 N N . ALA A 1 385 ? -27.449 -9.814 0.679 1.00 92.06 385 ALA A N 1
ATOM 2980 C CA . ALA A 1 385 ? -26.815 -10.952 1.327 1.00 92.06 385 ALA A CA 1
ATOM 2981 C C . ALA A 1 385 ? -25.473 -11.277 0.653 1.00 92.06 385 ALA A C 1
ATOM 2983 O O . ALA A 1 385 ? -25.314 -11.115 -0.559 1.00 92.06 385 ALA A O 1
ATOM 2984 N N . VAL A 1 386 ? -24.522 -11.740 1.457 1.00 96.19 386 VAL A N 1
ATOM 2985 C CA . VAL A 1 386 ? -23.212 -12.221 1.015 1.00 96.19 386 VAL A CA 1
ATOM 2986 C C . VAL A 1 386 ? -23.094 -13.698 1.373 1.00 96.19 386 VAL A C 1
ATOM 2988 O O . VAL A 1 386 ? -23.684 -14.137 2.354 1.00 96.19 386 VAL A O 1
ATOM 2991 N N . ASP A 1 387 ? -22.361 -14.465 0.571 1.00 95.81 387 ASP A N 1
ATOM 2992 C CA . ASP A 1 387 ? -22.129 -15.898 0.793 1.00 95.81 387 ASP A CA 1
ATOM 2993 C C . ASP A 1 387 ? -20.714 -16.197 1.311 1.00 95.81 387 ASP A C 1
ATOM 2995 O O . ASP A 1 387 ? -20.474 -17.258 1.886 1.00 95.81 387 ASP A O 1
ATOM 2999 N N . THR A 1 388 ? -19.783 -15.255 1.125 1.00 97.06 388 THR A N 1
ATOM 3000 C CA . THR A 1 388 ? -18.364 -15.446 1.434 1.00 97.06 388 THR A CA 1
ATOM 3001 C C . THR A 1 388 ? -17.769 -14.234 2.154 1.00 97.06 388 THR A C 1
ATOM 3003 O O . THR A 1 388 ? -17.959 -13.089 1.733 1.00 97.06 388 THR A O 1
ATOM 3006 N N . LEU A 1 389 ? -16.977 -14.487 3.200 1.00 98.00 389 LEU A N 1
ATOM 3007 C CA . LEU A 1 389 ? -16.071 -13.507 3.807 1.00 98.00 389 LEU A CA 1
ATOM 3008 C C . LEU A 1 389 ? -14.632 -13.773 3.347 1.00 98.00 389 LEU A C 1
ATOM 3010 O O . LEU A 1 389 ? -14.130 -14.887 3.449 1.00 98.00 389 LEU A O 1
ATOM 3014 N N . ILE A 1 390 ? -13.941 -12.736 2.889 1.00 98.38 390 ILE A N 1
ATOM 3015 C CA . ILE A 1 390 ? -12.504 -12.759 2.635 1.00 98.38 390 ILE A CA 1
ATOM 3016 C C . ILE A 1 390 ? -11.802 -11.893 3.677 1.00 98.38 390 ILE A C 1
ATOM 3018 O O . ILE A 1 390 ? -12.107 -10.712 3.851 1.00 98.38 390 ILE A O 1
ATOM 3022 N N . VAL A 1 391 ? -10.813 -12.471 4.338 1.00 98.25 391 VAL A N 1
ATOM 3023 C CA . VAL A 1 391 ? -9.920 -11.797 5.267 1.00 98.25 391 VAL A CA 1
ATOM 3024 C C . VAL A 1 391 ? -8.637 -11.436 4.530 1.00 98.25 391 VAL A C 1
ATOM 3026 O O . VAL A 1 391 ? -7.936 -12.292 3.997 1.00 98.25 391 VAL A O 1
ATOM 3029 N N . ASN A 1 392 ? -8.345 -10.144 4.477 1.00 98.06 392 ASN A N 1
ATOM 3030 C CA . ASN A 1 392 ? -7.180 -9.582 3.819 1.00 98.06 392 ASN A CA 1
ATOM 3031 C C . ASN A 1 392 ? -6.004 -9.499 4.801 1.00 98.06 392 ASN A C 1
ATOM 3033 O O . ASN A 1 392 ? -5.948 -8.570 5.613 1.00 98.06 392 ASN A O 1
ATOM 3037 N N . GLY A 1 393 ? -5.085 -10.460 4.691 1.00 96.94 393 GLY A N 1
ATOM 3038 C CA . GLY A 1 393 ? -3.784 -10.494 5.363 1.00 96.94 393 GLY A CA 1
ATOM 3039 C C . GLY A 1 393 ? -2.613 -10.240 4.406 1.00 96.94 393 GLY A C 1
ATOM 3040 O O . GLY A 1 393 ? -1.503 -10.698 4.659 1.00 96.94 393 GLY A O 1
ATOM 3041 N N . CYS A 1 394 ? -2.843 -9.569 3.270 1.00 95.00 394 CYS A N 1
ATOM 3042 C CA . CYS A 1 394 ? -1.803 -9.397 2.253 1.00 95.00 394 CYS A CA 1
ATOM 3043 C C . CYS A 1 394 ? -0.713 -8.414 2.691 1.00 95.00 394 CYS A C 1
ATOM 3045 O O . CYS A 1 394 ? 0.456 -8.744 2.580 1.00 95.00 394 CYS A O 1
ATOM 3047 N N . GLU A 1 395 ? -1.072 -7.222 3.184 1.00 93.31 395 GLU A N 1
ATOM 3048 C CA . GLU A 1 395 ? -0.121 -6.142 3.518 1.00 93.31 395 GLU A CA 1
ATOM 3049 C C . GLU A 1 395 ? 0.934 -5.904 2.414 1.00 93.31 395 GLU A C 1
ATOM 3051 O O . GLU A 1 395 ? 2.142 -6.004 2.628 1.00 93.31 395 GLU A O 1
ATOM 3056 N N . CYS A 1 396 ? 0.462 -5.604 1.201 1.00 91.38 396 CYS A N 1
ATOM 3057 C CA . CYS A 1 396 ? 1.292 -5.524 -0.007 1.00 91.38 396 CYS A CA 1
ATOM 3058 C C . CYS A 1 396 ? 2.104 -4.217 -0.151 1.00 91.38 396 CYS A C 1
ATOM 3060 O O . CYS A 1 396 ? 2.812 -4.038 -1.140 1.00 91.38 396 CYS A O 1
ATOM 3062 N N . GLU A 1 397 ? 1.978 -3.267 0.782 1.00 91.62 397 GLU A N 1
ATOM 3063 C CA . GLU A 1 397 ? 2.833 -2.072 0.817 1.00 91.62 397 GLU A CA 1
ATOM 3064 C C . GLU A 1 397 ? 4.241 -2.453 1.311 1.00 91.62 397 GLU A C 1
ATOM 3066 O O . GLU A 1 397 ? 4.369 -3.119 2.351 1.00 91.62 397 GLU A O 1
ATOM 3071 N N . PRO A 1 398 ? 5.309 -2.030 0.610 1.00 91.12 398 PRO A N 1
ATOM 3072 C CA . PRO A 1 398 ? 6.672 -2.232 1.087 1.00 91.12 398 PRO A CA 1
ATOM 3073 C C . PRO A 1 398 ? 6.906 -1.570 2.452 1.00 91.12 398 PRO A C 1
ATOM 3075 O O . PRO A 1 398 ? 6.189 -0.641 2.825 1.00 91.12 398 PRO A O 1
ATOM 3078 N N . TYR A 1 399 ? 7.925 -2.020 3.184 1.00 95.00 399 TYR A N 1
ATOM 3079 C CA . TYR A 1 399 ? 8.313 -1.556 4.531 1.00 95.00 399 TYR A CA 1
ATOM 3080 C C . TYR A 1 399 ? 7.343 -1.859 5.690 1.00 95.00 399 TYR A C 1
ATOM 3082 O O . TYR A 1 399 ? 7.786 -1.857 6.841 1.00 95.00 399 TYR A O 1
ATOM 3090 N N . LEU A 1 400 ? 6.058 -2.123 5.432 1.00 95.94 400 LEU A N 1
ATOM 3091 C CA . LEU A 1 400 ? 5.056 -2.376 6.479 1.00 95.94 400 LEU A CA 1
ATOM 3092 C C . LEU A 1 400 ? 5.004 -3.856 6.894 1.00 95.94 400 LEU A C 1
ATOM 3094 O O . LEU A 1 400 ? 5.122 -4.732 6.045 1.00 95.94 400 LEU A O 1
ATOM 3098 N N . ASN A 1 401 ? 4.824 -4.136 8.185 1.00 96.81 401 ASN A N 1
ATOM 3099 C CA . ASN A 1 401 ? 4.720 -5.489 8.755 1.00 96.81 401 ASN A CA 1
ATOM 3100 C C . ASN A 1 401 ? 3.684 -5.586 9.896 1.00 96.81 401 ASN A C 1
ATOM 3102 O O . ASN A 1 401 ? 3.664 -6.576 10.624 1.00 96.81 401 ASN A O 1
ATOM 3106 N N . ALA A 1 402 ? 2.849 -4.570 10.104 1.00 97.31 402 ALA A N 1
ATOM 3107 C CA . ALA A 1 402 ? 1.932 -4.493 11.234 1.00 97.31 402 ALA A CA 1
ATOM 3108 C C . ALA A 1 402 ? 0.888 -5.614 11.171 1.00 97.31 402 ALA A C 1
ATOM 3110 O O . ALA A 1 402 ? 0.694 -6.332 12.152 1.00 97.31 402 ALA A O 1
ATOM 3111 N N . ASP A 1 403 ? 0.264 -5.806 10.006 1.00 97.50 403 ASP A N 1
ATOM 3112 C CA . ASP A 1 403 ? -0.695 -6.891 9.789 1.00 97.50 403 ASP A CA 1
ATOM 3113 C C . ASP A 1 403 ? 0.005 -8.259 9.829 1.00 97.50 403 ASP A C 1
ATOM 3115 O O . ASP A 1 403 ? -0.535 -9.204 10.406 1.00 97.50 403 ASP A O 1
ATOM 3119 N N . ASN A 1 404 ? 1.216 -8.366 9.263 1.00 97.56 404 ASN A N 1
ATOM 3120 C CA . ASN A 1 404 ? 2.027 -9.583 9.337 1.00 97.56 404 ASN A CA 1
ATOM 3121 C C . ASN A 1 404 ? 2.283 -10.010 10.794 1.00 97.56 404 ASN A C 1
ATOM 3123 O O . ASN A 1 404 ? 1.978 -11.142 11.168 1.00 97.56 404 ASN A O 1
ATOM 3127 N N . ARG A 1 405 ? 2.766 -9.092 11.642 1.00 98.00 405 ARG A N 1
ATOM 3128 C CA . ARG A 1 405 ? 3.014 -9.367 13.065 1.00 98.00 405 ARG A CA 1
ATOM 3129 C C . ARG A 1 405 ? 1.741 -9.681 13.834 1.00 98.00 405 ARG A C 1
ATOM 3131 O O . ARG A 1 405 ? 1.747 -10.602 14.642 1.00 98.00 405 ARG A O 1
ATOM 3138 N N . ILE A 1 406 ? 0.642 -8.982 13.548 1.00 97.88 406 ILE A N 1
ATOM 3139 C CA . ILE A 1 406 ? -0.663 -9.282 14.149 1.00 97.88 406 ILE A CA 1
ATOM 3140 C C . ILE A 1 406 ? -1.080 -10.729 13.854 1.00 97.88 406 ILE A C 1
ATOM 3142 O O . ILE A 1 406 ? -1.513 -11.427 14.766 1.00 97.88 406 ILE A O 1
ATOM 3146 N N . MET A 1 407 ? -0.911 -11.211 12.619 1.00 98.06 407 MET A N 1
ATOM 3147 C CA . MET A 1 407 ? -1.236 -12.602 12.269 1.00 98.06 407 MET A CA 1
ATOM 3148 C C . MET A 1 407 ? -0.345 -13.635 12.969 1.00 98.06 407 MET A C 1
ATOM 3150 O O . MET A 1 407 ? -0.800 -14.749 13.218 1.00 98.06 407 MET A O 1
ATOM 3154 N N . ILE A 1 408 ? 0.906 -13.285 13.270 1.00 98.00 408 ILE A N 1
ATOM 3155 C CA . ILE A 1 408 ? 1.856 -14.166 13.961 1.00 98.00 408 ILE A CA 1
ATOM 3156 C C . ILE A 1 408 ? 1.566 -14.211 15.467 1.00 98.00 408 ILE A C 1
ATOM 3158 O O . ILE A 1 408 ? 1.564 -15.288 16.060 1.00 98.00 408 ILE A O 1
ATOM 3162 N N . GLU A 1 409 ? 1.326 -13.051 16.079 1.00 98.19 409 GLU A N 1
ATOM 3163 C CA . GLU A 1 409 ? 1.265 -12.885 17.537 1.00 98.19 409 GLU A CA 1
ATOM 3164 C C . GLU A 1 409 ? -0.152 -13.017 18.111 1.00 98.19 409 GLU A C 1
ATOM 3166 O O . GLU A 1 409 ? -0.294 -13.432 19.258 1.00 98.19 409 GLU A O 1
ATOM 3171 N N . HIS A 1 410 ? -1.192 -12.733 17.317 1.00 97.62 410 HIS A N 1
ATOM 3172 C CA . HIS A 1 410 ? -2.601 -12.786 17.738 1.00 97.62 410 HIS A CA 1
ATOM 3173 C C . HIS A 1 410 ? -3.506 -13.667 16.847 1.00 97.62 410 HIS A C 1
ATOM 3175 O O . HIS A 1 410 ? -4.613 -13.251 16.475 1.00 97.62 410 HIS A O 1
ATOM 3181 N N . PRO A 1 411 ? -3.085 -14.879 16.434 1.00 96.75 411 PRO A N 1
ATOM 3182 C CA . PRO A 1 411 ? -3.871 -15.683 15.502 1.00 96.75 411 PRO A CA 1
ATOM 3183 C C . PRO A 1 411 ? -5.198 -16.182 16.107 1.00 96.75 411 PRO A C 1
ATOM 3185 O O . PRO A 1 411 ? -6.189 -16.292 15.384 1.00 96.75 411 PRO A O 1
ATOM 3188 N N . GLU A 1 412 ? -5.260 -16.452 17.416 1.00 95.75 412 GLU A N 1
ATOM 3189 C CA . GLU A 1 412 ? -6.483 -16.919 18.094 1.00 95.75 412 GLU A CA 1
ATOM 3190 C C . GLU A 1 412 ? -7.551 -15.821 18.162 1.00 95.75 412 GLU A C 1
ATOM 3192 O O . GLU A 1 412 ? -8.735 -16.053 17.888 1.00 95.75 412 GLU A O 1
ATOM 3197 N N . GLU A 1 413 ? -7.131 -14.600 18.478 1.00 96.94 413 GLU A N 1
ATOM 3198 C CA . GLU A 1 413 ? -7.978 -13.417 18.533 1.00 96.94 413 GLU A CA 1
ATOM 3199 C C . GLU A 1 413 ? -8.520 -13.066 17.147 1.00 96.94 413 GLU A C 1
ATOM 3201 O O . GLU A 1 413 ? -9.707 -12.767 17.010 1.00 96.94 413 GLU A O 1
ATOM 3206 N N . ILE A 1 414 ? -7.689 -13.172 16.102 1.00 97.25 414 ILE A N 1
ATOM 3207 C CA . ILE A 1 414 ? -8.125 -12.976 14.713 1.00 97.25 414 ILE A CA 1
ATOM 3208 C C . ILE A 1 414 ? -9.173 -14.017 14.328 1.00 97.25 414 ILE A C 1
ATOM 3210 O O . ILE A 1 414 ? -10.217 -13.646 13.793 1.00 97.25 414 ILE A O 1
ATOM 3214 N N . LEU A 1 415 ? -8.940 -15.303 14.615 1.00 95.62 415 LEU A N 1
ATOM 3215 C CA . LEU A 1 415 ? -9.909 -16.366 14.326 1.00 95.62 415 LEU A CA 1
ATOM 3216 C C . LEU A 1 415 ? -11.219 -16.172 15.101 1.00 95.62 415 LEU A C 1
ATOM 3218 O O . LEU A 1 415 ? -12.300 -16.404 14.561 1.00 95.62 415 LEU A O 1
ATOM 3222 N N . THR A 1 416 ? -11.156 -15.669 16.332 1.00 95.19 416 THR A N 1
ATOM 3223 C CA . THR A 1 416 ? -12.358 -15.311 17.097 1.00 95.19 416 THR A CA 1
ATOM 3224 C C . THR A 1 416 ? -13.083 -14.114 16.473 1.00 95.19 416 THR A C 1
ATOM 3226 O O . THR A 1 416 ? -14.302 -14.145 16.311 1.00 95.19 416 THR A O 1
ATOM 3229 N N . GLY A 1 417 ? -12.346 -13.091 16.032 1.00 96.88 417 GLY A N 1
ATOM 3230 C CA . GLY A 1 417 ? -12.888 -11.968 15.264 1.00 96.88 417 GLY A CA 1
ATOM 3231 C C . GLY A 1 417 ? -13.560 -12.411 13.960 1.00 96.88 417 GLY A C 1
ATOM 3232 O O . GLY A 1 417 ? -14.637 -11.918 13.625 1.00 96.88 417 GLY A O 1
ATOM 3233 N N . ILE A 1 418 ? -12.979 -13.391 13.257 1.00 96.25 418 ILE A N 1
ATOM 3234 C CA . ILE A 1 418 ? -13.584 -14.034 12.082 1.00 96.25 418 ILE A CA 1
ATOM 3235 C C . ILE A 1 418 ? -14.934 -14.651 12.454 1.00 96.25 418 ILE A C 1
ATOM 3237 O O . ILE A 1 418 ? -15.924 -14.343 11.797 1.00 96.25 418 ILE A O 1
ATOM 3241 N N . ARG A 1 419 ? -15.001 -15.452 13.526 1.00 93.75 419 ARG A N 1
ATOM 3242 C CA . ARG A 1 419 ? -16.243 -16.108 13.979 1.00 93.75 419 ARG A CA 1
ATOM 3243 C C . ARG A 1 419 ? -17.348 -15.103 14.312 1.00 93.75 419 ARG A C 1
ATOM 3245 O O . ARG A 1 419 ? -18.496 -15.306 13.923 1.00 93.75 419 ARG A O 1
ATOM 3252 N N . ILE A 1 420 ? -17.004 -13.994 14.969 1.00 95.75 420 ILE A N 1
ATOM 3253 C CA . ILE A 1 420 ? -17.953 -12.909 15.262 1.00 95.75 420 ILE A CA 1
ATOM 3254 C C . ILE A 1 420 ? -18.531 -12.340 13.960 1.00 95.75 420 ILE A C 1
ATOM 3256 O O . ILE A 1 420 ? -19.746 -12.208 13.820 1.00 95.75 420 ILE A O 1
ATOM 3260 N N . VAL A 1 421 ? -17.677 -12.036 12.979 1.00 96.31 421 VAL A N 1
ATOM 3261 C CA . VAL A 1 421 ? -18.123 -11.479 11.692 1.00 96.31 421 VAL A CA 1
ATOM 3262 C C . VAL A 1 421 ? -18.899 -12.506 10.865 1.00 96.31 421 VAL A C 1
ATOM 3264 O O . VAL A 1 421 ? -19.874 -12.136 10.212 1.00 96.31 4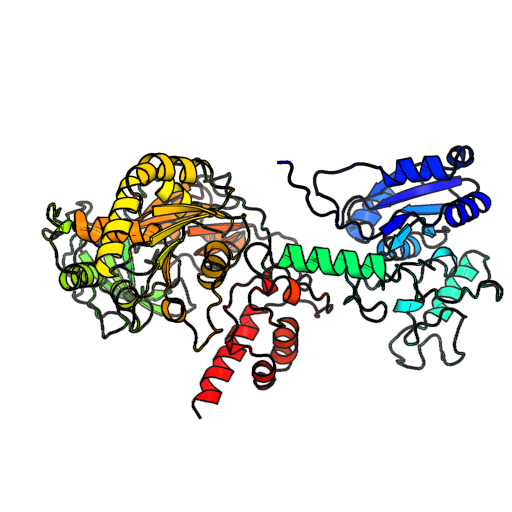21 VAL A O 1
ATOM 3267 N N . GLN A 1 422 ? -18.528 -13.787 10.922 1.00 93.81 422 GLN A N 1
ATOM 3268 C CA . GLN A 1 422 ? -19.303 -14.867 10.309 1.00 93.81 422 GLN A CA 1
ATOM 3269 C C . GLN A 1 422 ? -20.733 -14.903 10.848 1.00 93.81 422 GLN A C 1
ATOM 3271 O O . GLN A 1 422 ? -21.662 -14.980 10.049 1.00 93.81 422 GLN A O 1
ATOM 3276 N N . ASN A 1 423 ? -20.912 -14.789 12.170 1.00 92.75 423 ASN A N 1
ATOM 3277 C CA . ASN A 1 423 ? -22.234 -14.748 12.796 1.00 92.75 423 ASN A CA 1
ATOM 3278 C C . ASN A 1 423 ? -23.037 -13.513 12.344 1.00 92.75 423 ASN A C 1
ATOM 3280 O O . ASN A 1 423 ? -24.185 -13.635 11.928 1.00 92.75 423 ASN A O 1
ATOM 3284 N N . ILE A 1 424 ? -22.411 -12.329 12.332 1.00 95.81 424 ILE A N 1
ATOM 3285 C CA . ILE A 1 424 ? -23.062 -11.085 11.881 1.00 95.81 424 ILE A CA 1
ATOM 3286 C C . ILE A 1 424 ? -23.560 -11.200 10.432 1.00 95.81 424 ILE A C 1
ATOM 3288 O O . ILE A 1 424 ? -24.681 -10.788 10.129 1.00 95.81 424 ILE A O 1
ATOM 3292 N N . LEU A 1 425 ? -22.725 -11.734 9.535 1.00 95.38 425 LEU A N 1
ATOM 3293 C CA . LEU A 1 425 ? -23.028 -11.820 8.104 1.00 95.38 425 LEU A CA 1
ATOM 3294 C C . LEU A 1 425 ? -23.860 -13.055 7.729 1.00 95.38 425 LEU A C 1
ATOM 3296 O O . LEU A 1 425 ? -24.452 -13.068 6.652 1.00 95.38 425 LEU A O 1
ATOM 3300 N N . GLY A 1 426 ? -23.893 -14.082 8.581 1.00 93.44 426 GLY A N 1
ATOM 3301 C CA . GLY A 1 426 ? -24.517 -15.371 8.282 1.00 93.44 426 GLY A CA 1
ATOM 3302 C C . GLY A 1 426 ? -23.802 -16.149 7.171 1.00 93.44 426 GLY A C 1
ATOM 3303 O O . GLY A 1 426 ? -24.468 -16.776 6.351 1.00 93.44 426 GLY A O 1
ATOM 3304 N N . VAL A 1 427 ? -22.465 -16.081 7.104 1.00 94.00 427 VAL A N 1
ATOM 3305 C CA . VAL A 1 427 ? -21.668 -16.741 6.049 1.00 94.00 427 VAL A CA 1
ATOM 3306 C C . VAL A 1 427 ? -21.008 -18.028 6.532 1.00 94.00 427 VAL A C 1
ATOM 3308 O O . VAL A 1 427 ? -20.380 -18.072 7.590 1.00 94.00 427 VAL A O 1
ATOM 3311 N N . GLU A 1 428 ? -21.081 -19.068 5.703 1.00 86.19 428 GLU A N 1
ATOM 3312 C CA . GLU A 1 428 ? -20.466 -20.368 5.992 1.00 86.19 428 GLU A CA 1
ATOM 3313 C C . GLU A 1 428 ? -19.007 -20.455 5.531 1.00 86.19 428 GLU A C 1
ATOM 3315 O O . GLU A 1 428 ? -18.226 -21.194 6.125 1.00 86.19 428 GLU A O 1
ATOM 3320 N N . LYS A 1 429 ? -18.623 -19.711 4.484 1.00 93.38 429 LYS A N 1
ATOM 3321 C CA . LYS A 1 429 ? -17.286 -19.788 3.878 1.00 93.38 429 LYS A CA 1
ATOM 3322 C C . LYS A 1 429 ? -16.448 -18.561 4.198 1.00 93.38 429 LYS A C 1
ATOM 3324 O O . LYS A 1 429 ? -16.854 -17.427 3.922 1.00 93.38 429 LYS A O 1
ATOM 3329 N N . VAL A 1 430 ? -15.246 -18.803 4.711 1.00 97.00 430 VAL A N 1
ATOM 3330 C CA . VAL A 1 430 ? -14.239 -17.773 4.959 1.00 97.00 430 VAL A CA 1
ATOM 3331 C C . VAL A 1 430 ? -12.937 -18.143 4.275 1.00 97.00 430 VAL A C 1
ATOM 3333 O O . VAL A 1 430 ? -12.438 -19.247 4.459 1.00 97.00 430 VAL A O 1
ATOM 3336 N N . PHE A 1 431 ? -12.351 -17.190 3.559 1.00 97.69 431 PHE A N 1
ATOM 3337 C CA . PHE A 1 431 ? -11.000 -17.311 3.019 1.00 97.69 431 PHE A CA 1
ATOM 3338 C C . PHE A 1 431 ? -10.084 -16.300 3.696 1.00 97.69 431 PHE A C 1
ATOM 3340 O O . PHE A 1 431 ? -10.435 -15.127 3.780 1.00 97.69 431 PHE A O 1
ATOM 3347 N N . VAL A 1 432 ? -8.900 -16.711 4.137 1.00 97.88 432 VAL A N 1
ATOM 3348 C CA . VAL A 1 432 ? -7.857 -15.797 4.620 1.00 97.88 432 VAL A CA 1
ATOM 3349 C C . VAL A 1 432 ? -6.738 -15.764 3.591 1.00 97.88 432 VAL A C 1
ATOM 3351 O O . VAL A 1 432 ? -6.023 -16.746 3.408 1.00 97.88 432 VAL A O 1
ATOM 3354 N N . GLY A 1 433 ? -6.617 -14.638 2.891 1.00 97.44 433 GLY A N 1
ATOM 3355 C CA . GLY A 1 433 ? -5.593 -14.428 1.875 1.00 97.44 433 GLY A CA 1
ATOM 3356 C C . GLY A 1 433 ? -4.318 -13.858 2.484 1.00 97.44 433 GLY A C 1
ATOM 3357 O O . GLY A 1 433 ? -4.343 -12.744 3.013 1.00 97.44 433 GLY A O 1
ATOM 3358 N N . VAL A 1 434 ? -3.211 -14.590 2.365 1.00 97.25 434 VAL A N 1
ATOM 3359 C CA . VAL A 1 434 ? -1.886 -14.183 2.859 1.00 97.25 434 VAL A CA 1
ATOM 3360 C C . VAL A 1 434 ? -0.862 -14.350 1.741 1.00 97.25 434 VAL A C 1
ATOM 3362 O O . VAL A 1 434 ? -0.869 -15.351 1.027 1.00 97.25 434 VAL A O 1
ATOM 3365 N N . GLU A 1 435 ? 0.014 -13.365 1.570 1.00 94.62 435 GLU A N 1
ATOM 3366 C CA . GLU A 1 435 ? 1.069 -13.425 0.553 1.00 94.62 435 GLU A CA 1
ATOM 3367 C C . GLU A 1 435 ? 2.142 -14.481 0.889 1.00 94.62 435 GLU A C 1
ATOM 3369 O O . GLU A 1 435 ? 2.440 -14.757 2.052 1.00 94.62 435 GLU A O 1
ATOM 3374 N N . ASP A 1 436 ? 2.737 -15.071 -0.146 1.00 92.81 436 ASP A N 1
ATOM 3375 C CA . ASP A 1 436 ? 3.756 -16.124 -0.069 1.00 92.81 436 ASP A CA 1
ATOM 3376 C C . ASP A 1 436 ? 5.069 -15.684 0.601 1.00 92.81 436 ASP A C 1
ATOM 3378 O O . ASP A 1 436 ? 5.806 -16.530 1.111 1.00 92.81 436 ASP A O 1
ATOM 3382 N N . ASN A 1 437 ? 5.322 -14.377 0.706 1.00 91.31 437 ASN A N 1
ATOM 3383 C CA . ASN A 1 437 ? 6.427 -13.810 1.480 1.00 91.31 437 ASN A CA 1
ATOM 3384 C C . ASN A 1 437 ? 6.201 -13.800 3.009 1.00 91.31 437 ASN A C 1
ATOM 3386 O O . ASN A 1 437 ? 7.081 -13.345 3.738 1.00 91.31 437 ASN A O 1
ATOM 3390 N N . LYS A 1 438 ? 5.063 -14.301 3.523 1.00 94.38 438 LYS A N 1
ATOM 3391 C CA . LYS A 1 438 ? 4.733 -14.347 4.968 1.00 94.38 438 LYS A CA 1
ATOM 3392 C C . LYS A 1 438 ? 4.525 -15.784 5.482 1.00 94.38 438 LYS A C 1
ATOM 3394 O O . LYS A 1 438 ? 3.444 -16.123 5.977 1.00 94.38 438 LYS A O 1
ATOM 3399 N N . PRO A 1 439 ? 5.543 -16.664 5.394 1.00 94.75 439 PRO A N 1
ATOM 3400 C CA . PRO A 1 439 ? 5.397 -18.071 5.769 1.00 94.75 439 PRO A CA 1
ATOM 3401 C C . PRO A 1 439 ? 5.100 -18.276 7.263 1.00 94.75 439 PRO A C 1
ATOM 3403 O O . PRO A 1 439 ? 4.377 -19.209 7.612 1.00 94.75 439 PRO A O 1
ATOM 3406 N N . GLU A 1 440 ? 5.613 -17.413 8.148 1.00 96.00 440 GLU A N 1
ATOM 3407 C CA . GLU A 1 440 ? 5.365 -17.513 9.594 1.00 96.00 440 GLU A CA 1
ATOM 3408 C C . GLU A 1 440 ? 3.902 -17.213 9.947 1.00 96.00 440 GLU A C 1
ATOM 3410 O O . GLU A 1 440 ? 3.276 -18.004 10.651 1.00 96.00 440 GLU A O 1
ATOM 3415 N N . ALA A 1 441 ? 3.325 -16.142 9.391 1.00 96.25 441 ALA A N 1
ATOM 3416 C CA . ALA A 1 441 ? 1.909 -15.817 9.563 1.00 96.25 441 ALA A CA 1
ATOM 3417 C C . ALA A 1 441 ? 1.004 -16.946 9.048 1.00 96.25 441 ALA A C 1
ATOM 3419 O O . ALA A 1 441 ? 0.067 -17.363 9.731 1.00 96.25 441 ALA A O 1
ATOM 3420 N N . MET A 1 442 ? 1.328 -17.502 7.874 1.00 95.62 442 MET A N 1
ATOM 3421 C CA . MET A 1 442 ? 0.631 -18.672 7.333 1.00 95.62 442 MET A CA 1
ATOM 3422 C C . MET A 1 442 ? 0.703 -19.870 8.282 1.00 95.62 442 MET A C 1
ATOM 3424 O O . MET A 1 442 ? -0.308 -20.533 8.512 1.00 95.62 442 MET A O 1
ATOM 3428 N N . ALA A 1 443 ? 1.873 -20.154 8.857 1.00 95.62 443 ALA A N 1
ATOM 3429 C CA . ALA A 1 443 ? 2.037 -21.254 9.799 1.00 95.62 443 ALA A CA 1
ATOM 3430 C C . ALA A 1 443 ? 1.268 -21.023 11.112 1.00 95.62 443 ALA A C 1
ATOM 3432 O O . ALA A 1 443 ? 0.642 -21.960 11.612 1.00 95.62 443 ALA A O 1
ATOM 3433 N N . ALA A 1 444 ? 1.293 -19.802 11.654 1.00 95.62 444 ALA A N 1
ATOM 3434 C CA . ALA A 1 444 ? 0.594 -19.430 12.884 1.00 95.62 444 ALA A CA 1
ATOM 3435 C C . ALA A 1 444 ? -0.925 -19.606 12.746 1.00 95.62 444 ALA A C 1
ATOM 3437 O O . ALA A 1 444 ? -1.544 -20.290 13.563 1.00 95.62 444 ALA A O 1
ATOM 3438 N N . LEU A 1 445 ? -1.506 -19.088 11.660 1.00 94.81 445 LEU A N 1
ATOM 3439 C CA . LEU A 1 445 ? -2.930 -19.241 11.363 1.00 94.81 445 LEU A CA 1
ATOM 3440 C C . LEU A 1 445 ? -3.303 -20.706 11.102 1.00 94.81 445 LEU A C 1
ATOM 3442 O O . LEU A 1 445 ? -4.303 -21.186 11.637 1.00 94.81 445 LEU A O 1
ATOM 3446 N N . LYS A 1 446 ? -2.480 -21.442 10.338 1.00 92.75 446 LYS A N 1
ATOM 3447 C CA . LYS A 1 446 ? -2.777 -22.829 9.945 1.00 92.75 446 LYS A CA 1
ATOM 3448 C C . LYS A 1 446 ? -2.907 -23.770 11.137 1.00 92.75 446 LYS A C 1
ATOM 3450 O O . LYS A 1 446 ? -3.822 -24.585 11.183 1.00 92.75 446 LYS A O 1
ATOM 3455 N N . ARG A 1 447 ? -2.031 -23.617 12.137 1.00 89.44 447 ARG A N 1
ATOM 3456 C CA . ARG A 1 447 ? -2.047 -24.427 13.372 1.00 89.44 447 ARG A CA 1
ATOM 3457 C C . ARG A 1 447 ? -3.393 -24.392 14.101 1.00 89.44 447 ARG A C 1
ATOM 3459 O O . ARG A 1 447 ? -3.714 -25.334 14.823 1.00 89.44 447 ARG A O 1
ATOM 3466 N N . LEU A 1 448 ? -4.150 -23.309 13.942 1.00 87.56 448 LEU A N 1
ATOM 3467 C CA . LEU A 1 448 ? -5.408 -23.071 14.644 1.00 87.56 448 LEU A CA 1
ATOM 3468 C C . LEU A 1 448 ? -6.625 -23.227 13.722 1.00 87.56 448 LEU A C 1
ATOM 3470 O O . LEU A 1 448 ? -7.666 -23.712 14.171 1.00 87.56 448 LEU A O 1
ATOM 3474 N N . SER A 1 449 ? -6.494 -22.886 12.435 1.00 81.75 449 SER A N 1
ATOM 3475 C CA . SER A 1 449 ? -7.578 -23.003 11.452 1.00 81.75 449 SER A CA 1
ATOM 3476 C C . SER A 1 449 ? -7.988 -24.447 11.179 1.00 81.75 449 SER A C 1
ATOM 3478 O O . SER A 1 449 ? -9.149 -24.680 10.867 1.00 81.75 449 SER A O 1
ATOM 3480 N N . ASP A 1 450 ? -7.095 -25.427 11.368 1.00 73.31 450 ASP A N 1
ATOM 3481 C CA . ASP A 1 450 ? -7.412 -26.858 11.204 1.00 73.31 450 ASP A CA 1
ATOM 3482 C C . ASP A 1 450 ? -8.572 -27.327 12.115 1.00 73.31 450 ASP A C 1
ATOM 3484 O O . ASP A 1 450 ? -9.177 -28.372 11.882 1.00 73.31 450 ASP A O 1
ATOM 3488 N N . ARG A 1 451 ? -8.922 -26.541 13.145 1.00 72.12 451 ARG A N 1
ATOM 3489 C CA . ARG A 1 451 ? -10.065 -26.782 14.043 1.00 72.12 451 ARG A CA 1
ATOM 3490 C C . ARG A 1 451 ? -11.372 -26.125 13.581 1.00 72.12 451 ARG A C 1
ATOM 3492 O O . ARG A 1 451 ? -12.405 -26.342 14.206 1.00 72.12 451 ARG A O 1
ATOM 3499 N N . SER A 1 452 ? -11.335 -25.313 12.526 1.00 77.12 452 SER A N 1
ATOM 3500 C CA . SER A 1 452 ? -12.459 -24.523 12.010 1.00 77.12 452 SER A CA 1
ATOM 3501 C C . SER A 1 452 ? -12.671 -24.816 10.519 1.00 77.12 452 SER A C 1
ATOM 3503 O O . SER A 1 452 ? -12.126 -24.104 9.678 1.00 77.12 452 SER A O 1
ATOM 3505 N N . PRO A 1 453 ? -13.481 -25.829 10.154 1.00 74.19 453 PRO A N 1
ATOM 3506 C CA . PRO A 1 453 ? -13.632 -26.270 8.761 1.00 74.19 453 PRO A CA 1
ATOM 3507 C C . PRO A 1 453 ? -14.235 -25.210 7.821 1.00 74.19 453 PRO A C 1
ATOM 3509 O O . PRO A 1 453 ? -14.179 -25.371 6.607 1.00 74.19 453 PRO A O 1
ATOM 3512 N N . SER A 1 454 ? -14.803 -24.128 8.360 1.00 85.81 454 SER A N 1
ATOM 3513 C CA . SER A 1 454 ? -15.318 -22.986 7.597 1.00 85.81 454 SER A CA 1
ATOM 3514 C C . SER A 1 454 ? -14.241 -21.999 7.126 1.00 85.81 454 SER A C 1
ATOM 3516 O O . SER A 1 454 ? -14.560 -21.101 6.347 1.00 85.81 454 SER A O 1
ATOM 3518 N N . VAL A 1 455 ? -13.001 -22.105 7.625 1.00 94.00 455 VAL A N 1
ATOM 3519 C CA . VAL A 1 455 ? -11.910 -21.158 7.346 1.00 94.00 455 VAL A CA 1
ATOM 3520 C C . VAL A 1 455 ? -10.842 -21.817 6.479 1.00 94.00 455 VAL A C 1
ATOM 3522 O O . VAL A 1 455 ? -10.144 -22.729 6.915 1.00 94.00 455 VAL A O 1
ATOM 3525 N N . GLU A 1 456 ? -10.671 -21.307 5.265 1.00 95.31 456 GLU A N 1
ATOM 3526 C CA . GLU A 1 456 ? -9.656 -21.749 4.314 1.00 95.31 456 GLU A CA 1
ATOM 3527 C C . GLU A 1 456 ? -8.529 -20.712 4.207 1.00 95.31 456 GLU A C 1
ATOM 3529 O O . GLU A 1 456 ? -8.769 -19.529 3.960 1.00 95.31 456 GLU A O 1
ATOM 3534 N N . LEU A 1 457 ? -7.278 -21.143 4.386 1.00 95.75 457 LEU A N 1
ATOM 3535 C CA . LEU A 1 457 ? -6.110 -20.283 4.184 1.00 95.75 457 LEU A CA 1
ATOM 3536 C C . LEU A 1 457 ? -5.638 -20.377 2.734 1.00 95.75 457 LEU A C 1
ATOM 3538 O O . LEU A 1 457 ? -5.348 -21.468 2.243 1.00 95.75 457 LEU A O 1
ATOM 3542 N N . VAL A 1 458 ? -5.492 -19.229 2.075 1.00 96.00 458 VAL A N 1
ATOM 3543 C CA . VAL A 1 458 ? -5.085 -19.138 0.671 1.00 96.00 458 VAL A CA 1
ATOM 3544 C C . VAL A 1 458 ? -3.762 -18.390 0.576 1.00 96.00 458 VAL A C 1
ATOM 3546 O O . VAL A 1 458 ? -3.676 -17.209 0.914 1.00 96.00 458 VAL A O 1
ATOM 3549 N N . SER A 1 459 ? -2.727 -19.083 0.096 1.00 95.88 459 SER A N 1
ATOM 3550 C CA . SER A 1 459 ? -1.442 -18.462 -0.229 1.00 95.88 459 SER A CA 1
ATOM 3551 C C . SER A 1 459 ? -1.548 -17.720 -1.562 1.00 95.88 459 SER A C 1
ATOM 3553 O O . SER A 1 459 ? -1.963 -18.293 -2.569 1.00 95.88 459 SER A O 1
ATOM 3555 N N . LEU A 1 460 ? -1.187 -16.440 -1.558 1.00 93.94 460 LEU A N 1
ATOM 3556 C CA . LEU A 1 460 ? -1.266 -15.533 -2.699 1.00 93.94 460 LEU A CA 1
ATOM 3557 C C . LEU A 1 460 ? 0.133 -15.128 -3.154 1.00 93.94 460 LEU A C 1
ATOM 3559 O O . LEU A 1 460 ? 1.052 -15.038 -2.348 1.00 93.94 460 LEU A O 1
ATOM 3563 N N . LYS A 1 461 ? 0.293 -14.823 -4.441 1.00 89.19 461 LYS A N 1
ATOM 3564 C CA . LYS A 1 461 ? 1.566 -14.304 -4.950 1.00 89.19 461 LYS A CA 1
ATOM 3565 C C . LYS A 1 461 ? 1.815 -12.900 -4.404 1.00 89.19 461 LYS A C 1
ATOM 3567 O O . LYS A 1 461 ? 0.926 -12.054 -4.491 1.00 89.19 461 LYS A O 1
ATOM 3572 N N . THR A 1 462 ? 3.030 -12.629 -3.933 1.00 89.56 462 THR A N 1
ATOM 3573 C CA . THR A 1 462 ? 3.448 -11.273 -3.548 1.00 89.56 462 THR A CA 1
ATOM 3574 C C . THR A 1 462 ? 3.420 -10.349 -4.764 1.00 89.56 462 THR A C 1
ATOM 3576 O O . THR A 1 462 ? 4.249 -10.461 -5.671 1.00 89.56 462 THR A O 1
ATOM 3579 N N . LYS A 1 463 ? 2.433 -9.451 -4.820 1.00 87.81 463 LYS A N 1
ATOM 3580 C CA . LYS A 1 463 ? 2.178 -8.583 -5.978 1.00 87.81 463 LYS A CA 1
ATOM 3581 C C . LYS A 1 463 ? 1.388 -7.362 -5.533 1.00 87.81 463 LYS A C 1
ATOM 3583 O O . LYS A 1 463 ? 0.337 -7.492 -4.932 1.00 87.81 463 LYS A O 1
ATOM 3588 N N . TYR A 1 464 ? 1.803 -6.150 -5.869 1.00 91.19 464 TYR A N 1
ATOM 3589 C CA . TYR A 1 464 ? 0.999 -4.967 -5.563 1.00 91.19 464 TYR A CA 1
ATOM 3590 C C . TYR A 1 464 ? 0.003 -4.675 -6.705 1.00 91.19 464 TYR A C 1
ATOM 3592 O O . TYR A 1 464 ? 0.429 -4.664 -7.863 1.00 91.19 464 TYR A O 1
ATOM 3600 N N . PRO A 1 465 ? -1.291 -4.378 -6.448 1.00 92.62 465 PRO A N 1
ATOM 3601 C CA . PRO A 1 465 ? -1.965 -4.256 -5.151 1.00 92.62 465 PRO A CA 1
ATOM 3602 C C . PRO A 1 465 ? -2.837 -5.488 -4.810 1.00 92.62 465 PRO A C 1
ATOM 3604 O O . PRO A 1 465 ? -4.063 -5.394 -4.818 1.00 92.62 465 PRO A O 1
ATOM 3607 N N . GLN A 1 466 ? -2.240 -6.642 -4.490 1.00 92.94 466 GLN A N 1
ATOM 3608 C CA . GLN A 1 466 ? -2.947 -7.893 -4.149 1.00 92.94 466 GLN A CA 1
ATOM 3609 C C . GLN A 1 466 ? -3.944 -7.713 -2.995 1.00 92.94 466 GLN A C 1
ATOM 3611 O O . GLN A 1 466 ? -5.008 -8.328 -3.006 1.00 92.94 466 GLN A O 1
ATOM 3616 N N . GLY A 1 467 ? -3.637 -6.824 -2.044 1.00 91.50 467 GLY A N 1
ATOM 3617 C CA . GLY A 1 467 ? -4.522 -6.466 -0.935 1.00 91.50 467 GLY A CA 1
ATOM 3618 C C . GLY A 1 467 ? -5.692 -5.540 -1.302 1.00 91.50 467 GLY A C 1
ATOM 3619 O O . GLY A 1 467 ? -6.513 -5.242 -0.436 1.00 91.50 467 GLY A O 1
ATOM 3620 N N . ALA A 1 468 ? -5.808 -5.052 -2.541 1.00 92.06 468 ALA A N 1
ATOM 3621 C CA . ALA A 1 468 ? -6.990 -4.301 -2.960 1.00 92.06 468 ALA A CA 1
ATOM 3622 C C . ALA A 1 468 ? -8.197 -5.243 -3.073 1.00 92.06 468 ALA A C 1
ATOM 3624 O O . ALA A 1 468 ? -8.102 -6.296 -3.697 1.00 92.06 468 ALA A O 1
ATOM 3625 N N . GLU A 1 469 ? -9.355 -4.844 -2.535 1.00 92.12 469 GLU A N 1
ATOM 3626 C CA . GLU A 1 469 ? -10.528 -5.727 -2.392 1.00 92.12 469 GLU A CA 1
ATOM 3627 C C . GLU A 1 469 ? -10.901 -6.450 -3.698 1.00 92.12 469 GLU A C 1
ATOM 3629 O O . GLU A 1 469 ? -11.139 -7.651 -3.698 1.00 92.12 469 GLU A O 1
ATOM 3634 N N . ARG A 1 470 ? -10.876 -5.746 -4.835 1.00 93.00 470 ARG A N 1
ATOM 3635 C CA . ARG A 1 470 ? -11.201 -6.306 -6.160 1.00 93.00 470 ARG A CA 1
ATOM 3636 C C . ARG A 1 470 ? -10.160 -7.307 -6.660 1.00 93.00 470 ARG A C 1
ATOM 3638 O O . ARG A 1 470 ? -10.530 -8.347 -7.196 1.00 93.00 470 ARG A O 1
ATOM 3645 N N . ALA A 1 471 ? -8.879 -6.987 -6.483 1.00 92.88 471 ALA A N 1
ATOM 3646 C CA . ALA A 1 471 ? -7.774 -7.859 -6.868 1.00 92.88 471 ALA A CA 1
ATOM 3647 C C . ALA A 1 471 ? -7.787 -9.143 -6.030 1.00 92.88 471 ALA A C 1
ATOM 3649 O O . ALA A 1 471 ? -7.616 -10.234 -6.564 1.00 92.88 471 ALA A O 1
ATOM 3650 N N . LEU A 1 472 ? -8.079 -9.009 -4.736 1.00 95.56 472 LEU A N 1
ATOM 3651 C CA . LEU A 1 472 ? -8.169 -10.119 -3.801 1.00 95.56 472 LEU A CA 1
ATOM 3652 C C . LEU A 1 472 ? -9.348 -11.051 -4.113 1.00 95.56 472 LEU A C 1
ATOM 3654 O O . LEU A 1 472 ? -9.168 -12.264 -4.168 1.00 95.56 472 LEU A O 1
ATOM 3658 N N . ILE A 1 473 ? -10.535 -10.493 -4.379 1.00 96.31 473 ILE A N 1
ATOM 3659 C CA . ILE A 1 473 ? -11.720 -11.273 -4.776 1.00 96.31 473 ILE A CA 1
ATOM 3660 C C . ILE A 1 473 ? -11.450 -12.049 -6.068 1.00 96.31 473 ILE A C 1
ATOM 3662 O O . ILE A 1 473 ? -11.752 -13.241 -6.135 1.00 96.31 473 ILE A O 1
ATOM 3666 N N . ARG A 1 474 ? -10.852 -11.396 -7.073 1.00 94.19 474 ARG A N 1
ATOM 3667 C CA . ARG A 1 474 ? -10.492 -12.047 -8.337 1.00 94.19 474 ARG A CA 1
ATOM 3668 C C . ARG A 1 474 ? -9.463 -13.158 -8.117 1.00 94.19 474 ARG A C 1
ATOM 3670 O O . ARG A 1 474 ? -9.658 -14.250 -8.626 1.00 94.19 474 ARG A O 1
ATOM 3677 N N . ALA A 1 475 ? -8.422 -12.912 -7.323 1.00 94.06 475 ALA A N 1
ATOM 3678 C CA . ALA A 1 475 ? -7.355 -13.884 -7.098 1.00 94.06 475 ALA A CA 1
ATOM 3679 C C . ALA A 1 475 ? -7.801 -15.130 -6.312 1.00 94.06 475 ALA A C 1
ATOM 3681 O O . ALA A 1 475 ? -7.274 -16.209 -6.563 1.00 94.06 475 ALA A O 1
ATOM 3682 N N . ILE A 1 476 ? -8.744 -14.993 -5.371 1.00 95.81 476 ILE A N 1
ATOM 3683 C CA . ILE A 1 476 ? -9.210 -16.110 -4.528 1.00 95.81 476 ILE A CA 1
ATOM 3684 C C . ILE A 1 476 ? -10.406 -16.840 -5.151 1.00 95.81 476 ILE A C 1
ATOM 3686 O O . ILE A 1 476 ? -10.452 -18.066 -5.137 1.00 95.81 476 ILE A O 1
ATOM 3690 N N . LEU A 1 477 ? -11.394 -16.103 -5.668 1.00 95.44 477 LEU A N 1
ATOM 3691 C CA . LEU A 1 477 ? -12.693 -16.662 -6.067 1.00 95.44 477 LEU A CA 1
ATOM 3692 C C . LEU A 1 477 ? -12.958 -16.610 -7.572 1.00 95.44 477 LEU A C 1
ATOM 3694 O O . LEU A 1 477 ? -14.017 -17.055 -8.009 1.00 95.44 477 LEU A O 1
ATOM 3698 N N . ASP A 1 478 ? -12.069 -15.988 -8.348 1.00 93.81 478 ASP A N 1
ATOM 3699 C CA . ASP A 1 478 ? -12.273 -15.682 -9.767 1.00 93.81 478 ASP A CA 1
ATOM 3700 C C . ASP A 1 478 ? -13.547 -14.848 -10.051 1.00 93.81 478 ASP A C 1
ATOM 3702 O O . ASP A 1 478 ? -13.995 -14.738 -11.189 1.00 93.81 478 ASP A O 1
ATOM 3706 N N . ARG A 1 479 ? -14.131 -14.190 -9.035 1.00 94.56 479 ARG A N 1
ATOM 3707 C CA . ARG A 1 479 ? -15.314 -13.322 -9.198 1.00 94.56 479 ARG A CA 1
ATOM 3708 C C . ARG A 1 479 ? -14.898 -11.915 -9.631 1.00 94.56 479 ARG A C 1
ATOM 3710 O O . ARG A 1 479 ? -13.990 -11.320 -9.053 1.00 94.56 479 ARG A O 1
ATOM 3717 N N . GLU A 1 480 ? -15.585 -11.353 -10.622 1.00 91.69 480 GLU A N 1
ATOM 3718 C CA . GLU A 1 480 ? -15.310 -10.004 -11.126 1.00 91.69 480 GLU A CA 1
ATOM 3719 C C . GLU A 1 480 ? -16.302 -8.985 -10.554 1.00 91.69 480 GLU A C 1
ATOM 3721 O O . GLU A 1 480 ? -17.491 -8.996 -10.869 1.00 91.69 480 GLU A O 1
ATOM 3726 N N . VAL A 1 481 ? -15.810 -8.082 -9.702 1.00 94.00 481 VAL A N 1
ATOM 3727 C CA . VAL A 1 481 ? -16.620 -6.982 -9.165 1.00 94.00 481 VAL A CA 1
ATOM 3728 C C . VAL A 1 481 ? -16.834 -5.936 -10.268 1.00 94.00 481 VAL A C 1
ATOM 3730 O O . VAL A 1 481 ? -15.837 -5.434 -10.795 1.00 94.00 481 VAL A O 1
ATOM 3733 N N . PRO A 1 482 ? -18.074 -5.499 -10.565 1.00 91.94 482 PRO A N 1
ATOM 3734 C CA . PRO A 1 482 ? -18.320 -4.468 -11.576 1.00 91.94 482 PRO A CA 1
ATOM 3735 C C . PRO A 1 482 ? -17.517 -3.192 -11.283 1.00 91.94 482 PRO A C 1
ATOM 3737 O O . PRO A 1 482 ? -17.359 -2.850 -10.107 1.00 91.94 482 PRO A O 1
ATOM 3740 N N . PRO A 1 483 ? -16.972 -2.475 -12.277 1.00 87.19 483 PRO A N 1
ATOM 3741 C CA . PRO A 1 483 ? -16.096 -1.331 -12.028 1.00 87.19 483 PRO A CA 1
ATOM 3742 C C . PRO A 1 483 ? -16.809 -0.196 -11.255 1.00 87.19 483 PRO A C 1
ATOM 3744 O O . PRO A 1 483 ? -18.045 -0.103 -11.255 1.00 87.19 483 PRO A O 1
ATOM 3747 N N . PRO A 1 484 ? -16.059 0.655 -10.529 1.00 84.19 484 PRO A N 1
ATOM 3748 C CA . PRO A 1 484 ? -16.647 1.805 -9.852 1.00 84.19 484 PRO A CA 1
ATOM 3749 C C . PRO A 1 484 ? -17.198 2.813 -10.882 1.00 84.19 484 PRO A C 1
ATOM 3751 O O . PRO A 1 484 ? -16.783 2.794 -12.034 1.00 84.19 484 PRO A O 1
ATOM 3754 N N . PRO A 1 485 ? -18.144 3.687 -10.497 1.00 76.31 485 PRO A N 1
ATOM 3755 C CA . PRO A 1 485 ? -18.627 3.916 -9.134 1.00 76.31 485 PRO A CA 1
ATOM 3756 C C . PRO A 1 485 ? -19.722 2.947 -8.659 1.00 76.31 485 PRO A C 1
ATOM 3758 O O . PRO A 1 485 ? -20.132 3.051 -7.508 1.00 76.31 485 PRO A O 1
ATOM 3761 N N . LYS A 1 486 ? -20.221 2.040 -9.511 1.00 78.75 486 LYS A N 1
ATOM 3762 C CA . LYS A 1 486 ? -21.437 1.263 -9.208 1.00 78.75 486 LYS A CA 1
ATOM 3763 C C . LYS A 1 486 ? -21.188 -0.070 -8.509 1.00 78.75 486 LYS A C 1
ATOM 3765 O O . LYS A 1 486 ? -21.994 -0.430 -7.665 1.00 78.75 486 LYS A O 1
ATOM 3770 N N . GLY A 1 487 ? -20.129 -0.802 -8.856 1.00 85.19 487 GLY A N 1
ATOM 3771 C CA . GLY A 1 487 ? -19.920 -2.128 -8.271 1.00 85.19 487 GLY A CA 1
ATOM 3772 C C . GLY A 1 487 ? -19.212 -2.092 -6.921 1.00 85.19 487 GLY A C 1
ATOM 3773 O O . GLY A 1 487 ? -18.206 -1.398 -6.743 1.00 85.19 487 GLY A O 1
ATOM 3774 N N . LEU A 1 488 ? -19.712 -2.889 -5.985 1.00 92.12 488 LEU A N 1
ATOM 3775 C CA . LEU A 1 488 ? -19.138 -3.120 -4.664 1.00 92.12 488 LEU A CA 1
ATOM 3776 C C . LEU A 1 488 ? -18.964 -4.628 -4.418 1.00 92.12 488 LEU A C 1
ATOM 3778 O O . LEU A 1 488 ? -19.637 -5.431 -5.062 1.00 92.12 488 LEU A O 1
ATOM 3782 N N . PRO A 1 489 ? -18.080 -5.048 -3.494 1.00 94.19 489 PRO A N 1
ATOM 3783 C CA . PRO A 1 489 ? -17.848 -6.468 -3.207 1.00 94.19 489 PRO A CA 1
ATOM 3784 C C . PRO A 1 489 ? -19.120 -7.298 -2.963 1.00 94.19 489 PRO A C 1
ATOM 3786 O O . PRO A 1 489 ? -19.237 -8.418 -3.461 1.00 94.19 489 PRO A O 1
ATOM 3789 N N . PHE A 1 490 ? -20.116 -6.738 -2.270 1.00 94.50 490 PHE A N 1
ATOM 3790 C CA . PHE A 1 490 ? -21.363 -7.455 -1.993 1.00 94.50 490 PHE A CA 1
ATOM 3791 C C . PHE A 1 490 ? -22.216 -7.696 -3.251 1.00 94.50 490 PHE A C 1
ATOM 3793 O O . PHE A 1 490 ? -23.073 -8.573 -3.234 1.00 94.50 490 PHE A O 1
ATOM 3800 N N . ASP A 1 491 ? -21.996 -6.968 -4.357 1.00 94.62 491 ASP A N 1
ATOM 3801 C CA . ASP A 1 491 ? -22.708 -7.212 -5.621 1.00 94.62 491 ASP A CA 1
ATOM 3802 C C . ASP A 1 491 ? -22.336 -8.556 -6.251 1.00 94.62 491 ASP A C 1
ATOM 3804 O O . ASP A 1 491 ? -23.092 -9.076 -7.068 1.00 94.62 491 ASP A O 1
ATOM 3808 N N . VAL A 1 492 ? -21.201 -9.129 -5.843 1.00 95.69 492 VAL A N 1
ATOM 3809 C CA . VAL A 1 492 ? -20.759 -10.477 -6.220 1.00 95.69 492 VAL A CA 1
ATOM 3810 C C . VAL A 1 492 ? -20.797 -11.450 -5.038 1.00 95.69 492 VAL A C 1
ATOM 3812 O O . VAL A 1 492 ? -20.128 -12.482 -5.071 1.00 95.69 492 VAL A O 1
ATOM 3815 N N . GLY A 1 493 ? -21.560 -11.125 -3.987 1.00 96.00 493 GLY A N 1
ATOM 3816 C CA . GLY A 1 493 ? -21.774 -11.991 -2.824 1.00 96.00 493 GLY A CA 1
ATOM 3817 C C . GLY A 1 493 ? -20.594 -12.070 -1.852 1.00 96.00 493 GLY A C 1
ATOM 3818 O O . GLY A 1 493 ? -20.518 -13.017 -1.073 1.00 96.00 493 GLY A O 1
ATOM 3819 N N . VAL A 1 494 ? -19.666 -11.104 -1.879 1.00 97.31 494 VAL A N 1
ATOM 3820 C CA . VAL A 1 494 ? -18.437 -11.157 -1.072 1.00 97.31 494 VAL A CA 1
ATOM 3821 C C . VAL A 1 494 ? -18.331 -9.975 -0.114 1.00 97.31 494 VAL A C 1
ATOM 3823 O O . VAL A 1 494 ? -18.563 -8.825 -0.485 1.00 97.31 494 VAL A O 1
ATOM 3826 N N . MET A 1 495 ? -17.905 -10.245 1.116 1.00 97.25 495 MET A N 1
ATOM 3827 C CA . MET A 1 495 ? -17.428 -9.230 2.053 1.00 97.25 495 MET A CA 1
ATOM 3828 C C . MET A 1 495 ? -15.914 -9.349 2.217 1.00 97.25 495 MET A C 1
ATOM 3830 O O . MET A 1 495 ? -15.407 -10.454 2.352 1.00 97.25 495 MET A O 1
ATOM 3834 N N . VAL A 1 496 ? -15.184 -8.231 2.245 1.00 97.31 496 VAL A N 1
ATOM 3835 C CA . VAL A 1 496 ? -13.730 -8.226 2.493 1.00 97.31 496 VAL A CA 1
ATOM 3836 C C . VAL A 1 496 ? -13.431 -7.462 3.780 1.00 97.31 496 VAL A C 1
ATOM 3838 O O . VAL A 1 496 ? -13.930 -6.353 3.961 1.00 97.31 496 VAL A O 1
ATOM 3841 N N . SER A 1 497 ? -12.603 -7.998 4.674 1.00 97.56 497 SER A N 1
ATOM 3842 C CA . SER A 1 497 ? -12.165 -7.296 5.890 1.00 97.56 497 SER A CA 1
ATOM 3843 C C . SER A 1 497 ? -10.678 -7.499 6.145 1.00 97.56 497 SER A C 1
ATOM 3845 O O . SER A 1 497 ? -10.140 -8.561 5.867 1.00 97.56 497 SER A O 1
ATOM 3847 N N . ASN A 1 498 ? -9.994 -6.482 6.657 1.00 97.69 498 ASN A N 1
ATOM 3848 C CA . ASN A 1 498 ? -8.568 -6.559 6.975 1.00 97.69 498 ASN A CA 1
ATOM 3849 C C . ASN A 1 498 ? -8.338 -7.240 8.339 1.00 97.69 498 ASN A C 1
ATOM 3851 O O . ASN A 1 498 ? -9.149 -7.065 9.250 1.00 97.69 498 ASN A O 1
ATOM 3855 N N . VAL A 1 499 ? -7.228 -7.973 8.489 1.00 97.62 499 VAL A N 1
ATOM 3856 C CA . VAL A 1 499 ? -6.891 -8.721 9.718 1.00 97.62 499 VAL A CA 1
ATOM 3857 C C . VAL A 1 499 ? -6.860 -7.849 10.975 1.00 97.62 499 VAL A C 1
ATOM 3859 O O . VAL A 1 499 ? -7.484 -8.217 11.970 1.00 97.62 499 VAL A O 1
ATOM 3862 N N . SER A 1 500 ? -6.272 -6.647 10.919 1.00 97.75 500 SER A N 1
ATOM 3863 C CA . SER A 1 500 ? -6.283 -5.710 12.052 1.00 97.75 500 SER A CA 1
ATOM 3864 C C . SER A 1 500 ? -7.706 -5.318 12.459 1.00 97.75 500 SER A C 1
ATOM 3866 O O . SER A 1 500 ? -7.995 -5.130 13.638 1.00 97.75 500 SER A O 1
ATOM 3868 N N . THR A 1 501 ? -8.627 -5.220 11.493 1.00 98.38 501 THR A N 1
ATOM 3869 C CA . THR A 1 501 ? -10.036 -4.899 11.787 1.00 98.38 501 THR A CA 1
ATOM 3870 C C . THR A 1 501 ? -10.699 -6.028 12.575 1.00 98.38 501 THR A C 1
ATOM 3872 O O . THR A 1 501 ? -11.484 -5.755 13.476 1.00 98.38 501 THR A O 1
ATOM 3875 N N . LEU A 1 502 ? -10.371 -7.288 12.272 1.00 98.31 502 LEU A N 1
ATOM 3876 C CA . LEU A 1 502 ? -10.912 -8.445 12.991 1.00 98.31 502 LEU A CA 1
ATOM 3877 C C . LEU A 1 502 ? -10.359 -8.552 14.412 1.00 98.31 502 LEU A C 1
ATOM 3879 O O . LEU A 1 502 ? -11.130 -8.809 15.335 1.00 98.31 502 LEU A O 1
ATOM 3883 N N . LEU A 1 503 ? -9.071 -8.254 14.604 1.00 98.50 503 LEU A N 1
ATOM 3884 C CA . LEU A 1 503 ? -8.482 -8.132 15.939 1.00 98.50 503 LEU A CA 1
ATOM 3885 C C . LEU A 1 503 ? -9.181 -7.037 16.766 1.00 98.50 503 LEU A C 1
ATOM 3887 O O . LEU A 1 503 ? -9.535 -7.264 17.921 1.00 98.50 503 LEU A O 1
ATOM 3891 N N . ALA A 1 504 ? -9.450 -5.872 16.170 1.00 98.44 504 ALA A N 1
ATOM 3892 C CA . ALA A 1 504 ? -10.154 -4.785 16.852 1.00 98.44 504 ALA A CA 1
ATOM 3893 C C . ALA A 1 504 ? -11.610 -5.149 17.210 1.00 98.44 504 ALA A C 1
ATOM 3895 O O . ALA A 1 504 ? -12.109 -4.754 18.262 1.00 98.44 504 ALA A O 1
ATOM 3896 N N . ILE A 1 505 ? -12.295 -5.932 16.369 1.00 98.44 505 ILE A N 1
ATOM 3897 C CA . ILE A 1 505 ? -13.639 -6.452 16.676 1.00 98.44 505 ILE A CA 1
ATOM 3898 C C . ILE A 1 505 ? -13.588 -7.422 17.850 1.00 98.44 505 ILE A C 1
ATOM 3900 O O . ILE A 1 505 ? -14.413 -7.311 18.753 1.00 98.44 505 ILE A O 1
ATOM 3904 N N . TYR A 1 506 ? -12.619 -8.340 17.867 1.00 98.12 506 TYR A N 1
ATOM 3905 C CA . TYR A 1 506 ? -12.408 -9.228 19.006 1.00 98.12 506 TYR A CA 1
ATOM 3906 C C . TYR A 1 506 ? -12.211 -8.425 20.300 1.00 98.12 506 TYR A C 1
ATOM 3908 O O . TYR A 1 506 ? -12.898 -8.668 21.291 1.00 98.12 506 TYR A O 1
ATOM 3916 N N . GLN A 1 507 ? -11.335 -7.419 20.278 1.00 98.00 507 GLN A N 1
ATOM 3917 C CA . GLN A 1 507 ? -11.077 -6.556 21.432 1.00 98.00 507 GLN A CA 1
ATOM 3918 C C . GLN A 1 507 ? -12.352 -5.840 21.912 1.00 98.00 507 GLN A C 1
ATOM 3920 O O . GLN A 1 507 ? -12.657 -5.862 23.104 1.00 98.00 507 GLN A O 1
ATOM 3925 N N . ALA A 1 508 ? -13.150 -5.285 21.001 1.00 97.94 508 ALA A N 1
ATOM 3926 C CA . ALA A 1 508 ? -14.393 -4.594 21.340 1.00 97.94 508 ALA A CA 1
ATOM 3927 C C . ALA A 1 508 ? -15.485 -5.523 21.891 1.00 97.94 508 ALA A C 1
ATOM 3929 O O . ALA A 1 508 ? -16.155 -5.210 22.879 1.00 97.94 508 ALA A O 1
ATOM 3930 N N . VAL A 1 509 ? -15.684 -6.669 21.246 1.00 97.62 509 VAL A N 1
ATOM 3931 C CA . VAL A 1 509 ? -16.785 -7.583 21.560 1.00 97.62 509 VAL A CA 1
ATOM 3932 C C . VAL A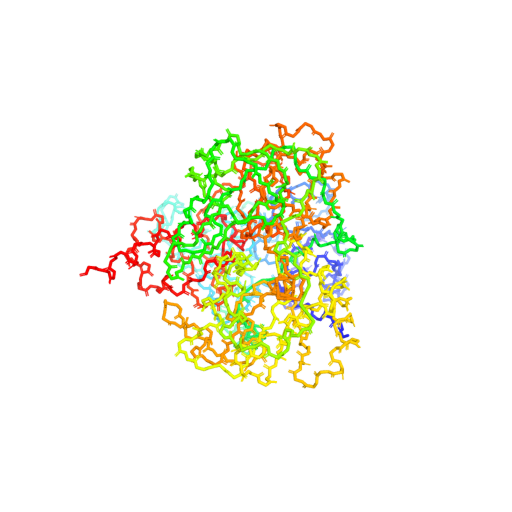 1 509 ? -16.463 -8.423 22.790 1.00 97.62 509 VAL A C 1
ATOM 3934 O O . VAL A 1 509 ? -17.282 -8.469 23.707 1.00 97.62 509 VAL A O 1
ATOM 3937 N N . VAL A 1 510 ? -15.268 -9.018 22.832 1.00 97.31 510 VAL A N 1
ATOM 3938 C CA . VAL A 1 510 ? -14.855 -9.987 23.860 1.00 97.31 510 VAL A CA 1
ATOM 3939 C C . VAL A 1 510 ? -14.182 -9.312 25.048 1.00 97.31 510 VAL A C 1
ATOM 3941 O O . VAL A 1 510 ? -14.396 -9.726 26.181 1.00 97.31 510 VAL A O 1
ATOM 3944 N N . LYS A 1 511 ? -13.355 -8.280 24.831 1.00 97.12 511 LYS A N 1
ATOM 3945 C CA . LYS A 1 511 ? -12.637 -7.591 25.925 1.00 97.12 511 LYS A CA 1
ATOM 3946 C C . LYS A 1 511 ? -13.309 -6.293 26.376 1.00 97.12 511 LYS A C 1
ATOM 3948 O O . LYS A 1 511 ? -12.894 -5.734 27.386 1.00 97.12 511 LYS A O 1
ATOM 3953 N N . GLY A 1 512 ? -14.309 -5.806 25.639 1.00 96.62 512 GLY A N 1
ATOM 3954 C CA . GLY A 1 512 ? -14.934 -4.507 25.895 1.00 96.62 512 GLY A CA 1
ATOM 3955 C C . GLY A 1 512 ? -14.018 -3.316 25.593 1.00 96.62 512 GLY A C 1
ATOM 3956 O O . GLY A 1 512 ? -14.291 -2.215 26.054 1.00 96.62 512 GLY A O 1
ATOM 3957 N N . VAL A 1 513 ? -12.921 -3.524 24.858 1.00 97.75 513 VAL A N 1
ATOM 3958 C CA . VAL A 1 513 ? -11.891 -2.510 24.592 1.00 97.75 513 VAL A CA 1
ATOM 3959 C C . VAL A 1 513 ? -12.235 -1.751 23.304 1.00 97.75 513 VAL A C 1
ATOM 3961 O O . VAL A 1 513 ? -12.186 -2.353 22.227 1.00 97.75 513 VAL A O 1
ATOM 3964 N N . PRO A 1 514 ? -12.568 -0.446 23.365 1.00 98.06 514 PRO A N 1
ATOM 3965 C CA . PRO A 1 514 ? -12.834 0.334 22.164 1.00 98.06 514 PRO A CA 1
ATOM 3966 C C . PRO A 1 514 ? -11.548 0.654 21.396 1.00 98.06 514 PRO A C 1
ATOM 3968 O O . PRO A 1 514 ? -10.435 0.539 21.911 1.00 98.06 514 PRO A O 1
ATOM 3971 N N . LEU A 1 515 ? -11.683 1.096 20.143 1.00 98.19 515 LEU A N 1
ATOM 3972 C CA . LEU A 1 515 ? -10.532 1.403 19.295 1.00 98.19 515 LEU A CA 1
ATOM 3973 C C . LEU A 1 515 ? -9.894 2.739 19.691 1.00 98.19 515 LEU A C 1
ATOM 3975 O O . LEU A 1 515 ? -10.226 3.795 19.143 1.00 98.19 515 LEU A O 1
ATOM 3979 N N . PHE A 1 516 ? -8.952 2.667 20.627 1.00 97.56 516 PHE A N 1
ATOM 3980 C CA . PHE A 1 516 ? -8.124 3.792 21.062 1.00 97.56 516 PHE A CA 1
ATOM 3981 C C . PHE A 1 516 ? -6.620 3.571 20.840 1.00 97.56 516 PHE A C 1
ATOM 3983 O O . PHE A 1 516 ? -5.822 4.472 21.092 1.00 97.56 516 PHE A O 1
ATOM 3990 N N . GLN A 1 517 ? -6.217 2.396 20.358 1.00 97.56 517 GLN A N 1
ATOM 3991 C CA . GLN A 1 517 ? -4.837 2.066 20.007 1.00 97.56 517 GLN A CA 1
ATOM 3992 C C . GLN A 1 517 ? -4.799 1.135 18.799 1.00 97.56 517 GLN A C 1
ATOM 3994 O O . GLN A 1 517 ? -5.782 0.452 18.511 1.00 97.56 517 GLN A O 1
ATOM 3999 N N . ARG A 1 518 ? -3.680 1.120 18.078 1.00 97.44 518 ARG A N 1
ATOM 4000 C CA . ARG A 1 518 ? -3.458 0.183 16.974 1.00 97.44 518 ARG A CA 1
ATOM 4001 C C . ARG A 1 518 ? -1.980 -0.117 16.783 1.00 97.44 518 ARG A C 1
ATOM 4003 O O . ARG A 1 518 ? -1.133 0.702 17.130 1.00 97.44 518 ARG A O 1
ATOM 4010 N N . VAL A 1 519 ? -1.693 -1.253 16.156 1.00 98.31 519 VAL A N 1
ATOM 4011 C CA . VAL A 1 519 ? -0.338 -1.572 15.702 1.00 98.31 519 VAL A CA 1
ATOM 4012 C C . VAL A 1 519 ? -0.021 -0.757 14.450 1.00 98.31 519 VAL A C 1
ATOM 4014 O O . VAL A 1 519 ? -0.852 -0.646 13.536 1.00 98.31 519 VAL A O 1
ATOM 4017 N N . ILE A 1 520 ? 1.177 -0.180 14.425 1.00 98.00 520 ILE A N 1
ATOM 4018 C CA . ILE A 1 520 ? 1.757 0.493 13.266 1.00 98.00 520 ILE A CA 1
ATOM 4019 C C . ILE A 1 520 ? 3.184 -0.010 13.050 1.00 98.00 520 ILE A C 1
ATOM 4021 O O . ILE A 1 520 ? 3.882 -0.337 14.009 1.00 98.00 520 ILE A O 1
ATOM 4025 N N . THR A 1 521 ? 3.656 -0.011 11.807 1.00 98.44 521 THR A N 1
ATOM 4026 C CA . THR A 1 521 ? 5.081 -0.237 11.519 1.00 98.44 521 THR A CA 1
ATOM 4027 C C . THR A 1 521 ? 5.805 1.091 11.359 1.00 98.44 521 THR A C 1
ATOM 4029 O O . THR A 1 521 ? 5.351 1.952 10.609 1.00 98.44 521 THR A O 1
ATOM 4032 N N . VAL A 1 522 ? 6.956 1.252 12.007 1.00 98.06 522 VAL A N 1
ATOM 4033 C CA . VAL A 1 522 ? 7.880 2.364 11.749 1.00 98.06 522 VAL A CA 1
ATOM 4034 C C . VAL A 1 522 ? 9.133 1.791 11.105 1.00 98.06 522 VAL A C 1
ATOM 4036 O O . VAL A 1 522 ? 9.849 0.992 11.709 1.00 98.06 522 VAL A O 1
ATOM 4039 N N . SER A 1 523 ? 9.374 2.151 9.848 1.00 96.88 523 SER A N 1
ATOM 4040 C CA . SER A 1 523 ? 10.429 1.555 9.024 1.00 96.88 523 SER A CA 1
ATOM 4041 C C . SER A 1 523 ? 10.960 2.558 8.002 1.00 96.88 523 SER A C 1
ATOM 4043 O O . SER A 1 523 ? 10.409 3.646 7.830 1.00 96.88 523 SER A O 1
ATOM 4045 N N . GLY A 1 524 ? 12.063 2.216 7.345 1.00 93.75 524 GLY A N 1
ATOM 4046 C CA . GLY A 1 524 ? 12.729 3.095 6.395 1.00 93.75 524 GLY A CA 1
ATOM 4047 C C . GLY A 1 524 ? 14.192 3.360 6.723 1.00 93.75 524 GLY A C 1
ATOM 4048 O O . GLY A 1 524 ? 14.837 2.642 7.483 1.00 93.75 524 GLY A O 1
ATOM 4049 N N . GLU A 1 525 ? 14.728 4.394 6.097 1.00 91.06 525 GLU A N 1
ATOM 4050 C CA . GLU A 1 525 ? 16.143 4.735 6.104 1.00 91.06 525 GLU A CA 1
ATOM 4051 C C . GLU A 1 525 ? 16.487 5.717 7.227 1.00 91.06 525 GLU A C 1
ATOM 4053 O O . GLU A 1 525 ? 15.704 6.596 7.579 1.00 91.06 525 GLU A O 1
ATOM 4058 N N . GLY A 1 526 ? 17.693 5.587 7.784 1.00 88.62 526 GLY A N 1
ATOM 4059 C CA . GLY A 1 526 ? 18.208 6.495 8.814 1.00 88.62 526 GLY A CA 1
ATOM 4060 C C . GLY A 1 526 ? 17.637 6.282 10.221 1.00 88.62 526 GLY A C 1
ATOM 4061 O O . GLY A 1 526 ? 18.113 6.928 11.151 1.00 88.62 526 GLY A O 1
ATOM 4062 N N . LEU A 1 527 ? 16.672 5.376 10.392 1.00 93.12 527 LEU A N 1
ATOM 4063 C CA . LEU A 1 527 ? 16.126 4.996 11.694 1.00 93.12 527 LEU A CA 1
ATOM 4064 C C . LEU A 1 527 ? 17.134 4.169 12.498 1.00 93.12 527 LEU A C 1
ATOM 4066 O O . LEU A 1 527 ? 17.787 3.276 11.959 1.00 93.12 527 LEU A O 1
ATOM 4070 N N . THR A 1 528 ? 17.213 4.428 13.801 1.00 93.62 528 THR A N 1
ATOM 4071 C CA . THR A 1 528 ? 17.968 3.588 14.743 1.00 93.62 528 THR A CA 1
ATOM 4072 C C . THR A 1 528 ? 17.073 2.548 15.408 1.00 93.62 528 THR A C 1
ATOM 4074 O O . THR A 1 528 ? 17.546 1.468 15.763 1.00 93.62 528 THR A O 1
ATOM 4077 N N . ARG A 1 529 ? 15.762 2.822 15.502 1.00 94.88 529 ARG A N 1
ATOM 4078 C CA . ARG A 1 529 ? 14.749 1.882 16.005 1.00 94.88 529 ARG A CA 1
ATOM 4079 C C . ARG A 1 529 ? 13.579 1.754 15.034 1.00 94.88 529 ARG A C 1
ATOM 4081 O O . ARG A 1 529 ? 12.552 2.410 15.172 1.00 94.88 529 ARG A O 1
ATOM 4088 N N . SER A 1 530 ? 13.745 0.902 14.028 1.00 96.81 530 SER A N 1
ATOM 4089 C CA . SER A 1 530 ? 12.610 0.386 13.252 1.00 96.81 530 SER A CA 1
ATOM 4090 C C . SER A 1 530 ? 11.915 -0.729 14.027 1.00 96.81 530 SER A C 1
ATOM 4092 O O . SER A 1 530 ? 12.603 -1.533 14.658 1.00 96.81 530 SER A O 1
ATOM 4094 N N . GLY A 1 531 ? 10.597 -0.839 13.928 1.00 97.81 531 GLY A N 1
ATOM 4095 C CA . GLY A 1 531 ? 9.839 -1.863 14.642 1.00 97.81 531 GLY A CA 1
ATOM 4096 C C . GLY A 1 531 ? 8.345 -1.806 14.364 1.00 97.81 531 GLY A C 1
ATOM 4097 O O . GLY A 1 531 ? 7.877 -1.008 13.545 1.00 97.81 531 GLY A O 1
ATOM 4098 N N . ASN A 1 532 ? 7.611 -2.675 15.049 1.00 98.50 532 ASN A N 1
ATOM 4099 C CA . ASN A 1 532 ? 6.156 -2.705 15.044 1.00 98.50 532 ASN A CA 1
ATOM 4100 C C . ASN A 1 532 ? 5.696 -2.309 16.440 1.00 98.50 532 ASN A C 1
ATOM 4102 O O . ASN A 1 532 ? 6.139 -2.895 17.423 1.00 98.50 532 ASN A O 1
ATOM 4106 N N . TYR A 1 533 ? 4.844 -1.297 16.525 1.00 98.50 533 TYR A N 1
ATOM 4107 C CA . TYR A 1 533 ? 4.517 -0.661 17.791 1.00 98.50 533 TYR A CA 1
ATOM 4108 C C . TYR A 1 533 ? 3.011 -0.609 17.997 1.00 98.50 533 TYR A C 1
ATOM 4110 O O . TYR A 1 533 ? 2.283 -0.171 17.103 1.00 98.50 533 TYR A O 1
ATOM 4118 N N . MET A 1 534 ? 2.544 -1.014 19.176 1.00 98.38 534 MET A N 1
ATOM 4119 C CA . MET A 1 534 ? 1.195 -0.717 19.646 1.00 98.38 534 MET A CA 1
ATOM 4120 C C . MET A 1 534 ? 1.158 0.746 20.095 1.00 98.38 534 MET A C 1
ATOM 4122 O O . MET A 1 534 ? 1.766 1.117 21.096 1.00 98.38 534 MET A O 1
ATOM 4126 N N . VAL A 1 535 ? 0.468 1.597 19.333 1.00 98.25 535 VAL A N 1
ATOM 4127 C CA . VAL A 1 535 ? 0.466 3.051 19.538 1.00 98.25 535 VAL A CA 1
ATOM 4128 C C . VAL A 1 535 ? -0.935 3.552 19.864 1.00 98.25 535 VAL A C 1
ATOM 4130 O O . VAL A 1 535 ? -1.921 3.186 19.215 1.00 98.25 535 VAL A O 1
ATOM 4133 N N . LYS A 1 536 ? -1.019 4.437 20.860 1.00 98.19 536 LYS A N 1
ATOM 4134 C CA . LYS A 1 536 ? -2.243 5.157 21.221 1.00 98.19 536 LYS A CA 1
ATOM 4135 C C . LYS A 1 536 ? -2.669 6.099 20.088 1.00 98.19 536 LYS A C 1
ATOM 4137 O O . LYS A 1 536 ? -1.871 6.837 19.514 1.00 98.19 536 LYS A O 1
ATOM 4142 N N . ILE A 1 537 ? -3.957 6.107 19.764 1.00 98.25 537 ILE A N 1
ATOM 4143 C CA . ILE A 1 537 ? -4.522 7.068 18.813 1.00 98.25 537 ILE A CA 1
ATOM 4144 C C . ILE A 1 537 ? -4.381 8.472 19.400 1.00 98.25 537 ILE A C 1
ATOM 4146 O O . ILE A 1 537 ? -4.748 8.717 20.542 1.00 98.25 537 ILE A O 1
ATOM 4150 N N . GLY A 1 538 ? -3.863 9.405 18.614 1.00 98.06 538 GLY A N 1
ATOM 4151 C CA . GLY A 1 538 ? -3.547 10.758 19.052 1.00 98.06 538 GLY A CA 1
ATOM 4152 C C . GLY A 1 538 ? -2.119 10.953 19.557 1.00 98.06 538 GLY A C 1
ATOM 4153 O O . GLY A 1 538 ? -1.769 12.090 19.860 1.00 98.06 538 GLY A O 1
ATOM 4154 N N . THR A 1 539 ? -1.273 9.915 19.591 1.00 98.38 539 THR A N 1
ATOM 4155 C CA . THR A 1 539 ? 0.172 10.097 19.804 1.00 98.38 539 THR A CA 1
ATOM 4156 C C . THR A 1 539 ? 0.750 11.005 18.710 1.00 98.38 539 THR A C 1
ATOM 4158 O O . THR A 1 539 ? 0.535 10.726 17.521 1.00 98.38 539 THR A O 1
ATOM 4161 N N . PRO A 1 540 ? 1.473 12.084 19.063 1.00 97.00 540 PRO A N 1
ATOM 4162 C CA . PRO A 1 540 ? 2.116 12.958 18.090 1.00 97.00 540 PRO A CA 1
ATOM 4163 C C . PRO A 1 540 ? 3.100 12.205 17.191 1.00 97.00 540 PRO A C 1
ATOM 4165 O O . PRO A 1 540 ? 3.876 11.370 17.657 1.00 97.00 540 PRO A O 1
ATOM 4168 N N . LEU A 1 541 ? 3.118 12.528 15.892 1.00 96.00 541 LEU A N 1
ATOM 4169 C CA . LEU A 1 541 ? 4.084 11.919 14.967 1.00 96.00 541 LEU A CA 1
ATOM 4170 C C . LEU A 1 541 ? 5.522 12.277 15.358 1.00 96.00 541 LEU A C 1
ATOM 4172 O O . LEU A 1 541 ? 6.430 11.461 15.197 1.00 96.00 541 LEU A O 1
ATOM 4176 N N . LYS A 1 542 ? 5.718 13.481 15.908 1.00 94.62 542 LYS A N 1
ATOM 4177 C CA . LYS A 1 542 ? 7.004 13.950 16.427 1.00 94.62 542 LYS A CA 1
ATOM 4178 C C . LYS A 1 542 ? 7.568 13.030 17.512 1.00 94.62 542 LYS A C 1
ATOM 4180 O O . LYS A 1 542 ? 8.745 12.702 17.429 1.00 94.62 542 LYS A O 1
ATOM 4185 N N . ASP A 1 543 ? 6.748 12.571 18.455 1.00 95.19 543 ASP A N 1
ATOM 4186 C CA . ASP A 1 543 ? 7.180 11.707 19.564 1.00 95.19 543 ASP A CA 1
ATOM 4187 C C . ASP A 1 543 ? 7.682 10.352 19.040 1.00 95.19 543 ASP A C 1
ATOM 4189 O O . ASP A 1 543 ? 8.729 9.855 19.455 1.00 95.19 543 ASP A O 1
ATOM 4193 N N . ILE A 1 544 ? 6.979 9.785 18.054 1.00 96.38 544 ILE A N 1
ATOM 4194 C CA . ILE A 1 544 ? 7.374 8.531 17.394 1.00 96.38 544 ILE A CA 1
ATOM 4195 C C . ILE A 1 544 ? 8.687 8.716 16.636 1.00 96.38 544 ILE A C 1
ATOM 4197 O O . ILE A 1 544 ? 9.596 7.896 16.756 1.00 96.38 544 ILE A O 1
ATOM 4201 N N . MET A 1 545 ? 8.825 9.813 15.886 1.00 95.00 545 MET A N 1
ATOM 4202 C CA . MET A 1 545 ? 10.074 10.109 15.186 1.00 95.00 545 MET A CA 1
ATOM 4203 C C . MET A 1 545 ? 11.229 10.352 16.159 1.00 95.00 545 MET A C 1
ATOM 4205 O O . MET A 1 545 ? 12.313 9.847 15.913 1.00 95.00 545 MET A O 1
ATOM 4209 N N . GLN A 1 546 ? 11.013 11.039 17.283 1.00 93.81 546 GLN A N 1
ATOM 4210 C CA . GLN A 1 546 ? 12.041 11.238 18.315 1.00 93.81 546 GLN A CA 1
ATOM 4211 C C . GLN A 1 546 ? 12.497 9.925 18.939 1.00 93.81 546 GLN A C 1
ATOM 4213 O O . GLN A 1 546 ? 13.682 9.752 19.201 1.00 93.81 546 GLN A O 1
ATOM 4218 N N . TYR A 1 547 ? 11.576 8.989 19.153 1.00 93.94 547 TYR A N 1
ATOM 4219 C CA . TYR A 1 547 ? 11.919 7.674 19.676 1.00 93.94 547 TYR A CA 1
ATOM 4220 C C . TYR A 1 547 ? 12.691 6.815 18.660 1.00 93.94 547 TYR A C 1
ATOM 4222 O O . TYR A 1 547 ? 13.625 6.106 19.035 1.00 93.94 547 TYR A O 1
ATOM 4230 N N . CYS A 1 548 ? 12.298 6.857 17.383 1.00 93.50 548 CYS A N 1
ATOM 4231 C CA . CYS A 1 548 ? 12.864 5.999 16.337 1.00 93.50 548 CYS A CA 1
ATOM 4232 C C . CYS A 1 548 ? 14.123 6.564 15.658 1.00 93.50 548 CYS A C 1
ATOM 4234 O O . CYS A 1 548 ? 14.826 5.826 14.956 1.00 93.50 548 CYS A O 1
ATOM 4236 N N . PHE A 1 549 ? 14.385 7.861 15.825 1.00 88.12 549 PHE A N 1
ATOM 4237 C CA . PHE A 1 549 ? 15.423 8.603 15.122 1.00 88.12 549 PHE A CA 1
ATOM 4238 C C . PHE A 1 549 ? 16.319 9.350 16.119 1.00 88.12 549 PHE A C 1
ATOM 4240 O O . PHE A 1 549 ? 15.961 10.413 16.614 1.00 88.12 549 PHE A O 1
ATOM 4247 N N . ASP A 1 550 ? 17.531 8.843 16.362 1.00 76.44 550 ASP A N 1
ATOM 4248 C CA . ASP A 1 550 ? 18.495 9.435 17.316 1.00 76.44 550 ASP A CA 1
ATOM 4249 C C . ASP A 1 550 ? 19.126 10.773 16.852 1.00 76.44 550 ASP A C 1
ATOM 4251 O O . ASP A 1 550 ? 20.059 11.288 17.470 1.00 76.44 550 ASP A O 1
ATOM 4255 N N . LYS A 1 551 ? 18.660 11.352 15.738 1.00 76.50 551 LYS A N 1
ATOM 4256 C CA . LYS A 1 551 ? 19.128 12.649 15.218 1.00 76.50 551 LYS A CA 1
ATOM 4257 C C . LYS A 1 551 ? 18.099 13.745 15.487 1.00 76.50 551 LYS A C 1
ATOM 4259 O O . LYS A 1 551 ? 16.979 13.490 15.913 1.00 76.50 551 LYS A O 1
ATOM 4264 N N . ASN A 1 552 ? 18.467 14.993 15.191 1.00 80.75 552 ASN A N 1
ATOM 4265 C CA . ASN A 1 552 ? 17.551 16.120 15.329 1.00 80.75 552 ASN A CA 1
ATOM 4266 C C . ASN A 1 552 ? 16.316 15.956 14.416 1.00 80.75 552 ASN A C 1
ATOM 4268 O O . ASN A 1 552 ? 16.396 16.146 13.200 1.00 80.75 552 ASN A O 1
ATOM 4272 N N . VAL A 1 553 ? 15.176 15.638 15.032 1.00 85.62 553 VAL A N 1
ATOM 4273 C CA . VAL A 1 553 ? 13.881 15.438 14.367 1.00 85.62 553 VAL A CA 1
ATOM 4274 C C . VAL A 1 553 ? 13.369 16.703 13.686 1.00 85.62 553 VAL A C 1
ATOM 4276 O O . VAL A 1 553 ? 12.680 16.596 12.679 1.00 85.62 553 VAL A O 1
ATOM 4279 N N . ASP A 1 554 ? 13.742 17.899 14.145 1.00 81.50 554 ASP A N 1
ATOM 4280 C CA . ASP A 1 554 ? 13.267 19.146 13.529 1.00 81.50 554 ASP A CA 1
ATOM 4281 C C . ASP A 1 554 ? 13.776 19.314 12.086 1.00 81.50 554 ASP A C 1
ATOM 4283 O O . ASP A 1 554 ? 13.156 20.010 11.287 1.00 81.50 554 ASP A O 1
ATOM 4287 N N . ARG A 1 555 ? 14.871 18.629 11.727 1.00 82.88 555 ARG A N 1
ATOM 4288 C CA . ARG A 1 555 ? 15.456 18.648 10.377 1.00 82.88 555 ARG A CA 1
ATOM 4289 C C . ARG A 1 555 ? 15.179 17.381 9.572 1.00 82.88 555 ARG A C 1
ATOM 4291 O O . ARG A 1 555 ? 15.623 17.276 8.431 1.00 82.88 555 ARG A O 1
ATOM 4298 N N . ILE A 1 556 ? 14.430 16.417 10.117 1.00 88.25 556 ILE A N 1
ATOM 4299 C CA . ILE A 1 556 ? 14.190 15.138 9.431 1.00 88.25 556 ILE A CA 1
ATOM 4300 C C . ILE A 1 556 ? 13.490 15.341 8.085 1.00 88.25 556 ILE A C 1
ATOM 4302 O O . ILE A 1 556 ? 13.854 14.697 7.111 1.00 88.25 556 ILE A O 1
ATOM 4306 N N . LEU A 1 557 ? 12.554 16.291 7.994 1.00 89.88 557 LEU A N 1
ATOM 4307 C CA . LEU A 1 557 ? 11.826 16.583 6.758 1.00 89.88 557 LEU A CA 1
ATOM 4308 C C . LEU A 1 557 ? 12.681 17.312 5.708 1.00 89.88 557 LEU A C 1
ATOM 4310 O O . LEU A 1 557 ? 12.276 17.385 4.548 1.00 89.88 557 LEU A O 1
ATOM 4314 N N . GLU A 1 558 ? 13.861 17.830 6.065 1.00 88.75 558 GLU A N 1
ATOM 4315 C CA . GLU A 1 558 ? 14.826 18.373 5.098 1.00 88.75 558 GLU A CA 1
ATOM 4316 C C . GLU A 1 558 ? 15.561 17.235 4.374 1.00 88.75 558 GLU A C 1
ATOM 4318 O O . GLU A 1 558 ? 15.724 17.274 3.156 1.00 88.75 558 GLU A O 1
ATOM 4323 N N . GLU A 1 559 ? 15.959 16.199 5.119 1.00 88.31 559 GLU A N 1
ATOM 4324 C CA . GLU A 1 559 ? 16.772 15.080 4.623 1.00 88.31 559 GLU A CA 1
ATOM 4325 C C . GLU A 1 559 ? 15.953 13.857 4.183 1.00 88.31 559 GLU A C 1
ATOM 4327 O O . GLU A 1 559 ? 16.446 13.037 3.408 1.00 88.31 559 GLU A O 1
ATOM 4332 N N . TYR A 1 560 ? 14.718 13.714 4.662 1.00 91.94 560 TYR A N 1
ATOM 4333 C CA . TYR A 1 560 ? 13.874 12.541 4.444 1.00 91.94 560 TYR A CA 1
ATOM 4334 C C . TYR A 1 560 ? 12.454 12.940 4.024 1.00 91.94 560 TYR A C 1
ATOM 4336 O O . TYR A 1 560 ? 11.938 14.005 4.367 1.00 91.94 560 TYR A O 1
ATOM 4344 N N . ASP A 1 561 ? 11.824 12.076 3.235 1.00 91.75 561 ASP A N 1
ATOM 4345 C CA . ASP A 1 561 ? 10.389 12.053 2.976 1.00 91.75 561 ASP A CA 1
ATOM 4346 C C . ASP A 1 561 ? 9.742 11.083 3.972 1.00 91.75 561 ASP A C 1
ATOM 4348 O O . ASP A 1 561 ? 9.992 9.877 3.932 1.00 91.75 561 ASP A O 1
ATOM 4352 N N . VAL A 1 562 ? 8.956 11.623 4.904 1.00 94.25 562 VAL A N 1
ATOM 4353 C CA . VAL A 1 562 ? 8.240 10.843 5.919 1.00 94.25 562 VAL A CA 1
ATOM 4354 C C . VAL A 1 562 ? 6.806 10.658 5.448 1.00 94.25 562 VAL A C 1
ATOM 4356 O O . VAL A 1 562 ? 6.080 11.633 5.259 1.00 94.25 562 VAL A O 1
ATOM 4359 N N . ARG A 1 563 ? 6.378 9.408 5.274 1.00 94.75 563 ARG A N 1
ATOM 4360 C CA . ARG A 1 563 ? 5.039 9.061 4.786 1.00 94.75 563 ARG A CA 1
ATOM 4361 C C . ARG A 1 563 ? 4.226 8.362 5.861 1.00 94.75 563 ARG A C 1
ATOM 4363 O O . ARG A 1 563 ? 4.704 7.420 6.482 1.00 94.75 563 ARG A O 1
ATOM 4370 N N . MET A 1 564 ? 2.972 8.779 6.030 1.00 95.00 564 MET A N 1
ATOM 4371 C CA . MET A 1 564 ? 1.975 8.016 6.779 1.00 95.00 564 MET A CA 1
ATOM 4372 C C . MET A 1 564 ? 1.413 6.913 5.877 1.00 95.00 564 MET A C 1
ATOM 4374 O O . MET A 1 564 ? 0.661 7.202 4.947 1.00 95.00 564 MET A O 1
ATOM 4378 N N . GLY A 1 565 ? 1.781 5.665 6.153 1.00 93.81 565 GLY A N 1
ATOM 4379 C CA . GLY A 1 565 ? 1.548 4.500 5.301 1.00 93.81 565 GLY A CA 1
ATOM 4380 C C . GLY A 1 565 ? 2.833 4.017 4.623 1.00 93.81 565 GLY A C 1
ATOM 4381 O O . GLY A 1 565 ? 3.935 4.300 5.096 1.00 93.81 565 GLY A O 1
ATOM 4382 N N . GLY A 1 566 ? 2.688 3.264 3.532 1.00 91.81 566 GLY A N 1
ATOM 4383 C CA . GLY A 1 566 ? 3.813 2.731 2.762 1.00 91.81 566 GLY A CA 1
ATOM 4384 C C . GLY A 1 566 ? 4.330 3.695 1.686 1.00 91.81 566 GLY A C 1
ATOM 4385 O O . GLY A 1 566 ? 3.807 4.799 1.518 1.00 91.81 566 GLY A O 1
ATOM 4386 N N . PRO A 1 567 ? 5.370 3.320 0.930 1.00 88.81 567 PRO A N 1
ATOM 4387 C CA . PRO A 1 567 ? 5.952 4.180 -0.091 1.00 88.81 567 PRO A CA 1
ATOM 4388 C C . PRO A 1 567 ? 5.071 4.368 -1.332 1.00 88.81 567 PRO A C 1
ATOM 4390 O O . PRO A 1 567 ? 5.356 5.282 -2.098 1.00 88.81 567 PRO A O 1
ATOM 4393 N N . VAL A 1 568 ? 4.040 3.553 -1.582 1.00 88.19 568 VAL A N 1
ATOM 4394 C CA . VAL A 1 568 ? 3.229 3.687 -2.807 1.00 88.19 568 VAL A CA 1
ATOM 4395 C C . VAL A 1 568 ? 2.046 4.629 -2.588 1.00 88.19 568 VAL A C 1
ATOM 4397 O O . VAL A 1 568 ? 1.920 5.620 -3.304 1.00 88.19 568 VAL A O 1
ATOM 4400 N N . MET A 1 569 ? 1.203 4.350 -1.592 1.00 87.81 569 MET A N 1
ATOM 4401 C CA . MET A 1 569 ? -0.004 5.132 -1.289 1.00 87.81 569 MET A CA 1
ATOM 4402 C C . MET A 1 569 ? 0.111 6.006 -0.046 1.00 87.81 569 MET A C 1
ATOM 4404 O O . MET A 1 569 ? -0.810 6.778 0.237 1.00 87.81 569 MET A O 1
ATOM 4408 N N . GLY A 1 570 ? 1.205 5.889 0.709 1.00 89.44 570 GLY A N 1
ATOM 4409 C CA . GLY A 1 570 ? 1.401 6.668 1.921 1.00 89.44 570 GLY A CA 1
ATOM 4410 C C . GLY A 1 570 ? 1.428 8.167 1.652 1.00 89.44 570 GLY A C 1
ATOM 4411 O O . GLY A 1 570 ? 1.878 8.651 0.613 1.00 89.44 570 GLY A O 1
ATOM 4412 N N . ILE A 1 571 ? 0.925 8.914 2.626 1.00 90.56 571 ILE A N 1
ATOM 4413 C CA . ILE A 1 571 ? 0.736 10.355 2.515 1.00 90.56 571 ILE A CA 1
ATOM 4414 C C . ILE A 1 571 ? 1.985 11.038 3.054 1.00 90.56 571 ILE A C 1
ATOM 4416 O O . ILE A 1 571 ? 2.273 10.942 4.250 1.00 90.56 571 ILE A O 1
ATOM 4420 N N . ALA A 1 572 ? 2.716 11.723 2.174 1.00 91.50 572 ALA A N 1
ATOM 4421 C CA . ALA A 1 572 ? 3.871 12.530 2.553 1.00 91.50 572 ALA A CA 1
ATOM 4422 C C . ALA A 1 572 ? 3.471 13.595 3.583 1.00 91.50 572 ALA A C 1
ATOM 4424 O O . ALA A 1 572 ? 2.494 14.327 3.400 1.00 91.50 572 ALA A O 1
ATOM 4425 N N . GLN A 1 573 ? 4.216 13.656 4.681 1.00 92.75 573 GLN A N 1
ATOM 4426 C CA . GLN A 1 573 ? 3.963 14.565 5.787 1.00 92.75 573 GLN A CA 1
ATOM 4427 C C . GLN A 1 573 ? 4.721 15.874 5.563 1.00 92.75 573 GLN A C 1
ATOM 4429 O O . GLN A 1 573 ? 5.943 15.893 5.442 1.00 92.75 573 GLN A O 1
ATOM 4434 N N . ALA A 1 574 ? 3.983 16.985 5.520 1.00 89.06 574 ALA A N 1
ATOM 4435 C CA . ALA A 1 574 ? 4.565 18.324 5.402 1.00 89.06 574 ALA A CA 1
ATOM 4436 C C . ALA A 1 574 ? 5.095 18.862 6.744 1.00 89.06 574 ALA A C 1
ATOM 4438 O O . ALA A 1 574 ? 5.969 19.724 6.760 1.00 89.06 574 ALA A O 1
ATOM 4439 N N . SER A 1 575 ? 4.565 18.362 7.863 1.00 90.31 575 SER A N 1
ATOM 4440 C CA . SER A 1 575 ? 5.078 18.609 9.211 1.00 90.31 575 SER A CA 1
ATOM 4441 C C . SER A 1 575 ? 4.821 17.395 10.105 1.00 90.31 575 SER A C 1
ATOM 4443 O O . SER A 1 575 ? 3.993 16.541 9.782 1.00 90.31 575 SER A O 1
ATOM 4445 N N . LEU A 1 576 ? 5.526 17.316 11.236 1.00 91.69 576 LEU A N 1
ATOM 4446 C CA . LEU A 1 576 ? 5.326 16.275 12.252 1.00 91.69 576 LEU A CA 1
ATOM 4447 C C . LEU A 1 576 ? 4.359 16.699 13.370 1.00 91.69 576 LEU A C 1
ATOM 4449 O O . LEU A 1 576 ? 4.208 15.978 14.353 1.00 91.69 576 LEU A O 1
ATOM 4453 N N . ASP A 1 577 ? 3.683 17.842 13.215 1.00 89.06 577 ASP A N 1
ATOM 4454 C CA . ASP A 1 577 ? 2.775 18.412 14.229 1.00 89.06 577 ASP A CA 1
ATOM 4455 C C . ASP A 1 577 ? 1.402 17.725 14.274 1.00 89.06 577 ASP A C 1
ATOM 4457 O O . ASP A 1 577 ? 0.509 18.139 15.018 1.00 89.06 577 ASP A O 1
ATOM 4461 N N . SER A 1 578 ? 1.199 16.717 13.427 1.00 93.12 578 SER A N 1
ATOM 4462 C CA . SER A 1 578 ? -0.003 15.895 13.428 1.00 93.12 578 SER A CA 1
ATOM 4463 C C . SER A 1 578 ? 0.149 14.690 14.361 1.00 93.12 578 SER A C 1
ATOM 4465 O O . SER A 1 578 ? 1.082 14.595 15.163 1.00 93.12 578 SER A O 1
ATOM 4467 N N . SER A 1 579 ? -0.796 13.758 14.303 1.00 96.38 579 SER A N 1
ATOM 4468 C CA . SER A 1 579 ? -0.857 12.631 15.232 1.00 96.38 579 SER A CA 1
ATOM 4469 C C . SER A 1 579 ? -1.400 11.373 14.576 1.00 96.38 579 SER A C 1
ATOM 4471 O O . SER A 1 579 ? -2.053 11.423 13.532 1.00 96.38 579 SER A O 1
ATOM 4473 N N . VAL A 1 580 ? -1.124 10.236 15.208 1.00 97.38 580 VAL A N 1
ATOM 4474 C CA . VAL A 1 580 ? -1.652 8.931 14.809 1.00 97.38 580 VAL A CA 1
ATOM 4475 C C . VAL A 1 580 ? -3.177 8.957 14.839 1.00 97.38 580 VAL A C 1
ATOM 4477 O O . VAL A 1 580 ? -3.783 9.389 15.818 1.00 97.38 580 VAL A O 1
ATOM 4480 N N . ILE A 1 581 ? -3.805 8.452 13.780 1.00 96.88 581 ILE A N 1
ATOM 4481 C CA . ILE A 1 581 ? -5.255 8.256 13.700 1.00 96.88 581 ILE A CA 1
ATOM 4482 C C . IL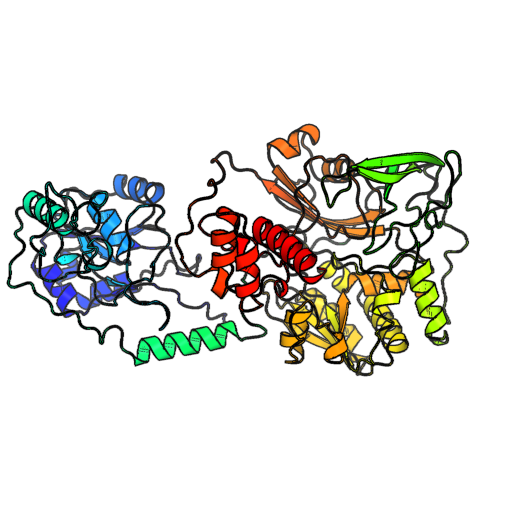E A 1 581 ? -5.586 6.783 13.449 1.00 96.88 581 ILE A C 1
ATOM 4484 O O . ILE A 1 581 ? -4.713 5.985 13.108 1.00 96.88 581 ILE A O 1
ATOM 4488 N N . LYS A 1 582 ? -6.870 6.414 13.537 1.00 96.62 582 LYS A N 1
ATOM 4489 C CA . LYS A 1 582 ? -7.362 5.056 13.239 1.00 96.62 582 LYS A CA 1
ATOM 4490 C C . LYS A 1 582 ? -6.880 4.508 11.896 1.00 96.62 582 LYS A C 1
ATOM 4492 O O . LYS A 1 582 ? -6.763 3.300 11.772 1.00 96.62 582 LYS A O 1
ATOM 4497 N N . GLY A 1 583 ? -6.602 5.352 10.900 1.00 94.31 583 GLY A N 1
ATOM 4498 C CA . GLY A 1 583 ? -6.114 4.954 9.572 1.00 94.31 583 GLY A CA 1
ATOM 4499 C C . GLY A 1 583 ? -4.593 4.861 9.414 1.00 94.31 583 GLY A C 1
ATOM 4500 O O . GLY A 1 583 ? -4.130 4.516 8.332 1.00 94.31 583 GLY A O 1
ATOM 4501 N N . THR A 1 584 ? -3.802 5.178 10.441 1.00 95.75 584 THR A N 1
ATOM 4502 C CA . THR A 1 584 ? -2.333 5.139 10.374 1.00 95.75 584 THR A CA 1
ATOM 4503 C C . THR A 1 584 ? -1.832 3.699 10.398 1.00 95.75 584 THR A C 1
ATOM 4505 O O . THR A 1 584 ? -1.797 3.087 11.452 1.00 95.75 584 THR A O 1
ATOM 4508 N N . THR A 1 585 ? -1.432 3.146 9.253 1.00 95.00 585 THR A N 1
ATOM 4509 C CA . THR A 1 585 ? -0.875 1.779 9.162 1.00 95.00 585 THR A CA 1
ATOM 4510 C C . THR A 1 585 ? 0.622 1.714 9.470 1.00 95.00 585 THR A C 1
ATOM 4512 O O . THR A 1 585 ? 1.128 0.681 9.898 1.00 95.00 585 THR A O 1
ATOM 4515 N N . GLY A 1 586 ? 1.336 2.822 9.289 1.00 96.56 586 GLY A N 1
ATOM 4516 C CA . GLY A 1 586 ? 2.764 2.915 9.555 1.00 96.56 586 GLY A CA 1
ATOM 4517 C C . GLY A 1 586 ? 3.332 4.298 9.274 1.00 96.56 586 GLY A C 1
ATOM 4518 O O . GLY A 1 586 ? 2.625 5.176 8.771 1.00 96.56 586 GLY A O 1
ATOM 4519 N N . LEU A 1 587 ? 4.610 4.475 9.593 1.00 97.19 587 LEU A N 1
ATOM 4520 C CA . LEU A 1 587 ? 5.429 5.619 9.206 1.00 97.19 587 LEU A CA 1
ATOM 4521 C C . LEU A 1 587 ? 6.646 5.105 8.436 1.00 97.19 587 LEU A C 1
ATOM 4523 O O . LEU A 1 587 ? 7.471 4.376 8.988 1.00 97.19 587 LEU A O 1
ATOM 4527 N N . THR A 1 588 ? 6.743 5.489 7.165 1.00 96.69 588 THR A N 1
ATOM 4528 C CA . THR A 1 588 ? 7.856 5.114 6.286 1.00 96.69 588 THR A CA 1
ATOM 4529 C C . THR A 1 588 ? 8.768 6.314 6.070 1.00 96.69 588 THR A C 1
ATOM 4531 O O . THR A 1 588 ? 8.313 7.353 5.592 1.00 96.69 588 THR A O 1
ATOM 4534 N N . VAL A 1 589 ? 10.050 6.177 6.407 1.00 95.25 589 VAL A N 1
ATOM 4535 C CA . VAL A 1 589 ? 11.065 7.232 6.258 1.00 95.25 589 VAL A CA 1
ATOM 4536 C C . VAL A 1 589 ? 11.962 6.923 5.059 1.00 95.25 589 VAL A C 1
ATOM 4538 O O . VAL A 1 589 ? 12.645 5.906 5.038 1.00 95.25 589 VAL A O 1
ATOM 4541 N N . LEU A 1 590 ? 11.980 7.781 4.042 1.00 92.12 590 LEU A N 1
ATOM 4542 C CA . LEU A 1 590 ? 12.762 7.572 2.817 1.00 92.12 590 LEU A CA 1
ATOM 4543 C C . LEU A 1 590 ? 13.772 8.699 2.649 1.00 92.12 590 LEU A C 1
ATOM 4545 O O . LEU A 1 590 ? 13.398 9.867 2.725 1.00 92.12 590 LEU A O 1
ATOM 4549 N N . ARG A 1 591 ? 15.050 8.399 2.409 1.00 88.62 591 ARG A N 1
ATOM 4550 C CA . ARG A 1 591 ? 16.052 9.457 2.257 1.00 88.62 591 ARG A CA 1
ATOM 4551 C C . ARG A 1 591 ? 15.825 10.246 0.972 1.00 88.62 591 ARG A C 1
ATOM 4553 O O . ARG A 1 591 ? 15.638 9.684 -0.107 1.00 88.62 591 ARG A O 1
ATOM 4560 N N . LYS A 1 592 ? 15.909 11.570 1.076 1.00 84.19 592 LYS A N 1
ATOM 4561 C CA . LYS A 1 592 ? 16.009 12.461 -0.079 1.00 84.19 592 LYS A CA 1
ATOM 4562 C C . LYS A 1 592 ? 17.449 12.417 -0.574 1.00 84.19 592 LYS A C 1
ATOM 4564 O O . LYS A 1 592 ? 18.390 12.697 0.171 1.00 84.19 592 LYS A O 1
ATOM 4569 N N . PHE A 1 593 ? 17.643 12.027 -1.827 1.00 69.31 593 PHE A N 1
ATOM 4570 C CA . PHE A 1 593 ? 18.971 12.045 -2.429 1.00 69.31 593 PHE A CA 1
ATOM 4571 C C . PHE A 1 593 ? 19.344 13.480 -2.842 1.00 69.31 593 PHE A C 1
ATOM 4573 O O . PHE A 1 593 ? 18.473 14.230 -3.276 1.00 69.31 593 PHE A O 1
ATOM 4580 N N . PRO A 1 594 ? 20.628 13.873 -2.727 1.00 51.19 594 PRO A N 1
ATOM 4581 C CA . PRO A 1 594 ? 21.112 15.194 -3.144 1.00 51.19 594 PRO A CA 1
ATOM 4582 C C . PRO A 1 594 ? 21.156 15.362 -4.669 1.00 51.19 594 PRO A C 1
ATOM 4584 O O . PRO A 1 594 ? 21.328 16.471 -5.166 1.00 51.19 594 PRO A O 1
ATOM 4587 N N . VAL A 1 595 ? 20.998 14.268 -5.420 1.00 53.31 595 VAL A N 1
ATOM 4588 C CA . VAL A 1 595 ? 20.676 14.339 -6.845 1.00 53.31 595 VAL A CA 1
ATOM 4589 C C . VAL A 1 595 ? 19.270 14.918 -6.934 1.00 53.31 595 VAL A C 1
ATOM 4591 O O . VAL A 1 595 ? 18.362 14.339 -6.338 1.00 53.31 595 VAL A O 1
ATOM 4594 N N . GLN A 1 596 ? 19.090 16.038 -7.648 1.00 49.66 596 GLN A N 1
ATOM 4595 C CA . GLN A 1 596 ? 17.754 16.573 -7.923 1.00 49.66 596 GLN A CA 1
ATOM 4596 C C . GLN A 1 596 ? 16.848 15.408 -8.321 1.00 49.66 596 GLN A C 1
ATOM 4598 O O . GLN A 1 596 ? 17.176 14.657 -9.249 1.00 49.66 596 GLN A O 1
ATOM 4603 N N . ALA A 1 597 ? 15.750 15.221 -7.578 1.00 53.44 597 ALA A N 1
ATOM 4604 C CA . ALA A 1 597 ? 14.714 14.283 -7.981 1.00 53.44 597 ALA A CA 1
ATOM 4605 C C . ALA A 1 597 ? 14.438 14.561 -9.455 1.00 53.44 597 ALA A C 1
ATOM 4607 O O . ALA A 1 597 ? 14.293 15.725 -9.827 1.00 53.44 597 ALA A O 1
ATOM 4608 N N . SER A 1 598 ? 14.479 13.519 -10.291 1.00 54.75 598 SER A N 1
ATOM 4609 C CA . SER A 1 598 ? 14.295 13.691 -11.728 1.00 54.75 598 SER A CA 1
ATOM 4610 C C . SER A 1 598 ? 13.005 14.476 -11.914 1.00 54.75 598 SER A C 1
ATOM 4612 O O . SER A 1 598 ? 11.947 13.972 -11.535 1.00 54.75 598 SER A O 1
ATOM 4614 N N . GLU A 1 599 ? 13.110 15.712 -12.403 1.00 68.50 599 GLU A N 1
ATOM 4615 C CA . GLU A 1 599 ? 11.930 16.539 -12.617 1.00 68.50 599 GLU A CA 1
ATOM 4616 C C . GLU A 1 599 ? 10.968 15.779 -13.525 1.00 68.50 599 GLU A C 1
ATOM 4618 O O . GLU A 1 599 ? 11.389 14.942 -14.336 1.00 68.50 599 GLU A O 1
ATOM 4623 N N . GLU A 1 600 ? 9.673 16.026 -13.346 1.00 79.81 600 GLU A N 1
ATOM 4624 C CA . GLU A 1 600 ? 8.672 15.451 -14.228 1.00 79.81 600 GLU A CA 1
ATOM 4625 C C . GLU A 1 600 ? 9.047 15.756 -15.687 1.00 79.81 600 GLU A C 1
ATOM 4627 O O . GLU A 1 600 ? 9.266 16.907 -16.060 1.00 79.81 600 GLU A O 1
ATOM 4632 N N . ARG A 1 601 ? 9.121 14.713 -16.518 1.00 80.94 601 ARG A N 1
ATOM 4633 C CA . ARG A 1 601 ? 9.468 14.815 -17.940 1.00 80.94 601 ARG A CA 1
ATOM 4634 C C . ARG A 1 601 ? 8.247 14.573 -18.810 1.00 80.94 601 ARG A C 1
ATOM 4636 O O . ARG A 1 601 ? 7.199 14.090 -18.363 1.00 80.94 601 ARG A O 1
ATOM 4643 N N . ASP A 1 602 ? 8.405 14.833 -20.099 1.00 77.88 602 ASP A N 1
ATOM 4644 C CA . ASP A 1 602 ? 7.389 14.471 -21.072 1.00 77.88 602 ASP A CA 1
ATOM 4645 C C . ASP A 1 602 ? 7.169 12.958 -21.141 1.00 77.88 602 ASP A C 1
ATOM 4647 O O . ASP A 1 602 ? 8.061 12.129 -20.919 1.00 77.88 602 ASP A O 1
ATOM 4651 N N . CYS A 1 603 ? 5.921 12.584 -21.422 1.00 76.69 603 CYS A N 1
ATOM 4652 C CA . CYS A 1 603 ? 5.538 11.189 -21.554 1.00 76.69 603 CYS A CA 1
ATOM 4653 C C . CYS A 1 603 ? 6.209 10.580 -22.789 1.00 76.69 603 CYS A C 1
ATOM 4655 O O . CYS A 1 603 ? 5.870 10.925 -23.919 1.00 76.69 603 CYS A O 1
ATOM 4657 N N . ILE A 1 604 ? 7.070 9.584 -22.580 1.00 71.50 604 ILE A N 1
ATOM 4658 C CA . ILE A 1 604 ? 7.734 8.842 -23.665 1.00 71.50 604 ILE A CA 1
ATOM 4659 C C . ILE A 1 604 ? 6.853 7.744 -24.289 1.00 71.50 604 ILE A C 1
ATOM 4661 O O . ILE A 1 604 ? 7.338 6.919 -25.053 1.00 71.50 604 ILE A O 1
ATOM 4665 N N . ARG A 1 605 ? 5.562 7.676 -23.925 1.00 63.22 605 ARG A N 1
ATOM 4666 C CA . ARG A 1 605 ? 4.575 6.699 -24.433 1.00 63.22 605 ARG A CA 1
ATOM 4667 C C . ARG A 1 605 ? 5.039 5.235 -24.373 1.00 63.22 605 ARG A C 1
ATOM 4669 O O . ARG A 1 605 ? 4.693 4.428 -25.226 1.00 63.22 605 ARG A O 1
ATOM 4676 N N . CYS A 1 606 ? 5.777 4.867 -23.327 1.00 65.75 606 CYS A N 1
ATOM 4677 C CA . CYS A 1 606 ? 6.323 3.516 -23.168 1.00 65.75 606 CYS A CA 1
ATOM 4678 C C . CYS A 1 606 ? 5.280 2.431 -22.839 1.00 65.75 606 CYS A C 1
ATOM 4680 O O . CYS A 1 606 ? 5.639 1.264 -22.748 1.00 65.75 606 CYS A O 1
ATOM 4682 N N . GLY A 1 607 ? 4.018 2.794 -22.581 1.00 70.44 607 GLY A N 1
ATOM 4683 C CA . GLY A 1 607 ? 2.931 1.847 -22.297 1.00 70.44 607 GLY A CA 1
ATOM 4684 C C . GLY A 1 607 ? 2.941 1.208 -20.901 1.00 70.44 607 GLY A C 1
ATOM 4685 O O . GLY A 1 607 ? 1.922 0.657 -20.498 1.00 70.44 607 GLY A O 1
ATOM 4686 N N . ARG A 1 608 ? 4.019 1.345 -20.112 1.00 76.12 608 ARG A N 1
ATOM 4687 C CA . ARG A 1 608 ? 4.157 0.706 -18.783 1.00 76.12 608 ARG A CA 1
ATOM 4688 C C . ARG A 1 608 ? 2.983 0.975 -17.842 1.00 76.12 608 ARG A C 1
ATOM 4690 O O . ARG A 1 608 ? 2.547 0.079 -17.132 1.00 76.12 608 ARG A O 1
ATOM 4697 N N . CYS A 1 609 ? 2.447 2.195 -17.849 1.00 82.31 609 CYS A N 1
ATOM 4698 C CA . CYS A 1 609 ? 1.315 2.567 -17.001 1.00 82.31 609 CYS A CA 1
ATOM 4699 C C . CYS A 1 609 ? 0.017 1.810 -17.339 1.00 82.31 609 CYS A C 1
ATOM 4701 O O . CYS A 1 609 ? -0.798 1.595 -16.446 1.00 82.31 609 CYS A O 1
ATOM 4703 N N . VAL A 1 610 ? -0.162 1.399 -18.598 1.00 83.69 610 VAL A N 1
ATOM 4704 C CA . VAL A 1 610 ? -1.286 0.569 -19.061 1.00 83.69 610 VAL A CA 1
ATOM 4705 C C . VAL A 1 610 ? -1.077 -0.877 -18.622 1.00 83.69 610 VAL A C 1
ATOM 4707 O O . VAL A 1 610 ? -2.002 -1.522 -18.139 1.00 83.69 610 VAL A O 1
ATOM 4710 N N . GLU A 1 611 ? 0.155 -1.378 -18.739 1.00 78.00 611 GLU A N 1
ATOM 4711 C CA . GLU A 1 611 ? 0.495 -2.758 -18.379 1.00 78.00 611 GLU A CA 1
ATOM 4712 C C . GLU A 1 611 ? 0.292 -3.044 -16.893 1.00 78.00 611 GLU A C 1
ATOM 4714 O O . GLU A 1 611 ? -0.212 -4.107 -16.550 1.00 78.00 611 GLU A O 1
ATOM 4719 N N . VAL A 1 612 ? 0.623 -2.090 -16.018 1.00 85.31 612 VAL A N 1
ATOM 4720 C CA . VAL A 1 612 ? 0.468 -2.256 -14.564 1.00 85.31 612 VAL A CA 1
ATOM 4721 C C . VAL A 1 612 ? -0.916 -1.863 -14.046 1.00 85.31 612 VAL A C 1
ATOM 4723 O O . VAL A 1 612 ? -1.152 -1.961 -12.844 1.00 85.31 612 VAL A O 1
ATOM 4726 N N . CYS A 1 613 ? -1.836 -1.375 -14.886 1.00 89.94 613 CYS A N 1
ATOM 4727 C CA . CYS A 1 613 ? -3.144 -0.926 -14.412 1.00 89.94 613 CYS A CA 1
ATOM 4728 C C . CYS A 1 613 ? -4.055 -2.130 -14.120 1.00 89.94 613 CYS A C 1
ATOM 4730 O O . CYS A 1 613 ? -4.490 -2.785 -15.067 1.00 89.94 613 CYS A O 1
ATOM 4732 N N . PRO A 1 614 ? -4.430 -2.402 -12.854 1.00 90.56 614 PRO A N 1
ATOM 4733 C CA . PRO A 1 614 ? -5.265 -3.562 -12.542 1.00 90.56 614 PRO A CA 1
ATOM 4734 C C . PRO A 1 614 ? -6.706 -3.430 -13.039 1.00 90.56 614 PRO A C 1
ATOM 4736 O O . PRO A 1 614 ? -7.399 -4.424 -13.220 1.00 90.56 614 PRO A O 1
ATOM 4739 N N . MET A 1 615 ? -7.139 -2.197 -13.307 1.00 90.62 615 MET A N 1
ATOM 4740 C CA . MET A 1 615 ? -8.446 -1.892 -13.887 1.00 90.62 615 MET A CA 1
ATOM 4741 C C . MET A 1 615 ? -8.427 -1.887 -15.422 1.00 90.62 615 MET A C 1
ATOM 4743 O O . MET A 1 615 ? -9.423 -1.514 -16.026 1.00 90.62 615 MET A O 1
ATOM 4747 N N . GLN A 1 616 ? -7.300 -2.248 -16.056 1.00 88.19 616 GLN A N 1
ATOM 4748 C CA . GLN A 1 616 ? -7.153 -2.279 -17.519 1.00 88.19 616 GLN A CA 1
ATOM 4749 C C . GLN A 1 616 ? -7.463 -0.928 -18.200 1.00 88.19 616 GLN A C 1
ATOM 4751 O O . GLN A 1 616 ? -7.945 -0.874 -19.330 1.00 88.19 616 GLN A O 1
ATOM 4756 N N . LEU A 1 617 ? -7.181 0.180 -17.506 1.00 90.56 617 LEU A N 1
ATOM 4757 C CA . LEU A 1 617 ? -7.380 1.541 -18.012 1.00 90.56 617 LEU A CA 1
ATOM 4758 C C . LEU A 1 617 ? -6.150 2.037 -18.785 1.00 90.56 617 LEU A C 1
ATOM 4760 O O . LEU A 1 617 ? -5.099 1.393 -18.806 1.00 90.56 617 LEU A O 1
ATOM 4764 N N . TYR A 1 618 ? -6.253 3.247 -19.346 1.00 90.00 618 TYR A N 1
ATOM 4765 C CA . TYR A 1 618 ? -5.181 3.898 -20.104 1.00 90.00 618 TYR A CA 1
ATOM 4766 C C . TYR A 1 618 ? -4.623 5.159 -19.409 1.00 90.00 618 TYR A C 1
ATOM 4768 O O . TYR A 1 618 ? -4.851 6.272 -19.892 1.00 90.00 618 TYR A O 1
ATOM 4776 N N . PRO A 1 619 ? -3.839 5.039 -18.312 1.00 90.94 619 PRO A N 1
ATOM 4777 C CA . PRO A 1 619 ? -3.379 6.197 -17.539 1.00 90.94 619 PRO A CA 1
ATOM 4778 C C . PRO A 1 619 ? -2.591 7.253 -18.314 1.00 90.94 619 PRO A C 1
ATOM 4780 O O . PRO A 1 619 ? -2.570 8.415 -17.920 1.00 90.94 619 PRO A O 1
ATOM 4783 N N . LEU A 1 620 ? -1.949 6.873 -19.424 1.00 86.25 620 LEU A N 1
ATOM 4784 C CA . LEU A 1 620 ? -1.229 7.820 -20.276 1.00 86.25 620 LEU A CA 1
ATOM 4785 C C . LEU A 1 620 ? -2.133 8.953 -20.793 1.00 86.25 620 LEU A C 1
ATOM 4787 O O . LEU A 1 620 ? -1.656 10.074 -20.948 1.00 86.25 620 LEU A O 1
ATOM 4791 N N . PHE A 1 621 ? -3.420 8.678 -21.035 1.00 88.06 621 PHE A N 1
ATOM 4792 C CA . PHE A 1 621 ? -4.358 9.686 -21.521 1.00 88.06 621 PHE A CA 1
ATOM 4793 C C . PHE A 1 621 ? -4.770 10.652 -20.413 1.00 88.06 621 PHE A C 1
ATOM 4795 O O . PHE A 1 621 ? -4.828 11.845 -20.680 1.00 88.06 621 PHE A O 1
ATOM 4802 N N . TYR A 1 622 ? -4.930 10.185 -19.173 1.00 92.38 622 TYR A N 1
ATOM 4803 C CA . TYR A 1 622 ? -5.159 11.057 -18.011 1.00 92.38 622 TYR A CA 1
ATOM 4804 C C . TYR A 1 622 ? -3.993 12.036 -17.817 1.00 92.38 622 TYR A C 1
ATOM 4806 O O . TYR A 1 622 ? -4.178 13.237 -17.675 1.00 92.38 622 TYR A O 1
ATOM 4814 N N . GLY A 1 623 ? -2.750 11.553 -17.927 1.00 89.31 623 GLY A N 1
ATOM 4815 C CA . GLY A 1 623 ? -1.584 12.442 -17.906 1.00 89.31 623 GLY A CA 1
ATOM 4816 C C . GLY A 1 623 ? -1.570 13.438 -19.074 1.00 89.31 623 GLY A C 1
ATOM 4817 O O . GLY A 1 623 ? -1.245 14.607 -18.890 1.00 89.31 623 GLY A O 1
ATOM 4818 N N . PHE A 1 624 ? -1.927 12.998 -20.284 1.00 87.38 624 PHE A N 1
ATOM 4819 C CA . PHE A 1 624 ? -1.924 13.847 -21.479 1.00 87.38 624 PHE A CA 1
ATOM 4820 C C . PHE A 1 624 ? -3.000 14.942 -21.449 1.00 87.38 624 PHE A C 1
ATOM 4822 O O . PHE A 1 624 ? -2.692 16.104 -21.718 1.00 87.38 624 PHE A O 1
ATOM 4829 N N . TYR A 1 625 ? -4.248 14.584 -21.146 1.00 88.31 625 TYR A N 1
ATOM 4830 C CA . TYR A 1 625 ? -5.368 15.525 -21.100 1.00 88.31 625 TYR A CA 1
ATOM 4831 C C . TYR A 1 625 ? -5.333 16.381 -19.835 1.00 88.31 625 TYR A C 1
ATOM 4833 O O . TYR A 1 625 ? -5.535 17.593 -19.933 1.00 88.31 625 TYR A O 1
ATOM 4841 N N . GLY A 1 626 ? -4.945 15.804 -18.694 1.00 87.88 626 GLY A N 1
ATOM 4842 C CA . GLY A 1 626 ? -4.698 16.533 -17.455 1.00 87.88 626 GLY A CA 1
ATOM 4843 C C . GLY A 1 626 ? -3.681 17.663 -17.626 1.00 87.88 626 GLY A C 1
ATOM 4844 O O . GLY A 1 626 ? -3.959 18.795 -17.237 1.00 87.88 626 GLY A O 1
ATOM 4845 N N . LYS A 1 627 ? -2.553 17.422 -18.316 1.00 87.94 627 LYS A N 1
ATOM 4846 C CA . LYS A 1 627 ? -1.569 18.479 -18.644 1.00 87.94 627 LYS A CA 1
ATOM 4847 C C . LYS A 1 627 ? -2.126 19.594 -19.532 1.00 87.94 627 LYS A C 1
ATOM 4849 O O . LYS A 1 627 ? -1.648 20.722 -19.466 1.00 87.94 627 LYS A O 1
ATOM 4854 N N . LYS A 1 628 ? -3.119 19.293 -20.370 1.00 88.38 628 LYS A N 1
ATOM 4855 C CA . LYS A 1 628 ? -3.795 20.275 -21.234 1.00 88.38 628 LYS A CA 1
ATOM 4856 C C . LYS A 1 628 ? -4.963 20.987 -20.547 1.00 88.38 628 LYS A C 1
ATOM 4858 O O . LYS A 1 628 ? -5.538 21.890 -21.146 1.00 88.38 628 LYS A O 1
ATOM 4863 N N . GLY A 1 629 ? -5.331 20.575 -19.332 1.00 87.38 629 GLY A N 1
ATOM 4864 C CA . GLY A 1 629 ? -6.523 21.059 -18.636 1.00 87.38 629 GLY A CA 1
ATOM 4865 C C . GLY A 1 629 ? -7.845 20.567 -19.238 1.00 87.38 629 GLY A C 1
ATOM 4866 O O . GLY A 1 629 ? -8.903 21.071 -18.868 1.00 87.38 629 GLY A O 1
ATOM 4867 N N . ASP A 1 630 ? -7.815 19.587 -20.145 1.00 88.25 630 ASP A N 1
ATOM 4868 C CA . ASP A 1 630 ? -9.006 19.049 -20.814 1.00 88.25 630 ASP A CA 1
ATOM 4869 C C . ASP A 1 630 ? -9.601 17.881 -20.011 1.00 88.25 630 ASP A C 1
ATOM 4871 O O . ASP A 1 630 ? -9.586 16.720 -20.422 1.00 88.25 630 ASP A O 1
ATOM 4875 N N . LEU A 1 631 ? -10.094 18.189 -18.809 1.00 85.50 631 LEU A N 1
ATOM 4876 C CA . LEU A 1 631 ? -10.564 17.179 -17.850 1.00 85.50 631 LEU A CA 1
ATOM 4877 C C . LEU A 1 631 ? -11.779 16.384 -18.358 1.00 85.50 631 LEU A C 1
ATOM 4879 O O . LEU A 1 631 ? -12.013 15.260 -17.915 1.00 85.50 631 LEU A O 1
ATOM 4883 N N . GLY A 1 632 ? -12.549 16.944 -19.299 1.00 83.94 632 GLY A N 1
ATOM 4884 C CA . GLY A 1 632 ? -13.724 16.287 -19.870 1.00 83.94 632 GLY A CA 1
ATOM 4885 C C . GLY A 1 632 ? -13.369 15.044 -20.682 1.00 83.94 632 GLY A C 1
ATOM 4886 O O . GLY A 1 632 ? -14.084 14.041 -20.623 1.00 83.94 632 GLY A O 1
ATOM 4887 N N . LYS A 1 633 ? -12.216 15.063 -21.363 1.00 88.25 633 LYS A N 1
ATOM 4888 C CA . LYS A 1 633 ? -11.733 13.921 -22.147 1.00 88.25 633 LYS A CA 1
ATOM 4889 C C . LYS A 1 633 ? -11.493 12.674 -21.311 1.00 88.25 633 LYS A C 1
ATOM 4891 O O . LYS A 1 633 ? -11.685 11.572 -21.811 1.00 88.25 633 LYS A O 1
ATOM 4896 N N . ALA A 1 634 ? -11.148 12.817 -20.036 1.00 86.06 634 ALA A N 1
ATOM 4897 C CA . ALA A 1 634 ? -10.905 11.686 -19.148 1.00 86.06 634 ALA A CA 1
ATOM 4898 C C . ALA A 1 634 ? -12.133 10.767 -18.971 1.00 86.06 634 ALA A C 1
ATOM 4900 O O . ALA A 1 634 ? -11.975 9.567 -18.735 1.00 86.06 634 ALA A O 1
ATOM 4901 N N . MET A 1 635 ? -13.352 11.296 -19.141 1.00 87.19 635 MET A N 1
ATOM 4902 C CA . MET A 1 635 ? -14.587 10.501 -19.100 1.00 87.19 635 MET A CA 1
ATOM 4903 C C . MET A 1 635 ? -14.699 9.541 -20.291 1.00 87.19 635 MET A C 1
ATOM 4905 O O . MET A 1 635 ? -15.096 8.394 -20.105 1.00 87.19 635 MET A O 1
ATOM 4909 N N . GLU A 1 636 ? -14.259 9.949 -21.489 1.00 89.19 636 GLU A N 1
ATOM 4910 C CA . GLU A 1 636 ? -14.187 9.060 -22.666 1.00 89.19 636 GLU A CA 1
ATOM 4911 C C . GLU A 1 636 ? -13.253 7.862 -22.411 1.00 89.19 636 GLU A C 1
ATOM 4913 O O . GLU A 1 636 ? -13.440 6.787 -22.979 1.00 89.19 636 GLU A O 1
ATOM 4918 N N . TYR A 1 637 ? -12.283 8.028 -21.503 1.00 89.12 637 TYR A N 1
ATOM 4919 C CA . TYR A 1 637 ? -11.338 6.993 -21.081 1.00 89.12 637 TYR A CA 1
ATOM 4920 C C . TYR A 1 637 ? -11.701 6.321 -19.750 1.00 89.12 637 TYR A C 1
ATOM 4922 O O . TYR A 1 637 ? -10.890 5.555 -19.238 1.00 89.12 637 TYR A O 1
ATOM 4930 N N . LYS A 1 638 ? -12.914 6.537 -19.216 1.00 90.88 638 LYS A N 1
ATOM 4931 C CA . LYS A 1 638 ? -13.445 5.860 -18.015 1.00 90.88 638 LYS A CA 1
ATOM 4932 C C . LYS A 1 638 ? -12.645 6.122 -16.733 1.00 90.88 638 LYS A C 1
ATOM 4934 O O . LYS A 1 638 ? -12.466 5.235 -15.896 1.00 90.88 638 LYS A O 1
ATOM 4939 N N . VAL A 1 639 ? -12.186 7.358 -16.530 1.00 92.25 639 VAL A N 1
ATOM 4940 C CA . VAL A 1 639 ? -11.402 7.739 -15.337 1.00 92.25 639 VAL A CA 1
ATOM 4941 C C . VAL A 1 639 ? -12.108 7.428 -14.005 1.00 92.25 639 VAL A C 1
ATOM 4943 O O . VAL A 1 639 ? -11.461 7.140 -12.997 1.00 92.25 639 VAL A O 1
ATOM 4946 N N . GLU A 1 640 ? -13.442 7.422 -13.990 1.00 91.62 640 GLU A N 1
ATOM 4947 C CA . GLU A 1 640 ? -14.265 7.081 -12.823 1.00 91.62 640 GLU A CA 1
ATOM 4948 C C . GLU A 1 640 ? -14.104 5.631 -12.343 1.00 91.62 640 GLU A C 1
ATOM 4950 O O . GLU A 1 640 ? -14.259 5.370 -11.146 1.00 91.62 640 GLU A O 1
ATOM 4955 N N . GLU A 1 641 ? -13.711 4.722 -13.243 1.00 92.44 641 GLU A N 1
ATOM 4956 C CA . GLU A 1 641 ? -13.429 3.317 -12.943 1.00 92.44 641 GLU A CA 1
ATOM 4957 C C . GLU A 1 641 ? -12.071 3.141 -12.224 1.00 92.44 641 GLU A C 1
ATOM 4959 O O . GLU A 1 641 ? -11.773 2.077 -11.675 1.00 92.44 641 GLU A O 1
ATOM 4964 N N . CYS A 1 642 ? -11.227 4.181 -12.181 1.00 93.19 642 CYS A N 1
ATOM 4965 C CA . CYS A 1 642 ? -9.912 4.113 -11.549 1.00 93.19 642 CYS A CA 1
ATOM 4966 C C . CYS A 1 642 ? -10.012 3.988 -10.021 1.00 93.19 642 CYS A C 1
ATOM 4968 O O . CYS A 1 642 ? -10.686 4.772 -9.351 1.00 93.19 642 CYS A O 1
ATOM 4970 N N . VAL A 1 643 ? -9.254 3.052 -9.447 1.00 91.44 643 VAL A N 1
ATOM 4971 C CA . VAL A 1 643 ? -9.196 2.789 -7.995 1.00 91.44 643 VAL A CA 1
ATOM 4972 C C . VAL A 1 643 ? -8.073 3.538 -7.269 1.00 91.44 643 VAL A C 1
ATOM 4974 O O . VAL A 1 643 ? -7.849 3.298 -6.092 1.00 91.44 643 VAL A O 1
ATOM 4977 N N . GLU A 1 644 ? -7.355 4.430 -7.959 1.00 92.94 644 GLU A N 1
ATOM 4978 C CA . GLU A 1 644 ? -6.300 5.281 -7.376 1.00 92.94 644 GLU A CA 1
ATOM 4979 C C . GLU A 1 644 ? -5.156 4.505 -6.690 1.00 92.94 644 GLU A C 1
ATOM 4981 O O . GLU A 1 644 ? -4.524 5.014 -5.778 1.00 92.94 644 GLU A O 1
ATOM 4986 N N . CYS A 1 645 ? -4.850 3.289 -7.160 1.00 91.88 645 CYS A N 1
ATOM 4987 C CA . CYS A 1 645 ? -3.825 2.411 -6.571 1.00 91.88 645 CYS A CA 1
ATOM 4988 C C . CYS A 1 645 ? -2.367 2.871 -6.753 1.00 91.88 645 CYS A C 1
ATOM 4990 O O . CYS A 1 645 ? -1.466 2.256 -6.196 1.00 91.88 645 CYS A O 1
ATOM 4992 N N . GLY A 1 646 ? -2.094 3.875 -7.587 1.00 91.81 646 GLY A N 1
ATOM 4993 C CA . GLY A 1 646 ? -0.740 4.415 -7.767 1.00 91.81 646 GLY A CA 1
ATOM 4994 C C . GLY A 1 646 ? 0.231 3.582 -8.608 1.00 91.81 646 GLY A C 1
ATOM 4995 O O . GLY A 1 646 ? 1.309 4.080 -8.918 1.00 91.81 646 GLY A O 1
ATOM 4996 N N . CYS A 1 647 ? -0.142 2.383 -9.082 1.00 91.38 647 CYS A N 1
ATOM 4997 C CA . CYS A 1 647 ? 0.743 1.547 -9.915 1.00 91.38 647 CYS A CA 1
ATOM 4998 C C . CYS A 1 647 ? 1.322 2.302 -11.119 1.00 91.38 647 CYS A C 1
ATOM 5000 O O . CYS A 1 647 ? 2.508 2.197 -11.425 1.00 91.38 647 CYS A O 1
ATOM 5002 N N . CYS A 1 648 ? 0.474 3.080 -11.794 1.00 90.12 648 CYS A N 1
ATOM 5003 C CA . CYS A 1 648 ? 0.850 3.827 -12.988 1.00 90.12 648 CYS A CA 1
ATOM 5004 C C . CYS A 1 648 ? 1.873 4.940 -12.721 1.00 90.12 648 CYS A C 1
ATOM 5006 O O . CYS A 1 648 ? 2.765 5.139 -13.543 1.00 90.12 648 CYS A O 1
ATOM 5008 N N . GLU A 1 649 ? 1.753 5.640 -11.593 1.00 91.50 649 GLU A N 1
ATOM 5009 C CA . GLU A 1 649 ? 2.673 6.701 -11.178 1.00 91.50 649 GLU A CA 1
ATOM 5010 C C . GLU A 1 649 ? 4.008 6.101 -10.733 1.00 91.50 649 GLU A C 1
ATOM 5012 O O . GLU A 1 649 ? 5.061 6.527 -11.203 1.00 91.50 649 GLU A O 1
ATOM 5017 N N . TYR A 1 650 ? 3.958 5.032 -9.930 1.00 87.19 650 TYR A N 1
ATOM 5018 C CA . TYR A 1 650 ? 5.146 4.330 -9.448 1.00 87.19 650 TYR A CA 1
ATOM 5019 C C . TYR A 1 650 ? 6.029 3.815 -10.598 1.00 87.19 650 TYR A C 1
ATOM 5021 O O . TYR A 1 650 ? 7.244 4.021 -10.594 1.00 87.19 650 TYR A O 1
ATOM 5029 N N . ILE A 1 651 ? 5.432 3.189 -11.623 1.00 82.38 651 ILE A N 1
ATOM 5030 C CA . ILE A 1 651 ? 6.183 2.622 -12.759 1.00 82.38 651 ILE A CA 1
ATOM 5031 C C . ILE A 1 651 ? 6.625 3.675 -13.795 1.00 82.38 651 ILE A C 1
ATOM 5033 O O . ILE A 1 651 ? 7.351 3.356 -14.747 1.00 82.38 651 ILE A O 1
ATOM 5037 N N . CYS A 1 652 ? 6.161 4.923 -13.673 1.00 82.31 652 CYS A N 1
ATOM 5038 C CA . CYS A 1 652 ? 6.369 5.955 -14.682 1.00 82.31 652 CYS A CA 1
ATOM 5039 C C . CYS A 1 652 ? 7.847 6.363 -14.768 1.00 82.31 652 CYS A C 1
ATOM 5041 O O . CYS A 1 652 ? 8.396 6.999 -13.868 1.00 82.31 652 CYS A O 1
ATOM 5043 N N . ALA A 1 653 ? 8.489 6.053 -15.898 1.00 74.94 653 ALA A N 1
ATOM 5044 C CA . ALA A 1 653 ? 9.878 6.445 -16.150 1.00 74.94 653 ALA A CA 1
ATOM 5045 C C . ALA A 1 653 ? 10.048 7.974 -16.242 1.00 74.94 653 ALA A C 1
ATOM 5047 O O . ALA A 1 653 ? 11.077 8.499 -15.830 1.00 74.94 653 ALA A O 1
ATOM 5048 N N . SER A 1 654 ? 9.017 8.679 -16.722 1.00 77.81 654 SER A N 1
ATOM 5049 C CA . SER A 1 654 ? 8.987 10.143 -16.844 1.00 77.81 654 SER A CA 1
ATOM 5050 C C . SER A 1 654 ? 8.584 10.866 -15.551 1.00 77.81 654 SER A C 1
ATOM 5052 O O . SER A 1 654 ? 8.456 12.084 -15.574 1.00 77.81 654 SER A O 1
ATOM 5054 N N . LYS A 1 655 ? 8.340 10.148 -14.441 1.00 83.50 655 LYS A N 1
ATOM 5055 C CA . LYS A 1 655 ? 7.955 10.729 -13.135 1.00 83.50 655 LYS A CA 1
ATOM 5056 C C . LYS A 1 655 ? 6.707 11.626 -13.165 1.00 83.50 655 LYS A C 1
ATOM 5058 O O . LYS A 1 655 ? 6.566 12.516 -12.340 1.00 83.50 655 LYS A O 1
ATOM 5063 N N . ILE A 1 656 ? 5.793 11.361 -14.101 1.00 87.00 656 ILE A N 1
ATOM 5064 C CA . ILE A 1 656 ? 4.512 12.074 -14.205 1.00 87.00 656 ILE A CA 1
ATOM 5065 C C . ILE A 1 656 ? 3.635 11.748 -12.999 1.00 87.00 656 ILE A C 1
ATOM 5067 O O . ILE A 1 656 ? 3.364 10.568 -12.759 1.00 87.00 656 ILE A O 1
ATOM 5071 N N . ALA A 1 657 ? 3.142 12.783 -12.314 1.00 88.44 657 ALA A N 1
ATOM 5072 C CA . ALA A 1 657 ? 2.241 12.682 -11.162 1.00 88.44 657 ALA A CA 1
ATOM 5073 C C . ALA A 1 657 ? 0.803 12.277 -11.563 1.00 88.44 657 ALA A C 1
ATOM 5075 O O . ALA A 1 657 ? -0.166 13.022 -11.381 1.00 88.44 657 ALA A O 1
ATOM 5076 N N . LEU A 1 658 ? 0.658 11.094 -12.170 1.00 91.50 658 LEU A N 1
ATOM 5077 C CA . LEU A 1 658 ? -0.595 10.582 -12.731 1.00 91.50 658 LEU A CA 1
ATOM 5078 C C . LEU A 1 658 ? -1.747 10.552 -11.720 1.00 91.50 658 LEU A C 1
ATOM 5080 O O . LEU A 1 658 ? -2.880 10.841 -12.101 1.00 91.50 658 LEU A O 1
ATOM 5084 N N . LEU A 1 659 ? -1.493 10.237 -10.445 1.00 91.12 659 LEU A N 1
ATOM 5085 C CA . LEU A 1 659 ? -2.551 10.203 -9.432 1.00 91.12 659 LEU A CA 1
ATOM 5086 C C . LEU A 1 659 ? -3.158 11.583 -9.179 1.00 91.12 659 LEU A C 1
ATOM 5088 O O . LEU A 1 659 ? -4.359 11.673 -8.919 1.00 91.12 659 LEU A O 1
ATOM 5092 N N . SER A 1 660 ? -2.358 12.648 -9.268 1.00 88.62 660 SER A N 1
ATOM 5093 C CA . SER A 1 660 ? -2.847 14.022 -9.120 1.00 88.62 660 SER A CA 1
ATOM 5094 C C . SER A 1 660 ? -3.870 14.352 -10.208 1.00 88.62 660 SER A C 1
ATOM 5096 O O . SER A 1 660 ? -4.994 14.753 -9.896 1.00 88.62 660 SER A O 1
ATOM 5098 N N . PHE A 1 661 ? -3.527 14.080 -11.473 1.00 91.44 661 PHE A N 1
ATOM 5099 C CA . PHE A 1 661 ? -4.427 14.285 -12.612 1.00 91.44 661 PHE A CA 1
ATOM 5100 C C . PHE A 1 661 ? -5.689 13.429 -12.499 1.00 91.44 661 PHE A C 1
ATOM 5102 O O . PHE A 1 661 ? -6.793 13.960 -12.556 1.00 91.44 661 PHE A O 1
ATOM 5109 N N . ILE A 1 662 ? -5.544 12.130 -12.216 1.00 93.62 662 ILE A N 1
ATOM 5110 C CA . ILE A 1 662 ? -6.676 11.206 -12.052 1.00 93.62 662 ILE A CA 1
ATOM 5111 C C . ILE A 1 662 ? -7.650 11.707 -10.980 1.00 93.62 662 ILE A C 1
ATOM 5113 O O . ILE A 1 662 ? -8.862 11.665 -11.177 1.00 93.62 662 ILE A O 1
ATOM 5117 N N . ARG A 1 663 ? -7.151 12.184 -9.834 1.00 91.50 663 ARG A N 1
ATOM 5118 C CA . ARG A 1 663 ? -8.008 12.699 -8.753 1.00 91.50 663 ARG A CA 1
ATOM 5119 C C . ARG A 1 663 ? -8.784 13.941 -9.184 1.00 91.50 663 ARG A C 1
ATOM 5121 O O . ARG A 1 663 ? -9.976 14.032 -8.889 1.00 91.50 663 ARG A O 1
ATOM 5128 N N . GLN A 1 664 ? -8.135 14.866 -9.890 1.00 90.19 664 GLN A N 1
ATOM 5129 C CA . GLN A 1 664 ? -8.781 16.066 -10.430 1.00 90.19 664 GLN A CA 1
ATOM 5130 C C . GLN A 1 664 ? -9.847 15.706 -11.473 1.00 90.19 664 GLN A C 1
ATOM 5132 O O . GLN A 1 664 ? -10.988 16.155 -11.378 1.00 90.19 664 GLN A O 1
ATOM 5137 N N . GLU A 1 665 ? -9.510 14.830 -12.415 1.00 92.56 665 GLU A N 1
ATOM 5138 C CA . GLU A 1 665 ? -10.409 14.353 -13.467 1.00 92.56 665 GLU A CA 1
ATOM 5139 C C . GLU A 1 665 ? -11.608 13.580 -12.896 1.00 92.56 665 GLU A C 1
ATOM 5141 O O . GLU A 1 665 ? -12.747 13.813 -13.300 1.00 92.56 665 GLU A O 1
ATOM 5146 N N . LYS A 1 666 ? -11.405 12.721 -11.885 1.00 91.50 666 LYS A N 1
ATOM 5147 C CA . LYS A 1 666 ? -12.508 12.047 -11.174 1.00 91.50 666 LYS A CA 1
ATOM 5148 C C . LYS A 1 666 ? -13.401 13.031 -10.431 1.00 91.50 666 LYS A C 1
ATOM 5150 O O . LYS A 1 666 ? -14.615 12.827 -10.390 1.00 91.50 666 LYS A O 1
ATOM 5155 N N . ALA A 1 667 ? -12.831 14.064 -9.810 1.00 89.00 667 ALA A N 1
ATOM 5156 C CA . ALA A 1 667 ? -13.616 15.102 -9.149 1.00 89.00 667 ALA A CA 1
ATOM 5157 C C . ALA A 1 667 ? -14.498 15.846 -10.165 1.00 89.00 667 ALA A C 1
ATOM 5159 O O . ALA A 1 667 ? -15.694 16.007 -9.919 1.00 89.00 667 ALA A O 1
ATOM 5160 N N . TYR A 1 668 ? -13.937 16.188 -11.329 1.00 89.81 668 TYR A N 1
ATOM 5161 C CA . TYR A 1 668 ? -14.664 16.798 -12.441 1.00 89.81 668 TYR A CA 1
ATOM 5162 C C . TYR A 1 668 ? -15.785 15.891 -12.976 1.00 89.81 668 TYR A C 1
ATOM 5164 O O . TYR A 1 668 ? -16.936 16.322 -13.054 1.00 89.81 668 TYR A O 1
ATOM 5172 N N . ALA A 1 669 ? -15.493 14.616 -13.255 1.00 86.81 669 ALA A N 1
ATOM 5173 C CA . ALA A 1 669 ? -16.484 13.650 -13.737 1.00 86.81 669 ALA A CA 1
ATOM 5174 C C . ALA A 1 669 ? -17.656 13.485 -12.748 1.00 86.81 669 ALA A C 1
ATOM 5176 O O . ALA A 1 669 ? -18.825 13.473 -13.133 1.00 86.81 669 ALA A O 1
ATOM 5177 N N . ARG A 1 670 ? -17.362 13.446 -11.440 1.00 84.69 670 ARG A N 1
ATOM 5178 C CA . ARG A 1 670 ? -18.385 13.388 -10.380 1.00 84.69 670 ARG A CA 1
ATOM 5179 C C . ARG A 1 670 ? -19.241 14.649 -10.297 1.00 84.69 670 ARG A C 1
ATOM 5181 O O . ARG A 1 670 ? -20.396 14.539 -9.894 1.00 84.69 670 ARG A O 1
ATOM 5188 N N . SER A 1 671 ? -18.690 15.827 -10.596 1.00 83.56 671 SER A N 1
ATOM 5189 C CA . SER A 1 671 ? -19.474 17.067 -10.643 1.00 83.56 671 SER A CA 1
ATOM 5190 C C . SER A 1 671 ? -20.313 17.174 -11.912 1.00 83.56 671 SER A C 1
ATOM 5192 O O . SER A 1 671 ? -21.458 17.601 -11.828 1.00 83.56 671 SER A O 1
ATOM 5194 N N . ALA A 1 672 ? -19.778 16.737 -13.054 1.00 78.25 672 ALA A N 1
ATOM 5195 C CA . ALA A 1 672 ? -20.463 16.783 -14.340 1.00 78.25 672 ALA A CA 1
ATOM 5196 C C . ALA A 1 672 ? -21.687 15.855 -14.366 1.00 78.25 672 ALA A C 1
ATOM 5198 O O . ALA A 1 672 ? -22.744 16.267 -14.812 1.00 78.25 672 ALA A O 1
ATOM 5199 N N . ASN A 1 673 ? -21.581 14.658 -13.779 1.00 64.25 673 ASN A N 1
ATOM 5200 C CA . ASN A 1 673 ? -22.690 13.700 -13.671 1.00 64.25 673 ASN A CA 1
ATOM 5201 C C . ASN A 1 673 ? -23.789 14.097 -12.658 1.00 64.25 673 ASN A C 1
ATOM 5203 O O . ASN A 1 673 ? -24.745 13.345 -12.470 1.00 64.25 673 ASN A O 1
ATOM 5207 N N . LYS A 1 674 ? -23.633 15.220 -11.941 1.00 60.09 674 LYS A N 1
ATOM 5208 C CA . LYS A 1 674 ? -24.649 15.763 -11.017 1.00 60.09 674 LYS A CA 1
ATOM 5209 C C . LYS A 1 674 ? -25.473 16.904 -11.624 1.00 60.09 674 LYS A C 1
ATOM 5211 O O . LYS A 1 674 ? -26.450 17.301 -10.990 1.00 60.09 674 LYS A O 1
ATOM 5216 N N . GLY A 1 675 ? -25.053 17.445 -12.769 1.00 40.25 675 GLY A N 1
ATOM 5217 C CA . GLY A 1 675 ? -25.828 18.385 -13.584 1.00 40.25 675 GLY A CA 1
ATOM 5218 C C . GLY A 1 675 ? -26.534 17.644 -14.704 1.00 40.25 675 GLY A C 1
ATOM 5219 O O . GLY A 1 675 ? -27.615 18.127 -15.100 1.00 40.25 675 GLY A O 1
#

Nearest PDB structures (foldseek):
  8rb9-assembly1_C  TM=9.480E-01  e=2.137E-50  Azotobacter vinelandii DJ
  8rbm-assembly1_C  TM=9.501E-01  e=1.163E-48  Azotobacter vinelandii DJ
  7zc6-assembly1_C  TM=9.583E-01  e=1.724E-44  Clostridium tetanomorphum
  6tga-assembly1_F  TM=6.686E-01  e=9.748E-14  Rhodobacter capsulatus
  8oh5-assembly1_B  TM=6.561E-01  e=3.536E-14  Sporomusa ovata DSM 2662

Secondary structure (DSSP, 8-state):
----------EEEPPHHHHHHHHHH-SSEEEEEEEESSS-TT----HHHHHHHHHHGGGGGGEEEEEEEETTT-HHHHHHHHHTS--TT-SEEEEES-HHHHHHHHHHTTTS-EEE-EEEPPSSTTS-TTT---S--SSS------SS--TTTTTT--HHHHSTT--SSS--S--BTTB-SS-TTSB-HHHHHHHHHHHTT----GGG-----TTPSPHHHHHHHHHHHHHHHHSSSSS-B------TTTTTPPEEEPPPPSEEEEES--SSSSPPEE-S-TT-EE-BT-EEEE--SSS---EE-SS-EEEEEEEEEE-TTSSSEEEEEEEEE-S--PBPTT----S-GGGS-HHHHHHHHHHTT-B-TTTT--BHHHHTS-SS--SEEEEEE---STT--HHHHHHHH-HHHHHHHHHHHHHHHT-SEEEEEEETT-HHHHHHHHHHHTT-TTEEEEEE---BTTTSHHHHHHHHH---PPPTTT--GGGGTEEEEEHHHHHHHHHHHHS---SSEEEEEEEESS-S--EEEEEETT-BHHHHHHHH-SS-GGGHHHHEEEEES-TTT-EE-S-S-SB--TT--EEEEEEPPSS-----------SHHHHT-TT---HHHHHHHHHHT-TTHHHHTTGGG-----HHHHT-TT---HHHHHHHHHHHHHHHTT-

Foldseek 3Di:
DDPPDDQPAFKDFDPLVVLLVVLVVWQAEEEEEAQAFRDPPPDRDPVRVVVSCVSNPPSCVSHPYYDYFHQLLEDVRVLVVVVPDPCVPTQAYEYHGELSSQLSVLVSVQQHQYHYRIAGADQAPPLQLLQAFPGQRPDPAGGSSQQDDCCNLQSSQQLQPQAPVRDPQADPPCDDPQAHNVDRVGGHSRVVSQVSCVSNVHHNDSVPPDDRDSCPPPPVVNVVSHVVLVVVCPQLFHFFFFDPQQQVQAQPFAAAADDAAQKFWFFQPQAPDDGFAAPDDAFDWFAAQQFGTHFDDDWGATTGARATAGFHDFDWFQAFFDRGTGTTTMGGHPPPNHHDPLQAFDPCLVVDALVVLLVLQRHLRFAFQQFNRTRVSSLLVDPAAAAEEEEQLALLFHNFCQSLNCLLPPLVLLVVLVVSSCNNRVYQAYEYEYEPVRVNSVVSNVVPCVVPPRYHYDYDHNTPPCRDPQSVCCSPPVDHFPFPPPTDQCVRRYRYGYSQSSSQSSCSSGRVRGPQWGWAFEDEPQWPDTYIYTGGWRAFQLSVCVVGHVDDSVCLVVFWFKFQGHPQPTHTGPDRRGTHGSSRRYIYIYTDDPPPDQPQADQSPNCSLQSNQSLNFDLNVLLVCLVVVNLVVVVVRVLRSGPLSRSSCVRGSRNRPSSVSSVVSNVVVVVVVVD

pLDDT: mean 87.08, std 13.03, range [25.44, 98.75]

Sequence (675 aa):
MEMRVMDYTKFRLKPDQEIREVFERVNQIFILSCGKCYRKFEEEDGEEYTRLLDIVGEDHRKIAGHAMIDFLCNDFLSTRRISDLDLSHCDSVGVVSCGLGVQFLAKLLEGTPVYALADSVPHSVNCPPEVGYHGISLEEEKCAACGQCYLNLTGGICPITNCAKGLLNGPCGGATDGKCEVDSSVDCAWVRIHQRLQKRGEQFASEYVQLRDYSTPSWKLRSDLSLQNQTLRGEGFYGGFHPLDKKEATADKQIEDFAEPQIAVIFLSQHAGRRSQPSVEVGDKVRVGQKIGEADGFVSSAVHSSISGKVIAIEARTYPTAPRKELAIVVENDGKSELDPLIQPREDFEELPKETLLEIIKESGIVGLGGAMFPTNVKFSPPKAVDTLIVNGCECEPYLNADNRIMIEHPEEILTGIRIVQNILGVEKVFVGVEDNKPEAMAALKRLSDRSPSVELVSLKTKYPQGAERALIRAILDREVPPPPKGLPFDVGVMVSNVSTLLAIYQAVVKGVPLFQRVITVSGEGLTRSGNYMVKIGTPLKDIMQYCFDKNVDRILEEYDVRMGGPVMGIAQASLDSSVIKGTTGLTVLRKFPVQASEERDCIRCGRCVEVCPMQLYPLFYGFYGKKGDLGKAMEYKVEECVECGCCEYICASKIALLSFIRQEKAYARSANKG

Mean predicted aligned error: 11.8 Å

Solvent-accessible surface area (backbone atoms only — not comparable to full-atom values): 35960 Å² total; per-residue (Å²): 129,85,82,79,70,78,85,50,68,47,40,43,72,45,59,60,65,64,47,43,58,52,61,72,76,52,78,24,31,32,38,42,32,51,55,36,89,40,56,62,92,84,57,83,77,59,59,68,59,56,51,48,44,65,62,44,49,82,58,46,78,29,48,78,46,77,50,73,36,58,36,42,38,35,66,76,58,34,55,56,57,52,73,75,49,90,56,87,82,38,69,30,37,37,25,47,33,32,55,35,29,38,30,43,46,28,60,75,42,68,76,51,53,43,34,60,43,20,16,14,44,62,80,32,66,85,48,43,60,88,72,29,63,52,80,82,50,87,61,88,71,59,21,38,29,50,38,66,64,61,30,66,75,28,62,22,47,55,37,61,68,49,25,98,82,43,50,74,80,59,72,88,78,60,60,54,96,58,16,27,72,92,43,74,9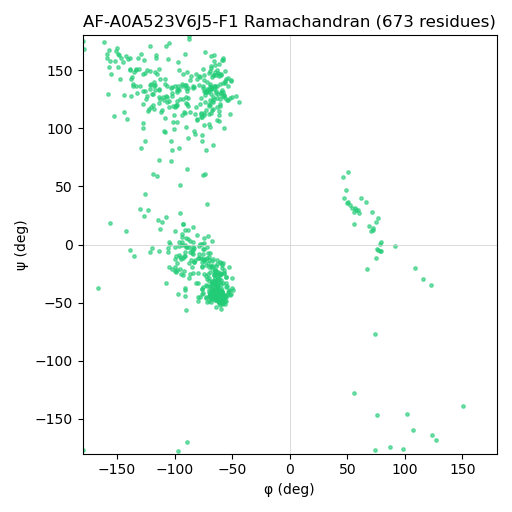1,41,63,25,37,55,55,55,28,50,55,51,26,50,73,64,76,43,75,87,56,86,86,65,56,67,77,81,60,80,62,40,60,42,67,64,57,32,49,53,39,34,50,51,51,53,52,64,35,48,60,56,38,46,32,34,49,72,73,79,51,68,32,79,76,29,61,86,43,66,80,39,81,50,79,82,51,65,52,29,45,36,56,39,66,56,46,40,71,43,56,24,44,74,65,69,56,72,71,41,77,46,27,22,50,30,74,40,19,43,50,43,67,88,50,25,38,25,35,42,30,46,51,14,28,34,28,74,40,76,46,71,40,58,40,68,87,49,105,46,70,42,55,23,43,30,33,40,47,65,85,70,67,42,65,30,86,78,51,44,69,40,91,63,56,88,76,54,52,52,69,58,53,37,46,47,36,35,69,25,23,39,35,36,41,81,46,74,10,42,33,40,39,58,64,63,57,56,98,49,78,40,56,34,40,36,35,43,52,36,67,53,47,35,40,48,35,31,58,51,45,43,34,50,76,39,35,68,47,32,54,50,16,47,52,54,51,30,62,52,55,68,34,68,42,33,39,39,38,31,28,62,87,41,61,64,30,53,50,43,37,48,77,57,36,80,79,36,93,46,51,44,82,42,82,35,77,72,36,29,61,42,57,39,68,64,40,37,42,22,47,76,68,68,47,80,56,53,62,42,88,78,39,46,57,43,81,70,27,30,44,77,45,34,47,62,33,26,36,50,46,27,34,29,57,39,44,26,40,39,58,20,58,46,57,21,11,37,32,63,56,88,52,77,50,48,31,22,30,41,36,46,38,3,31,37,43,46,59,55,45,51,71,21,24,93,58,72,60,92,51,42,72,77,49,25,50,42,17,51,23,29,86,74,80,28,37,73,52,94,64,52,83,23,38,40,45,70,39,47,46,20,40,29,30,40,70,56,66,91,61,76,72,75,66,68,46,74,82,78,74,68,55,55,31,34,60,19,24,62,78,70,43,58,52,65,54,36,46,56,31,41,76,70,67,43,44,71,59,33,58,84,60,47,47,60,42,58,82,80,74,41,48,38,31,75,66,33,88,33,47,44,66,37,60,60,32,44,52,54,29,33,53,49,51,61,53,59,79,73,110